Protein 8SBQ (pdb70)

Organism: Staphylococcus aureus (strain USA300) (NCBI:txid367830)

Foldseek 3Di:
DWDWDDDVFKTKTKDWAADEFEEEEFEAPQQWQPVCVVVCVVCRDYHGYIGTRQQVDDPMDGPDDDPLCVPPPPDPVRLLVSLVVVQVVLVVPDPQAGEYEYEENGLSSVVNNCVPPVRNHPYYYYHHYPQQPPPPVSVVSVVVVVVVCCVVQVVVVVVVLVVVCVVQVWDPVVSCVLPPADPDPSRRSVSSVVSVCCVPPNDVDPVPDDDDLVVCLVPLVVDEAEAEPRGPPGNVVVVVVVSCVVRVRYYDYFYDHPPRCVVPVVRRVVVVVVVPD/DWDWDDDVFKTKTKHWAADEFEEEEAEAPQQWQPVCVVVCVVCRPYHRYIGTRQQVDDPMDTPDDDPLCPLPPPDPVRLLVSLVVVQVVLVVPDPQAGEYEYEENRLSSVVSNCVPPVRNHPYYYYHHYPDQPPPPPSVVSVVVVVVVVCCVQPVVCVVVVVVVCVVQQFFVVVSCVLPPADPDPSSNSVSSVVVVCCVVPNDVPPVPDDDDLVNCQVPLVVDEAEAEPRGPPGNVVVVVVVSCVVRVRYYDYFYDHPPRCVVPVVRRVVSVVVVPD

InterPro domains:
  IPR000073 Alpha/beta hydrolase fold-1 [PF00561] (20-147)
  IPR029058 Alpha/Beta hydrolase fold [G3DSA:3.40.50.1820] (3-275)
  IPR029058 Alpha/Beta hydrolase fold [SSF53474] (2-273)
  IPR050266 AB hydrolase superfamily [PTHR43798] (11-183)

Secondary structure (DSSP, 8-state):
--EEEEETTEEEEEEEEESSSEEEEE--TT--GGGGHHHHHHHTTTSEEEEE--TTSTT-EESSPPPGGGGSTT--HHHHHHHHHHHHHHHHH-SS-EEEEEETHHHHHHHHHHHH-GGGEEEEEEES----TTSTTHHHHHHHHHHHHIIIIIIHHHHHHHHHHHHTT--HHHHHHHHPPPSSHHHHHHHHHHHHHHIIIIIHHHHTSS--HHHHHTTGGGEEEEEETT-TTSHHHHHHHHHHHHH-PPEEEESSSTTHHHHSHHHHHHHHHHHH-/--EEEEETTEEEEEEEEESSSEEEEE--TT--GGGGHHHHHHHTTT-EEEEEE-TTSTT-EESSPPPGGGGSTT--HHHHHHHHHHHHHHHHH-SS-EEEEEETHHHHHHHHHHHH-GGGEEEEEEES----TTSTTHHHHHHHHHHHHHIIIIIHHHHHHHHHHHHTT--HHHHHHHHPPPSSHHHHHHHHHHHHHHHHHTHHHHHTSS--HHHHHTTGGGEEEEEESS-TT-HHHHHHHHHHHHH-PPEEEESSSTTHHHHSHHHHHHHHHHHH-

B-factor: mean 28.55, std 9.87, range [14.99, 86.32]

Structure (mmCIF, N/CA/C/O backbone):
data_8SBQ
#
_entry.id   8SBQ
#
_cell.length_a   46.936
_cell.length_b   74.574
_cell.length_c   73.862
_cell.angle_alpha   90.00
_cell.angle_beta   91.53
_cell.angle_gamma   90.00
#
_symmetry.space_group_name_H-M   'P 1 21 1'
#
loop_
_entity.id
_entity.type
_entity.pdbx_description
1 polymer 'Fluorophosphonate-binding serine hydrolases E'
2 non-polymer 'ethyl (R)-(10-{[(but-3-yn-1-yl)carbamoyl]oxy}decyl)phosphonofluoridate'
3 non-polymer 'MAGNESIUM ION'
4 water water
#
loop_
_atom_site.group_PDB
_atom_site.id
_atom_site.type_symbol
_atom_site.label_atom_id
_atom_site.label_alt_id
_atom_site.label_comp_id
_atom_site.label_asym_id
_atom_site.label_entity_id
_atom_site.label_seq_id
_atom_site.pdbx_PDB_ins_code
_atom_site.Cartn_x
_atom_site.Cartn_y
_atom_site.Cartn_z
_atom_site.occupancy
_atom_site.B_iso_or_equiv
_atom_site.auth_seq_id
_atom_site.auth_comp_id
_atom_site.auth_asym_id
_atom_site.auth_atom_id
_atom_site.pdbx_PDB_model_num
ATOM 1 N N . GLY A 1 3 ? -7.306 11.232 7.911 1.00 57.43 0 GLY A N 1
ATOM 2 C CA . GLY A 1 3 ? -7.494 10.017 7.139 1.00 51.72 0 GLY A CA 1
ATOM 3 C C . GLY A 1 3 ? -6.486 8.927 7.452 1.00 47.54 0 GLY A C 1
ATOM 4 O O . GLY A 1 3 ? -5.521 9.118 8.187 1.00 47.88 0 GLY A O 1
ATOM 5 N N . MET A 1 4 ? -6.755 7.763 6.873 1.00 38.80 1 MET A N 1
ATOM 6 C CA . MET A 1 4 ? -5.887 6.600 6.969 1.00 37.20 1 MET A CA 1
ATOM 7 C C . MET A 1 4 ? -4.541 6.888 6.296 1.00 31.52 1 MET A C 1
ATOM 8 O O . MET A 1 4 ? -4.471 7.605 5.288 1.00 31.26 1 MET A O 1
ATOM 13 N N . GLU A 1 5 ? -3.457 6.386 6.899 1.00 26.47 2 GLU A N 1
ATOM 14 C CA . GLU A 1 5 ? -2.129 6.472 6.300 1.00 26.82 2 GLU A CA 1
ATOM 15 C C . GLU A 1 5 ? -2.008 5.470 5.157 1.00 26.38 2 GLU A C 1
ATOM 16 O O . GLU A 1 5 ? -2.720 4.467 5.111 1.00 25.35 2 GLU A O 1
ATOM 22 N N . THR A 1 6 ? -1.073 5.735 4.237 1.00 24.61 3 THR A N 1
ATOM 23 C CA . THR A 1 6 ? -0.862 4.873 3.074 1.00 22.66 3 THR A CA 1
ATOM 24 C C . THR A 1 6 ? 0.610 4.526 2.903 1.00 23.13 3 THR A C 1
ATOM 25 O O . THR A 1 6 ? 1.479 5.405 2.964 1.00 27.73 3 THR A O 1
ATOM 29 N N . LEU A 1 7 ? 0.879 3.242 2.669 1.00 22.74 4 LEU A N 1
ATOM 30 C CA . LEU A 1 7 ? 2.178 2.781 2.197 1.00 23.12 4 LEU A CA 1
ATOM 31 C C . LEU A 1 7 ? 1.955 2.087 0.862 1.00 19.35 4 LEU A C 1
ATOM 32 O O . LEU A 1 7 ? 1.226 1.087 0.793 1.00 21.54 4 LEU A O 1
ATOM 37 N N . GLU A 1 8 ? 2.585 2.611 -0.190 1.00 23.29 5 GLU A N 1
ATOM 38 C CA . GLU A 1 8 ? 2.426 2.058 -1.529 1.00 21.87 5 GLU A CA 1
ATOM 39 C C . GLU A 1 8 ? 3.411 0.903 -1.712 1.00 24.48 5 GLU A C 1
ATOM 40 O O . GLU A 1 8 ? 4.628 1.102 -1.624 1.00 27.18 5 GLU A O 1
ATOM 46 N N . LEU A 1 9 ? 2.887 -0.301 -1.928 1.00 20.49 6 LEU A N 1
ATOM 47 C CA . LEU A 1 9 ? 3.669 -1.529 -2.011 1.00 22.05 6 LEU A CA 1
ATOM 48 C C . LEU A 1 9 ? 3.434 -2.165 -3.372 1.00 24.20 6 LEU A C 1
ATOM 49 O O . LEU A 1 9 ? 2.607 -1.698 -4.154 1.00 26.45 6 LEU A O 1
ATOM 54 N N . GLN A 1 10 ? 4.169 -3.240 -3.659 1.00 26.36 7 GLN A N 1
ATOM 55 C CA . GLN A 1 10 ? 4.039 -3.858 -4.973 1.00 27.33 7 GLN A CA 1
ATOM 56 C C . GLN A 1 10 ? 2.635 -4.456 -5.085 1.00 25.71 7 GLN A C 1
ATOM 57 O O . GLN A 1 10 ? 2.259 -5.342 -4.308 1.00 21.97 7 GLN A O 1
ATOM 63 N N . GLY A 1 11 ? 1.846 -3.943 -6.025 1.00 25.98 8 GLY A N 1
ATOM 64 C CA . GLY A 1 11 ? 0.513 -4.457 -6.260 1.00 24.38 8 GLY A CA 1
ATOM 65 C C . GLY A 1 11 ? -0.575 -3.955 -5.330 1.00 23.87 8 GLY A C 1
ATOM 66 O O . GLY A 1 11 ? -1.709 -4.436 -5.425 1.00 23.99 8 GLY A O 1
ATOM 67 N N . ALA A 1 12 ? -0.279 -3.026 -4.417 1.00 24.17 9 ALA A N 1
ATOM 68 C CA . ALA A 1 12 ? -1.330 -2.563 -3.523 1.00 22.11 9 ALA A CA 1
ATOM 69 C C . ALA A 1 12 ? -0.964 -1.226 -2.897 1.00 22.35 9 ALA A C 1
ATOM 70 O O . ALA A 1 12 ? 0.210 -0.905 -2.718 1.00 26.10 9 ALA A O 1
ATOM 72 N N . LYS A 1 13 ? -1.999 -0.471 -2.524 1.00 23.54 10 LYS A N 1
ATOM 73 C CA . LYS A 1 13 ? -1.867 0.630 -1.575 1.00 21.56 10 LYS A CA 1
ATOM 74 C C . LYS A 1 13 ? -2.360 0.130 -0.221 1.00 22.00 10 LYS A C 1
ATOM 75 O O . LYS A 1 13 ? -3.547 -0.184 -0.059 1.00 22.46 10 LYS A O 1
ATOM 81 N N . LEU A 1 14 ? -1.445 0.027 0.746 1.00 22.60 11 LEU A N 1
ATOM 82 C CA . LEU A 1 14 ? -1.780 -0.499 2.064 1.00 21.32 11 LEU A CA 1
ATOM 83 C C . LEU A 1 14 ? -2.184 0.653 2.978 1.00 24.02 11 LEU A C 1
ATOM 84 O O . LEU A 1 14 ? -1.397 1.579 3.198 1.00 24.28 11 LEU A O 1
ATOM 89 N N . ARG A 1 15 ? -3.407 0.600 3.503 1.00 22.32 12 ARG A N 1
ATOM 90 C CA . ARG A 1 15 ? -3.900 1.639 4.401 1.00 21.28 12 ARG A CA 1
ATOM 91 C C . ARG A 1 15 ? -3.828 1.151 5.846 1.00 20.07 12 ARG A C 1
ATOM 92 O O . ARG A 1 15 ? -4.041 -0.035 6.128 1.00 21.50 12 ARG A O 1
ATOM 100 N N . TYR A 1 16 ? -3.510 2.065 6.761 1.00 21.20 13 TYR A N 1
ATOM 101 C CA . TYR A 1 16 ? -3.390 1.697 8.163 1.00 20.84 13 TYR A CA 1
ATOM 102 C C . TYR A 1 16 ? -3.719 2.894 9.036 1.00 23.65 13 TYR A C 1
ATOM 103 O O . TYR A 1 16 ? -3.553 4.047 8.621 1.00 23.90 13 TYR A O 1
ATOM 112 N N . HIS A 1 17 ? -4.183 2.606 10.256 1.00 21.44 14 HIS A N 1
ATOM 113 C CA . HIS A 1 17 ? -4.344 3.630 11.278 1.00 22.98 14 HIS A CA 1
ATOM 114 C C . HIS A 1 17 ? -3.047 3.749 12.069 1.00 23.89 14 HIS A C 1
ATOM 115 O O . HIS A 1 17 ? -2.345 2.758 12.304 1.00 24.40 14 HIS A O 1
ATOM 122 N N . GLN A 1 18 ? -2.732 4.973 12.487 1.00 24.34 15 GLN A N 1
ATOM 123 C CA . GLN A 1 18 ? -1.541 5.230 13.297 1.00 25.23 15 GLN A CA 1
ATOM 124 C C . GLN A 1 18 ? -1.891 6.167 14.442 1.00 28.30 15 GLN A C 1
ATOM 125 O O . GLN A 1 18 ? -2.356 7.282 14.205 1.00 27.94 15 GLN A O 1
ATOM 131 N N . VAL A 1 19 ? -1.667 5.709 15.678 1.00 28.82 16 VAL A N 1
ATOM 132 C CA . VAL A 1 19 ? -1.968 6.480 16.885 1.00 32.13 16 VAL A CA 1
ATOM 133 C C . VAL A 1 19 ? -0.818 6.330 17.869 1.00 29.89 16 VAL A C 1
ATOM 134 O O . VAL A 1 19 ? -0.383 5.209 18.154 1.00 30.98 16 VAL A O 1
ATOM 138 N N . GLY A 1 20 ? -0.361 7.447 18.428 1.00 32.89 17 GLY A N 1
ATOM 139 C CA . GLY A 1 20 ? 0.517 7.404 19.579 1.00 36.36 17 GLY A CA 1
ATOM 140 C C . GLY A 1 20 ? 1.965 7.710 19.257 1.00 35.04 17 GLY A C 1
ATOM 141 O O . GLY A 1 20 ? 2.333 8.136 18.158 1.00 37.31 17 GLY A O 1
ATOM 142 N N . GLN A 1 21 ? 2.801 7.471 20.261 1.00 35.54 18 GLN A N 1
ATOM 143 C CA . GLN A 1 21 ? 4.217 7.784 20.197 1.00 37.65 18 GLN A CA 1
ATOM 144 C C . GLN A 1 21 ? 4.989 6.689 20.915 1.00 31.60 18 GLN A C 1
ATOM 145 O O . GLN A 1 21 ? 4.481 6.068 21.851 1.00 34.28 18 GLN A O 1
ATOM 151 N N . GLY A 1 22 ? 6.218 6.451 20.466 1.00 36.70 19 GLY A N 1
ATOM 152 C CA . GLY A 1 22 ? 7.039 5.408 21.037 1.00 32.64 19 GLY A CA 1
ATOM 153 C C . GLY A 1 22 ? 7.353 4.310 20.042 1.00 34.15 19 GLY A C 1
ATOM 154 O O . GLY A 1 22 ? 7.188 4.477 18.831 1.00 32.44 19 GLY A O 1
ATOM 155 N N . PRO A 1 23 ? 7.823 3.165 20.538 1.00 29.85 20 PRO A N 1
ATOM 156 C CA . PRO A 1 23 ? 8.158 2.057 19.633 1.00 28.50 20 PRO A CA 1
ATOM 157 C C . PRO A 1 23 ? 6.924 1.588 18.884 1.00 25.64 20 PRO A C 1
ATOM 158 O O . PRO A 1 23 ? 5.805 1.641 19.394 1.00 29.08 20 PRO A O 1
ATOM 162 N N . VAL A 1 24 ? 7.152 1.108 17.662 1.00 23.17 21 VAL A N 1
ATOM 163 C CA . VAL A 1 24 ? 6.058 0.697 16.791 1.00 24.05 21 VAL A CA 1
ATOM 164 C C . VAL A 1 24 ? 5.479 -0.622 17.283 1.00 25.99 21 VAL A C 1
ATOM 165 O O . VAL A 1 24 ? 6.218 -1.563 17.599 1.00 23.41 21 VAL A O 1
ATOM 169 N N . LEU A 1 25 ? 4.145 -0.692 17.341 1.00 21.93 22 LEU A N 1
ATOM 170 C CA . LEU A 1 25 ? 3.393 -1.904 17.648 1.00 20.97 22 LEU A CA 1
ATOM 171 C C . LEU A 1 25 ? 2.361 -2.077 16.540 1.00 22.99 22 LEU A C 1
ATOM 172 O O . LEU A 1 25 ? 1.445 -1.254 16.420 1.00 23.07 22 LEU A O 1
ATOM 177 N N . ILE A 1 26 ? 2.509 -3.136 15.738 1.00 20.64 23 ILE A N 1
ATOM 178 C CA . ILE A 1 26 ? 1.627 -3.411 14.599 1.00 19.83 23 ILE A CA 1
ATOM 179 C C . ILE A 1 26 ? 0.594 -4.457 14.999 1.00 21.67 23 ILE A C 1
ATOM 180 O O . ILE A 1 26 ? 0.953 -5.550 15.464 1.00 20.21 23 ILE A O 1
ATOM 185 N N . PHE A 1 27 ? -0.685 -4.144 14.779 1.00 20.86 24 PHE A N 1
ATOM 186 C CA . PHE A 1 27 ? -1.788 -5.076 14.995 1.00 20.35 24 PHE A CA 1
ATOM 187 C C . PHE A 1 27 ? -2.270 -5.581 13.645 1.00 19.26 24 PHE A C 1
ATOM 188 O O . PHE A 1 27 ? -2.514 -4.782 12.736 1.00 20.37 24 PHE A O 1
ATOM 196 N N . ILE A 1 28 ? -2.390 -6.895 13.514 1.00 18.46 25 ILE A N 1
ATOM 197 C CA . ILE A 1 28 ? -2.784 -7.555 12.270 1.00 17.06 25 ILE A CA 1
ATOM 198 C C . ILE A 1 28 ? -4.157 -8.182 12.491 1.00 20.63 25 ILE A C 1
ATOM 199 O O . ILE A 1 28 ? -4.293 -9.098 13.321 1.00 18.48 25 ILE A O 1
ATOM 204 N N . PRO A 1 29 ? -5.185 -7.758 11.765 1.00 18.75 26 PRO A N 1
ATOM 205 C CA . PRO A 1 29 ? -6.534 -8.284 11.991 1.00 16.98 26 PRO A CA 1
ATOM 206 C C . PRO A 1 29 ? -6.724 -9.670 11.392 1.00 17.87 26 PRO A C 1
ATOM 207 O O . PRO A 1 29 ? -6.027 -10.076 10.461 1.00 18.55 26 PRO A O 1
ATOM 211 N N . GLY A 1 30 ? -7.702 -10.386 11.955 1.00 19.06 27 GLY A N 1
ATOM 212 C CA . GLY A 1 30 ? -8.141 -11.662 11.412 1.00 20.08 27 GLY A CA 1
ATOM 213 C C . GLY A 1 30 ? -9.185 -11.517 10.320 1.00 21.12 27 GLY A C 1
ATOM 214 O O . GLY A 1 30 ? -9.038 -10.667 9.444 1.00 18.59 27 GLY A O 1
ATOM 215 N N . ALA A 1 31 ? -10.260 -12.312 10.385 1.00 19.68 28 ALA A N 1
ATOM 216 C CA . ALA A 1 31 ? -11.177 -12.461 9.250 1.00 20.61 28 ALA A CA 1
ATOM 217 C C . ALA A 1 31 ? -11.880 -11.163 8.862 1.00 22.40 28 ALA A C 1
ATOM 218 O O . ALA A 1 31 ? -12.275 -11.014 7.700 1.00 23.07 28 ALA A O 1
ATOM 220 N N . ASN A 1 32 ? -12.101 -10.237 9.804 1.00 21.49 29 ASN A N 1
ATOM 221 C CA . ASN A 1 32 ? -12.709 -8.957 9.434 1.00 22.37 29 ASN A CA 1
ATOM 222 C C . ASN A 1 32 ? -11.806 -8.138 8.520 1.00 22.34 29 ASN A C 1
ATOM 223 O O . ASN A 1 32 ? -12.294 -7.244 7.818 1.00 23.82 29 ASN A O 1
ATOM 228 N N . GLY A 1 33 ? -10.500 -8.379 8.569 1.00 19.82 30 GLY A N 1
ATOM 229 C CA . GLY A 1 33 ? -9.565 -7.835 7.614 1.00 19.71 30 GLY A CA 1
ATOM 230 C C . GLY A 1 33 ? -9.106 -6.419 7.867 1.00 19.23 30 GLY A C 1
ATOM 231 O O . GLY A 1 33 ? -8.167 -5.966 7.191 1.00 19.63 30 GLY A O 1
ATOM 232 N N . THR A 1 34 ? -9.694 -5.708 8.830 1.00 20.12 31 THR A N 1
ATOM 233 C CA . THR A 1 34 ? -9.499 -4.271 8.939 1.00 19.99 31 THR A CA 1
ATOM 234 C C . THR A 1 34 ? -8.980 -3.866 10.314 1.00 24.08 31 THR A C 1
ATOM 235 O O . THR A 1 34 ? -9.280 -4.491 11.342 1.00 22.19 31 THR A O 1
ATOM 239 N N . GLY A 1 35 ? -8.227 -2.766 10.323 1.00 20.13 32 GLY A N 1
ATOM 240 C CA . GLY A 1 35 ? -7.549 -2.335 11.526 1.00 20.17 32 GLY A CA 1
ATOM 241 C C . GLY A 1 35 ? -8.414 -1.577 12.499 1.00 22.56 32 GLY A C 1
ATOM 242 O O . GLY A 1 35 ? -7.999 -1.398 13.649 1.00 23.18 32 GLY A O 1
ATOM 243 N N . ASP A 1 36 ? -9.604 -1.133 12.071 1.00 22.25 33 ASP A N 1
ATOM 244 C CA . ASP A 1 36 ? -10.470 -0.343 12.943 1.00 23.09 33 ASP A CA 1
ATOM 245 C C . ASP A 1 36 ? -10.889 -1.105 14.193 1.00 23.11 33 ASP A C 1
ATOM 246 O O . ASP A 1 36 ? -11.168 -0.479 15.223 1.00 24.53 33 ASP A O 1
ATOM 251 N N . ILE A 1 37 ? -10.887 -2.440 14.136 1.00 22.94 34 ILE A N 1
ATOM 252 C CA . ILE A 1 37 ? -11.278 -3.258 15.278 1.00 21.99 34 ILE A CA 1
ATOM 253 C C . ILE A 1 37 ? -10.321 -3.094 16.453 1.00 23.19 34 ILE A C 1
ATOM 254 O O . ILE A 1 37 ? -10.679 -3.436 17.588 1.00 23.66 34 ILE A O 1
ATOM 259 N N . PHE A 1 38 ? -9.123 -2.569 16.207 1.00 22.86 35 PHE A N 1
ATOM 260 C CA . PHE A 1 38 ? -8.114 -2.341 17.238 1.00 22.03 35 PHE A CA 1
ATOM 261 C C . PHE A 1 38 ? -8.077 -0.904 17.734 1.00 25.89 35 PHE A C 1
ATOM 262 O O . PHE A 1 38 ? -7.216 -0.572 18.553 1.00 23.04 35 PHE A O 1
ATOM 270 N N . LEU A 1 39 ? -8.963 -0.030 17.245 1.00 22.71 36 LEU A N 1
ATOM 271 C CA . LEU A 1 39 ? -8.842 1.381 17.598 1.00 24.40 36 LEU A CA 1
ATOM 272 C C . LEU A 1 39 ? -9.127 1.657 19.079 1.00 26.04 36 LEU A C 1
ATOM 273 O O . LEU A 1 39 ? -8.409 2.457 19.695 1.00 28.50 36 LEU A O 1
ATOM 278 N N . PRO A 1 40 ? -10.147 1.045 19.698 1.00 25.25 37 PRO A N 1
ATOM 279 C CA . PRO A 1 40 ? -10.302 1.240 21.149 1.00 27.42 37 PRO A CA 1
ATOM 280 C C . PRO A 1 40 ? -9.090 0.773 21.935 1.00 26.15 37 PRO A C 1
ATOM 281 O O . PRO A 1 40 ? -8.683 1.443 22.895 1.00 29.73 37 PRO A O 1
ATOM 285 N N . LEU A 1 41 ? -8.487 -0.351 21.531 1.00 26.50 38 LEU A N 1
ATOM 286 C CA . LEU A 1 41 ? -7.268 -0.823 22.184 1.00 25.23 38 LEU A CA 1
ATOM 287 C C . LEU A 1 41 ? -6.110 0.144 21.964 1.00 29.27 38 LEU A C 1
ATOM 288 O O . LEU A 1 41 ? -5.334 0.417 22.889 1.00 28.77 38 LEU A O 1
ATOM 293 N N . ALA A 1 42 ? -5.977 0.672 20.744 1.00 25.81 39 ALA A N 1
ATOM 294 C CA . ALA A 1 42 ? -4.912 1.629 20.459 1.00 27.81 39 ALA A CA 1
ATOM 295 C C . ALA A 1 42 ? -4.964 2.824 21.406 1.00 29.11 39 ALA A C 1
ATOM 296 O O . ALA A 1 42 ? -3.920 3.305 21.871 1.00 31.58 39 ALA A O 1
ATOM 298 N N . GLU A 1 43 ? -6.168 3.312 21.719 1.00 28.85 40 GLU A N 1
ATOM 299 C CA . GLU A 1 43 ? -6.287 4.460 22.618 1.00 33.25 40 GLU A CA 1
ATOM 300 C C . GLU A 1 43 ? -5.709 4.170 23.992 1.00 30.55 40 GLU A C 1
ATOM 301 O O . GLU A 1 43 ? -5.197 5.079 24.653 1.00 35.77 40 GLU A O 1
ATOM 307 N N . GLN A 1 44 ? -5.793 2.919 24.439 1.00 29.09 41 GLN A N 1
ATOM 308 C CA . GLN A 1 44 ? -5.237 2.532 25.727 1.00 32.07 41 GLN A CA 1
ATOM 309 C C . GLN A 1 44 ? -3.718 2.439 25.694 1.00 27.71 41 GLN A C 1
ATOM 310 O O . GLN A 1 44 ? -3.081 2.510 26.750 1.00 30.77 41 GLN A O 1
ATOM 316 N N . LEU A 1 45 ? -3.124 2.283 24.507 1.00 26.27 42 LEU A N 1
ATOM 317 C CA . LEU A 1 45 ? -1.700 2.017 24.381 1.00 31.26 42 LEU A CA 1
ATOM 318 C C . LEU A 1 45 ? -0.908 3.205 23.849 1.00 28.23 42 LEU A C 1
ATOM 319 O O . LEU A 1 45 ? 0.329 3.161 23.858 1.00 28.92 42 LEU A O 1
ATOM 324 N N . LYS A 1 46 ? -1.587 4.265 23.398 1.00 31.73 43 LYS A N 1
ATOM 325 C CA . LYS A 1 46 ? -0.982 5.347 22.627 1.00 30.35 43 LYS A CA 1
ATOM 326 C C . LYS A 1 46 ? 0.055 6.151 23.402 1.00 34.49 43 LYS A C 1
ATOM 327 O O . LYS A 1 46 ? 0.832 6.884 22.778 1.00 32.98 43 LYS A O 1
ATOM 333 N N . ASP A 1 47 ? 0.096 6.025 24.725 1.00 31.50 44 ASP A N 1
ATOM 334 C CA . ASP A 1 47 ? 1.106 6.702 25.521 1.00 33.71 44 ASP A CA 1
ATOM 335 C C . ASP A 1 47 ? 2.417 5.927 25.556 1.00 37.59 44 ASP A C 1
ATOM 336 O O . ASP A 1 47 ? 3.450 6.492 25.934 1.00 37.23 44 ASP A O 1
ATOM 341 N N . HIS A 1 48 ? 2.395 4.649 25.161 1.00 32.34 45 HIS A N 1
ATOM 342 C CA . HIS A 1 48 ? 3.549 3.766 25.247 1.00 32.40 45 HIS A CA 1
ATOM 343 C C . HIS A 1 48 ? 4.050 3.259 23.904 1.00 31.29 45 HIS A C 1
ATOM 344 O O . HIS A 1 48 ? 5.218 2.866 23.813 1.00 30.51 45 HIS A O 1
ATOM 351 N N . PHE A 1 49 ? 3.217 3.237 22.869 1.00 28.95 46 PHE A N 1
ATOM 352 C CA . PHE A 1 49 ? 3.635 2.713 21.577 1.00 27.34 46 PHE A CA 1
ATOM 353 C C . PHE A 1 49 ? 3.095 3.614 20.480 1.00 26.65 46 PHE A C 1
ATOM 354 O O . PHE A 1 49 ? 2.075 4.287 20.658 1.00 28.84 46 PHE A O 1
ATOM 362 N N . THR A 1 50 ? 3.795 3.624 19.343 1.00 24.84 47 THR A N 1
ATOM 363 C CA . THR A 1 50 ? 3.199 4.091 18.098 1.00 26.21 47 THR A CA 1
ATOM 364 C C . THR A 1 50 ? 2.387 2.914 17.583 1.00 24.77 47 THR A C 1
ATOM 365 O O . THR A 1 50 ? 2.946 1.948 17.060 1.00 27.20 47 THR A O 1
ATOM 369 N N . VAL A 1 51 ? 1.063 2.972 17.752 1.00 26.25 48 VAL A N 1
ATOM 370 C CA . VAL A 1 51 ? 0.192 1.853 17.399 1.00 25.28 48 VAL A CA 1
ATOM 371 C C . VAL A 1 51 ? -0.182 1.952 15.930 1.00 22.41 48 VAL A C 1
ATOM 372 O O . VAL A 1 51 ? -0.605 3.011 15.450 1.00 24.76 48 VAL A O 1
ATOM 376 N N . VAL A 1 52 ? -0.019 0.843 15.217 1.00 20.17 49 VAL A N 1
ATOM 377 C CA . VAL A 1 52 ? -0.283 0.764 13.789 1.00 20.87 49 VAL A CA 1
ATOM 378 C C . VAL A 1 52 ? -1.274 -0.377 13.574 1.00 23.52 49 VAL A C 1
ATOM 379 O O . VAL A 1 52 ? -0.965 -1.534 13.885 1.00 25.68 49 VAL A O 1
ATOM 383 N N . ALA A 1 53 ? -2.475 -0.056 13.073 1.00 21.36 50 ALA A N 1
ATOM 384 C CA . ALA A 1 53 ? -3.541 -1.042 12.873 1.00 20.23 50 ALA A CA 1
ATOM 385 C C . ALA A 1 53 ? -3.861 -1.117 11.384 1.00 19.58 50 ALA A C 1
ATOM 386 O O . ALA A 1 53 ? -4.418 -0.170 10.815 1.00 22.14 50 ALA A O 1
ATOM 388 N N A VAL A 1 54 ? -3.515 -2.233 10.753 0.33 20.49 51 VAL A N 1
ATOM 389 N N B VAL A 1 54 ? -3.539 -2.251 10.778 0.67 20.51 51 VAL A N 1
ATOM 390 C CA A VAL A 1 54 ? -3.470 -2.312 9.297 0.33 20.01 51 VAL A CA 1
ATOM 391 C CA B VAL A 1 54 ? -3.492 -2.419 9.330 0.67 20.03 51 VAL A CA 1
ATOM 392 C C A VAL A 1 54 ? -4.767 -2.898 8.757 0.33 20.67 51 VAL A C 1
ATOM 393 C C B VAL A 1 54 ? -4.830 -2.898 8.785 0.67 20.69 51 VAL A C 1
ATOM 394 O O A VAL A 1 54 ? -5.367 -3.800 9.361 0.33 20.60 51 VAL A O 1
ATOM 395 O O B VAL A 1 54 ? -5.496 -3.759 9.380 0.67 20.55 51 VAL A O 1
ATOM 402 N N . ASP A 1 55 ? -5.209 -2.369 7.619 1.00 20.51 52 ASP A N 1
ATOM 403 C CA . ASP A 1 55 ? -6.210 -3.018 6.782 1.00 19.59 52 ASP A CA 1
ATOM 404 C C . ASP A 1 55 ? -5.400 -3.895 5.831 1.00 18.19 52 ASP A C 1
ATOM 405 O O . ASP A 1 55 ? -4.645 -3.370 5.010 1.00 19.89 52 ASP A O 1
ATOM 410 N N . ARG A 1 56 ? -5.509 -5.215 5.956 1.00 18.87 53 ARG A N 1
ATOM 411 C CA . ARG A 1 56 ? -4.735 -6.061 5.058 1.00 18.69 53 ARG A CA 1
ATOM 412 C C . ARG A 1 56 ? -5.179 -5.793 3.623 1.00 18.10 53 ARG A C 1
ATOM 413 O O . ARG A 1 56 ? -6.287 -5.301 3.376 1.00 20.25 53 ARG A O 1
ATOM 421 N N . ARG A 1 57 ? -4.285 -6.083 2.671 1.00 16.78 54 ARG A N 1
ATOM 422 C CA . ARG A 1 57 ? -4.391 -5.464 1.341 1.00 17.28 54 ARG A CA 1
ATOM 423 C C . ARG A 1 57 ? -5.692 -5.798 0.614 1.00 18.05 54 ARG A C 1
ATOM 424 O O . ARG A 1 57 ? -6.122 -5.023 -0.254 1.00 19.66 54 ARG A O 1
ATOM 432 N N . ASP A 1 58 ? -6.327 -6.925 0.933 1.00 17.40 55 ASP A N 1
ATOM 433 C CA . ASP A 1 58 ? -7.574 -7.322 0.287 1.00 19.05 55 ASP A CA 1
ATOM 434 C C . ASP A 1 58 ? -8.816 -6.764 0.961 1.00 20.95 55 ASP A C 1
ATOM 435 O O . ASP A 1 58 ? -9.935 -7.098 0.545 1.00 21.23 55 ASP A O 1
ATOM 440 N N . TYR A 1 59 ? -8.658 -5.891 1.955 1.00 18.36 56 TYR A N 1
ATOM 441 C CA . TYR A 1 59 ? -9.782 -5.497 2.785 1.00 17.60 56 TYR A CA 1
ATOM 442 C C . TYR A 1 59 ? -9.802 -3.998 3.058 1.00 20.37 56 TYR A C 1
ATOM 443 O O . TYR A 1 59 ? -8.795 -3.290 2.936 1.00 20.60 56 TYR A O 1
ATOM 452 N N . GLY A 1 60 ? -10.984 -3.539 3.462 1.00 22.09 57 GLY A N 1
ATOM 453 C CA . GLY A 1 60 ? -11.134 -2.197 4.003 1.00 20.08 57 GLY A CA 1
ATOM 454 C C . GLY A 1 60 ? -10.768 -1.122 3.003 1.00 25.61 57 GLY A C 1
ATOM 455 O O . GLY A 1 60 ? -11.198 -1.143 1.842 1.00 24.90 57 GLY A O 1
ATOM 456 N N . GLU A 1 61 ? -9.960 -0.170 3.460 1.00 21.60 58 GLU A N 1
ATOM 457 C CA . GLU A 1 61 ? -9.529 0.951 2.634 1.00 23.73 58 GLU A CA 1
ATOM 458 C C . GLU A 1 61 ? -8.276 0.641 1.825 1.00 22.18 58 GLU A C 1
ATOM 459 O O . GLU A 1 61 ? -7.864 1.467 0.998 1.00 24.63 58 GLU A O 1
ATOM 465 N N . SER A 1 62 ? -7.649 -0.506 2.047 1.00 21.93 59 SER A N 1
ATOM 466 C CA . SER A 1 62 ? -6.539 -0.873 1.185 1.00 21.67 59 SER A CA 1
ATOM 467 C C . SER A 1 62 ? -7.063 -1.201 -0.212 1.00 22.74 59 SER A C 1
ATOM 468 O O . SER A 1 62 ? -8.229 -1.550 -0.396 1.00 23.56 59 SER A O 1
ATOM 471 N N . GLU A 1 63 ? -6.199 -1.057 -1.216 1.00 22.83 60 GLU A N 1
ATOM 472 C CA . GLU A 1 63 ? -6.635 -1.344 -2.582 1.00 25.55 60 GLU A CA 1
ATOM 473 C C . GLU A 1 63 ? -5.560 -2.103 -3.334 1.00 24.66 60 GLU A C 1
ATOM 474 O O . GLU A 1 63 ? -4.384 -1.730 -3.294 1.00 26.93 60 GLU A O 1
ATOM 480 N N . LEU A 1 64 ? -5.970 -3.158 -4.034 1.00 25.16 61 LEU A N 1
ATOM 481 C CA . LEU A 1 64 ? -5.065 -3.801 -4.972 1.00 21.91 61 LEU A CA 1
ATOM 482 C C . LEU A 1 64 ? -4.925 -2.924 -6.205 1.00 24.46 61 LEU A C 1
ATOM 483 O O . LEU A 1 64 ? -5.894 -2.312 -6.665 1.00 27.96 61 LEU A O 1
ATOM 488 N N . THR A 1 65 ? -3.708 -2.837 -6.722 1.00 21.92 62 THR A N 1
ATOM 489 C CA . THR A 1 65 ? -3.467 -2.107 -7.955 1.00 24.41 62 THR A CA 1
ATOM 490 C C . THR A 1 65 ? -3.379 -3.037 -9.150 1.00 27.13 62 THR A C 1
ATOM 491 O O . THR A 1 65 ? -3.213 -2.572 -10.279 1.00 29.21 62 THR A O 1
ATOM 495 N N . GLU A 1 66 ? -3.475 -4.337 -8.915 1.00 23.61 63 GLU A N 1
ATOM 496 C CA . GLU A 1 66 ? -3.647 -5.327 -9.960 1.00 28.31 63 GLU A CA 1
ATOM 497 C C . GLU A 1 66 ? -4.401 -6.524 -9.394 1.00 26.56 63 GLU A C 1
ATOM 498 O O . GLU A 1 66 ? -4.399 -6.730 -8.175 1.00 24.99 63 GLU A O 1
ATOM 504 N N . PRO A 1 67 ? -5.112 -7.284 -10.227 1.00 25.07 64 PRO A N 1
ATOM 505 C CA . PRO A 1 67 ? -5.958 -8.356 -9.680 1.00 24.11 64 PRO A CA 1
ATOM 506 C C . PRO A 1 67 ? -5.135 -9.476 -9.051 1.00 23.27 64 PRO A C 1
ATOM 507 O O . PRO A 1 67 ? -3.941 -9.639 -9.318 1.00 28.98 64 PRO A O 1
ATOM 511 N N . LEU A 1 68 ? -5.797 -10.245 -8.186 1.00 23.58 65 LEU A N 1
ATOM 512 C CA . LEU A 1 68 ? -5.154 -11.407 -7.599 1.00 26.66 65 LEU A CA 1
ATOM 513 C C . LEU A 1 68 ? -4.700 -12.350 -8.708 1.00 26.25 65 LEU A C 1
ATOM 514 O O . LEU A 1 68 ? -5.353 -12.444 -9.753 1.00 28.89 65 LEU A O 1
ATOM 519 N N . PRO A 1 69 ? -3.582 -13.048 -8.518 1.00 25.47 66 PRO A N 1
ATOM 520 C CA . PRO A 1 69 ? -3.192 -14.076 -9.487 1.00 24.61 66 PRO A CA 1
ATOM 521 C C . PRO A 1 69 ? -4.238 -15.175 -9.501 1.00 25.66 66 PRO A C 1
ATOM 522 O O . PRO A 1 69 ? -4.903 -15.446 -8.501 1.00 26.32 66 PRO A O 1
ATOM 526 N N . ASP A 1 70 ? -4.401 -15.799 -10.669 1.00 27.95 67 ASP A N 1
ATOM 527 C CA . ASP A 1 70 ? -5.427 -16.826 -10.783 1.00 29.17 67 ASP A CA 1
ATOM 528 C C . ASP A 1 70 ? -5.217 -17.939 -9.762 1.00 25.70 67 ASP A C 1
ATOM 529 O O . ASP A 1 70 ? -6.191 -18.493 -9.243 1.00 27.69 67 ASP A O 1
ATOM 534 N N . SER A 1 71 ? -3.961 -18.256 -9.443 1.00 26.60 68 SER A N 1
ATOM 535 C CA . SER A 1 71 ? -3.662 -19.376 -8.560 1.00 23.52 68 SER A CA 1
ATOM 536 C C . SER A 1 71 ? -4.071 -19.124 -7.115 1.00 21.66 68 SER A C 1
ATOM 537 O O . SER A 1 71 ? -4.062 -20.074 -6.331 1.00 22.59 68 SER A O 1
ATOM 540 N N . ALA A 1 72 ? -4.436 -17.893 -6.746 1.00 21.51 69 ALA A N 1
ATOM 541 C CA . ALA A 1 72 ? -4.842 -17.641 -5.362 1.00 19.30 69 ALA A CA 1
ATOM 542 C C . ALA A 1 72 ? -6.100 -18.412 -4.983 1.00 21.39 69 ALA A C 1
ATOM 543 O O . ALA A 1 72 ? -6.348 -18.628 -3.792 1.00 20.45 69 ALA A O 1
ATOM 545 N N . SER A 1 73 ? -6.901 -18.834 -5.968 1.00 22.11 70 SER A N 1
ATOM 546 C CA . SER A 1 73 ? -8.082 -19.641 -5.694 1.00 23.48 70 SER A CA 1
ATOM 547 C C . SER A 1 73 ? -7.731 -21.056 -5.241 1.00 23.63 70 SER A C 1
ATOM 548 O O . SER A 1 73 ? -8.580 -21.725 -4.643 1.00 26.58 70 SER A O 1
ATOM 551 N N . ASN A 1 74 ? -6.521 -21.532 -5.520 1.00 22.05 71 ASN A N 1
ATOM 552 C CA . ASN A 1 74 ? -6.139 -22.877 -5.103 1.00 25.44 71 ASN A CA 1
ATOM 553 C C . ASN A 1 74 ? -6.147 -22.971 -3.581 1.00 24.30 71 ASN A C 1
ATOM 554 O O . ASN A 1 74 ? -5.591 -22.092 -2.906 1.00 20.58 71 ASN A O 1
ATOM 559 N N . PRO A 1 75 ? -6.746 -24.009 -2.999 1.00 22.74 72 PRO A N 1
ATOM 560 C CA . PRO A 1 75 ? -6.795 -24.079 -1.527 1.00 22.19 72 PRO A CA 1
ATOM 561 C C . PRO A 1 75 ? -5.437 -24.238 -0.865 1.00 23.76 72 PRO A C 1
ATOM 562 O O . PRO A 1 75 ? -5.329 -23.962 0.345 1.00 22.43 72 PRO A O 1
ATOM 566 N N . ASP A 1 76 ? -4.405 -24.669 -1.599 1.00 22.86 73 ASP A N 1
ATOM 567 C CA . ASP A 1 76 ? -3.053 -24.756 -1.050 1.00 20.62 73 ASP A CA 1
ATOM 568 C C . ASP A 1 76 ? -2.138 -23.614 -1.497 1.00 23.12 73 ASP A C 1
ATOM 569 O O . ASP A 1 76 ? -0.919 -23.687 -1.282 1.00 25.37 73 ASP A O 1
ATOM 574 N N . SER A 1 77 ? -2.697 -22.550 -2.069 1.00 18.78 74 SER A N 1
ATOM 575 C CA . SER A 1 77 ? -1.888 -21.408 -2.484 1.00 19.96 74 SER A CA 1
ATOM 576 C C . SER A 1 77 ? -1.278 -20.714 -1.269 1.00 18.63 74 SER A C 1
ATOM 577 O O . SER A 1 77 ? -1.940 -20.502 -0.251 1.00 20.85 74 SER A O 1
ATOM 580 N N . ASP A 1 78 ? -0.009 -20.330 -1.400 1.00 18.97 75 ASP A N 1
ATOM 581 C CA . ASP A 1 78 ? 0.640 -19.528 -0.378 1.00 18.04 75 ASP A CA 1
ATOM 582 C C . ASP A 1 78 ? 0.775 -18.070 -0.773 1.00 19.51 75 ASP A C 1
ATOM 583 O O . ASP A 1 78 ? 1.413 -17.307 -0.049 1.00 21.18 75 ASP A O 1
ATOM 588 N N . TYR A 1 79 ? 0.180 -17.666 -1.904 1.00 19.73 76 TYR A N 1
ATOM 589 C CA . TYR A 1 79 ? 0.405 -16.312 -2.403 1.00 18.65 76 TYR A CA 1
ATOM 590 C C . TYR A 1 79 ? -0.044 -15.263 -1.388 1.00 18.68 76 TYR A C 1
ATOM 591 O O . TYR A 1 79 ? 0.728 -14.364 -1.018 1.00 18.81 76 TYR A O 1
ATOM 600 N N . ARG A 1 80 ? -1.301 -15.340 -0.945 1.00 17.47 77 ARG A N 1
ATOM 601 C CA . ARG A 1 80 ? -1.847 -14.266 -0.112 1.00 15.42 77 ARG A CA 1
ATOM 602 C C . ARG A 1 80 ? -1.171 -14.188 1.259 1.00 15.49 77 ARG A C 1
ATOM 603 O O . ARG A 1 80 ? -0.863 -13.086 1.730 1.00 18.44 77 ARG A O 1
ATOM 611 N N . VAL A 1 81 ? -0.943 -15.329 1.922 1.00 15.82 78 VAL A N 1
ATOM 612 C CA . VAL A 1 81 ? -0.396 -15.271 3.280 1.00 15.90 78 VAL A CA 1
ATOM 613 C C . VAL A 1 81 ? 1.034 -14.728 3.263 1.00 17.67 78 VAL A C 1
ATOM 614 O O . VAL A 1 81 ? 1.417 -13.922 4.129 1.00 17.25 78 VAL A O 1
ATOM 618 N N . LYS A 1 82 ? 1.830 -15.116 2.263 1.00 16.89 79 LYS A N 1
ATOM 619 C CA . LYS A 1 82 ? 3.194 -14.604 2.159 1.00 17.02 79 LYS A CA 1
ATOM 620 C C . LYS A 1 82 ? 3.194 -13.125 1.783 1.00 18.98 79 LYS A C 1
ATOM 621 O O . LYS A 1 82 ? 4.035 -12.355 2.267 1.00 19.19 79 LYS A O 1
ATOM 627 N N . ARG A 1 83 ? 2.273 -12.711 0.899 1.00 17.53 80 ARG A N 1
ATOM 628 C CA . ARG A 1 83 ? 2.188 -11.304 0.518 1.00 17.83 80 ARG A CA 1
ATOM 629 C C . ARG A 1 83 ? 1.736 -10.434 1.686 1.00 18.65 80 ARG A C 1
ATOM 630 O O . ARG A 1 83 ? 2.240 -9.319 1.862 1.00 17.49 80 ARG A O 1
ATOM 638 N N . ASP A 1 84 ? 0.792 -10.925 2.496 1.00 15.78 81 ASP A N 1
ATOM 639 C CA . ASP A 1 84 ? 0.403 -10.206 3.706 1.00 15.24 81 ASP A CA 1
ATOM 640 C C . ASP A 1 84 ? 1.595 -10.069 4.647 1.00 17.84 81 ASP A C 1
ATOM 641 O O . ASP A 1 84 ? 1.811 -9.005 5.244 1.00 18.22 81 ASP A O 1
ATOM 646 N N . ALA A 1 85 ? 2.363 -11.150 4.822 1.00 17.17 82 ALA A N 1
ATOM 647 C CA . ALA A 1 85 ? 3.518 -11.079 5.721 1.00 17.29 82 ALA A CA 1
ATOM 648 C C . ALA A 1 85 ? 4.555 -10.094 5.214 1.00 17.68 82 ALA A C 1
ATOM 649 O O . ALA A 1 85 ? 5.104 -9.309 6.001 1.00 16.83 82 ALA A O 1
ATOM 651 N N . GLN A 1 86 ? 4.828 -10.103 3.900 1.00 16.40 83 GLN A N 1
ATOM 652 C CA . GLN A 1 86 ? 5.767 -9.131 3.338 1.00 15.18 83 GLN A CA 1
ATOM 653 C C . GLN A 1 86 ? 5.254 -7.701 3.515 1.00 18.50 83 GLN A C 1
ATOM 654 O O . GLN A 1 86 ? 6.042 -6.785 3.786 1.00 20.55 83 GLN A O 1
ATOM 660 N N . ASP A 1 87 ? 3.935 -7.494 3.378 1.00 18.21 84 ASP A N 1
ATOM 661 C CA . ASP A 1 87 ? 3.355 -6.175 3.642 1.00 20.07 84 ASP A CA 1
ATOM 662 C C . ASP A 1 87 ? 3.709 -5.696 5.050 1.00 18.61 84 ASP A C 1
ATOM 663 O O . ASP A 1 87 ? 4.116 -4.544 5.234 1.00 20.30 84 ASP A O 1
ATOM 668 N N . ILE A 1 88 ? 3.554 -6.569 6.058 1.00 17.15 85 ILE A N 1
ATOM 669 C CA . ILE A 1 88 ? 3.870 -6.182 7.437 1.00 18.31 85 ILE A CA 1
ATOM 670 C C . ILE A 1 88 ? 5.348 -5.849 7.578 1.00 18.75 85 ILE A C 1
ATOM 671 O O . ILE A 1 88 ? 5.715 -4.872 8.247 1.00 18.94 85 ILE A O 1
ATOM 676 N N . ALA A 1 89 ? 6.222 -6.654 6.960 1.00 17.93 86 ALA A N 1
ATOM 677 C CA . ALA A 1 89 ? 7.653 -6.384 7.060 1.00 19.36 86 ALA A CA 1
ATOM 678 C C . ALA A 1 89 ? 8.011 -5.051 6.412 1.00 21.55 86 ALA A C 1
ATOM 679 O O . ALA A 1 89 ? 8.818 -4.283 6.954 1.00 21.30 86 ALA A O 1
ATOM 681 N N . GLU A 1 90 ? 7.428 -4.754 5.247 1.00 19.56 87 GLU A N 1
ATOM 682 C CA . GLU A 1 90 ? 7.703 -3.480 4.593 1.00 20.69 87 GLU A CA 1
ATOM 683 C C . GLU A 1 90 ? 7.149 -2.316 5.407 1.00 20.69 87 GLU A C 1
ATOM 684 O O . GLU A 1 90 ? 7.760 -1.241 5.458 1.00 24.41 87 GLU A O 1
ATOM 690 N N . LEU A 1 91 ? 6.001 -2.516 6.044 1.00 20.73 88 LEU A N 1
ATOM 691 C CA . LEU A 1 91 ? 5.440 -1.490 6.910 1.00 20.60 88 LEU A CA 1
ATOM 692 C C . LEU A 1 91 ? 6.355 -1.229 8.103 1.00 23.11 88 LEU A C 1
ATOM 693 O O . LEU A 1 91 ? 6.656 -0.075 8.428 1.00 22.57 88 LEU A O 1
ATOM 698 N N . ALA A 1 92 ? 6.823 -2.297 8.760 1.00 21.75 89 ALA A N 1
ATOM 699 C CA . ALA A 1 92 ? 7.768 -2.136 9.861 1.00 22.05 89 ALA A CA 1
ATOM 700 C C . ALA A 1 92 ? 8.996 -1.349 9.421 1.00 24.36 89 ALA A C 1
ATOM 701 O O . ALA A 1 92 ? 9.424 -0.405 10.100 1.00 23.15 89 ALA A O 1
ATOM 703 N N . LYS A 1 93 ? 9.570 -1.712 8.274 1.00 22.81 90 LYS A N 1
ATOM 704 C CA . LYS A 1 93 ? 10.781 -1.043 7.811 1.00 21.22 90 LYS A CA 1
ATOM 705 C C . LYS A 1 93 ? 10.525 0.422 7.465 1.00 25.78 90 LYS A C 1
ATOM 706 O O . LYS A 1 93 ? 11.409 1.265 7.659 1.00 27.47 90 LYS A O 1
ATOM 712 N N . SER A 1 94 ? 9.322 0.750 6.984 1.00 23.59 91 SER A N 1
ATOM 713 C CA . SER A 1 94 ? 9.032 2.128 6.607 1.00 24.80 91 SER A CA 1
ATOM 714 C C . SER A 1 94 ? 8.849 3.031 7.819 1.00 27.61 91 SER A C 1
ATOM 715 O O . SER A 1 94 ? 9.017 4.247 7.696 1.00 29.10 91 SER A O 1
ATOM 718 N N . LEU A 1 95 ? 8.493 2.466 8.977 1.00 24.49 92 LEU A N 1
ATOM 719 C CA . LEU A 1 95 ? 8.161 3.245 10.161 1.00 28.37 92 LEU A CA 1
ATOM 720 C C . LEU A 1 95 ? 9.244 3.216 11.224 1.00 30.91 92 LEU A C 1
ATOM 721 O O . LEU A 1 95 ? 9.218 4.052 12.131 1.00 31.88 92 LEU A O 1
ATOM 726 N N . SER A 1 96 ? 10.201 2.298 11.135 1.00 27.15 93 SER A N 1
ATOM 727 C CA . SER A 1 96 ? 11.098 2.071 12.255 1.00 25.31 93 SER A CA 1
ATOM 728 C C . SER A 1 96 ? 12.438 1.555 11.768 1.00 27.13 93 SER A C 1
ATOM 729 O O . SER A 1 96 ? 12.505 0.668 10.910 1.00 28.99 93 SER A O 1
ATOM 732 N N A ASP A 1 97 ? 13.503 2.119 12.332 0.53 30.84 94 ASP A N 1
ATOM 733 N N B ASP A 1 97 ? 13.507 2.111 12.337 0.47 30.86 94 ASP A N 1
ATOM 734 C CA A ASP A 1 97 ? 14.844 1.607 12.111 0.53 34.49 94 ASP A CA 1
ATOM 735 C CA B ASP A 1 97 ? 14.853 1.599 12.128 0.47 34.50 94 ASP A CA 1
ATOM 736 C C A ASP A 1 97 ? 15.123 0.369 12.950 0.53 35.56 94 ASP A C 1
ATOM 737 C C B ASP A 1 97 ? 15.176 0.417 13.032 0.47 35.56 94 ASP A C 1
ATOM 738 O O A ASP A 1 97 ? 16.032 -0.400 12.618 0.53 40.15 94 ASP A O 1
ATOM 739 O O B ASP A 1 97 ? 16.194 -0.250 12.814 0.47 40.23 94 ASP A O 1
ATOM 748 N N . GLU A 1 98 ? 14.345 0.151 14.034 1.00 30.87 95 GLU A N 1
ATOM 749 C CA . GLU A 1 98 ? 14.510 -0.940 14.971 1.00 32.18 95 GLU A CA 1
ATOM 750 C C . GLU A 1 98 ? 13.476 -2.026 14.699 1.00 27.41 95 GLU A C 1
ATOM 751 O O . GLU A 1 98 ? 12.415 -1.750 14.125 1.00 27.80 95 GLU A O 1
ATOM 757 N N . PRO A 1 99 ? 13.757 -3.276 15.067 1.00 27.32 96 PRO A N 1
ATOM 758 C CA . PRO A 1 99 ? 12.695 -4.290 15.049 1.00 26.17 96 PRO A CA 1
ATOM 759 C C . PRO A 1 99 ? 11.530 -3.828 15.910 1.00 24.25 96 PRO A C 1
ATOM 760 O O . PRO A 1 99 ? 11.706 -3.100 16.897 1.00 25.58 96 PRO A O 1
ATOM 764 N N . VAL A 1 100 ? 10.332 -4.279 15.541 1.00 21.64 97 VAL A N 1
ATOM 765 C CA . VAL A 1 100 ? 9.085 -3.743 16.069 1.00 20.91 97 VAL A CA 1
ATOM 766 C C . VAL A 1 100 ? 8.322 -4.816 16.857 1.00 22.04 97 VAL A C 1
ATOM 767 O O . VAL A 1 100 ? 8.635 -6.006 16.812 1.00 22.47 97 VAL A O 1
ATOM 771 N N . TYR A 1 101 ? 7.299 -4.366 17.583 1.00 19.06 98 TYR A N 1
ATOM 772 C CA . TYR A 1 101 ? 6.368 -5.256 18.264 1.00 20.04 98 TYR A CA 1
ATOM 773 C C . TYR A 1 101 ? 5.199 -5.573 17.337 1.00 22.00 98 TYR A C 1
ATOM 774 O O . TYR A 1 101 ? 4.685 -4.686 16.655 1.00 21.28 98 TYR A O 1
ATOM 783 N N . ILE A 1 102 ? 4.760 -6.832 17.335 1.00 20.41 99 ILE A N 1
ATOM 784 C CA . ILE A 1 102 ? 3.698 -7.275 16.429 1.00 20.54 99 ILE A CA 1
ATOM 785 C C . ILE A 1 102 ? 2.736 -8.178 17.188 1.00 20.52 99 ILE A C 1
ATOM 786 O O . ILE A 1 102 ? 3.166 -9.102 17.885 1.00 20.09 99 ILE A O 1
ATOM 791 N N . LEU A 1 103 ? 1.434 -7.935 17.033 1.00 20.11 100 LEU A N 1
ATOM 792 C CA . LEU A 1 103 ? 0.410 -8.836 17.550 1.00 19.71 100 LEU A CA 1
ATOM 793 C C . LEU A 1 103 ? -0.580 -9.099 16.432 1.00 22.22 100 LEU A C 1
ATOM 794 O O . LEU A 1 103 ? -1.093 -8.156 15.818 1.00 20.06 100 LEU A O 1
ATOM 799 N N . GLY A 1 104 ? -0.867 -10.372 16.194 1.00 20.20 101 GLY A N 1
ATOM 800 C CA . GLY A 1 104 ? -1.922 -10.761 15.281 1.00 18.79 101 GLY A CA 1
ATOM 801 C C . GLY A 1 104 ? -2.934 -11.627 16.004 1.00 19.05 101 GLY A C 1
ATOM 802 O O . GLY A 1 104 ? -2.592 -12.345 16.948 1.00 20.02 101 GLY A O 1
ATOM 803 N N . SER A 1 105 ? -4.197 -11.548 15.570 1.00 18.32 102 SER A N 1
ATOM 804 C CA . SER A 1 105 ? -5.250 -12.390 16.135 1.00 18.30 102 SER A CA 1
ATOM 805 C C . SER A 1 105 ? -5.921 -13.200 15.031 1.00 17.67 102 SER A C 1
ATOM 806 O O . SER A 1 105 ? -6.111 -12.701 13.916 1.00 19.91 102 SER A O 1
ATOM 809 N N . SER A 1 106 ? -6.261 -14.452 15.343 1.00 17.82 103 SER A N 1
ATOM 810 C CA . SER A 1 106 ? -7.008 -15.316 14.408 1.00 19.48 103 SER A CA 1
ATOM 811 C C . SER A 1 106 ? -6.182 -15.486 13.132 1.00 18.14 103 SER A C 1
ATOM 812 O O . SER A 1 106 ? -4.978 -15.779 13.218 1.00 18.38 103 SER A O 1
ATOM 815 N N A SER A 1 107 ? -6.751 -15.326 11.935 0.59 19.92 104 SER A N 1
ATOM 816 N N B SER A 1 107 ? -6.768 -15.308 11.943 0.41 19.89 104 SER A N 1
ATOM 817 C CA A SER A 1 107 ? -5.902 -15.463 10.756 0.59 16.87 104 SER A CA 1
ATOM 818 C CA B SER A 1 107 ? -5.997 -15.380 10.708 0.41 16.95 104 SER A CA 1
ATOM 819 C C A SER A 1 107 ? -4.797 -14.411 10.715 0.59 15.45 104 SER A C 1
ATOM 820 C C B SER A 1 107 ? -4.825 -14.406 10.713 0.41 15.51 104 SER A C 1
ATOM 821 O O A SER A 1 107 ? -3.796 -14.617 10.024 0.59 16.75 104 SER A O 1
ATOM 822 O O B SER A 1 107 ? -3.808 -14.657 10.058 0.41 16.68 104 SER A O 1
ATOM 827 N N . GLY A 1 108 ? -4.949 -13.297 11.450 1.00 15.64 105 GLY A N 1
ATOM 828 C CA . GLY A 1 108 ? -3.866 -12.329 11.542 1.00 17.79 105 GLY A CA 1
ATOM 829 C C . GLY A 1 108 ? -2.676 -12.852 12.321 1.00 18.32 105 GLY A C 1
ATOM 830 O O . GLY A 1 108 ? -1.536 -12.447 12.065 1.00 18.69 105 GLY A O 1
ATOM 831 N N A SER A 1 109 ? -2.914 -13.759 13.272 0.70 17.42 106 SER A N 1
ATOM 832 N N B SER A 1 109 ? -2.920 -13.751 13.276 0.30 17.39 106 SER A N 1
ATOM 833 C CA A SER A 1 109 ? -1.797 -14.413 13.951 0.70 17.20 106 SER A CA 1
ATOM 834 C CA B SER A 1 109 ? -1.819 -14.426 13.952 0.30 17.21 106 SER A CA 1
ATOM 835 C C A SER A 1 109 ? -1.040 -15.362 13.026 0.70 16.77 106 SER A C 1
ATOM 836 C C B SER A 1 109 ? -1.035 -15.319 12.998 0.30 16.83 106 SER A C 1
ATOM 837 O O A SER A 1 109 ? 0.158 -15.600 13.226 0.70 18.31 106 SER A O 1
ATOM 838 O O B SER A 1 109 ? 0.184 -15.467 13.147 0.30 18.31 106 SER A O 1
ATOM 843 N N . ILE A 1 110 ? -1.711 -15.919 12.016 1.00 17.09 107 ILE A N 1
ATOM 844 C CA . ILE A 1 110 ? -1.011 -16.723 11.024 1.00 17.49 107 ILE A CA 1
ATOM 845 C C . ILE A 1 110 ? -0.127 -15.842 10.148 1.00 17.47 107 ILE A C 1
ATOM 846 O O . ILE A 1 110 ? 1.022 -16.190 9.857 1.00 16.78 107 ILE A O 1
ATOM 851 N N . VAL A 1 111 ? -0.645 -14.686 9.706 1.00 16.90 108 VAL A N 1
ATOM 852 C CA . VAL A 1 111 ? 0.216 -13.719 9.025 1.00 18.64 108 VAL A CA 1
ATOM 853 C C . VAL A 1 111 ? 1.436 -13.406 9.891 1.00 16.85 108 VAL A C 1
ATOM 854 O O . VAL A 1 111 ? 2.579 -13.426 9.418 1.00 17.71 108 VAL A O 1
ATOM 858 N N . ALA A 1 112 ? 1.211 -13.173 11.193 1.00 17.00 109 ALA A N 1
ATOM 859 C CA . ALA A 1 112 ? 2.321 -12.873 12.099 1.00 18.50 109 ALA A CA 1
ATOM 860 C C . ALA A 1 112 ? 3.343 -14.005 12.130 1.00 17.82 109 ALA A C 1
ATOM 861 O O . ALA A 1 112 ? 4.558 -13.754 12.138 1.00 18.39 109 ALA A O 1
ATOM 863 N N . MET A 1 113 ? 2.877 -15.270 12.132 1.00 16.91 110 MET A N 1
ATOM 864 C CA . MET A 1 113 ? 3.815 -16.386 12.061 1.00 17.33 110 MET A CA 1
ATOM 865 C C . MET A 1 113 ? 4.696 -16.318 10.831 1.00 18.02 110 MET A C 1
ATOM 866 O O . MET A 1 113 ? 5.892 -16.601 10.917 1.00 17.73 110 MET A O 1
ATOM 871 N N . HIS A 1 114 ? 4.124 -15.967 9.671 1.00 16.72 111 HIS A N 1
ATOM 872 C CA . HIS A 1 114 ? 4.942 -15.908 8.463 1.00 18.20 111 HIS A CA 1
ATOM 873 C C . HIS A 1 114 ? 5.878 -14.703 8.460 1.00 17.27 111 HIS A C 1
ATOM 874 O O . HIS A 1 114 ? 6.929 -14.743 7.810 1.00 19.40 111 HIS A O 1
ATOM 881 N N . VAL A 1 115 ? 5.503 -13.624 9.152 1.00 18.14 112 VAL A N 1
ATOM 882 C CA . VAL A 1 115 ? 6.414 -12.495 9.311 1.00 18.33 112 VAL A CA 1
ATOM 883 C C . VAL A 1 115 ? 7.654 -12.937 10.075 1.00 17.37 112 VAL A C 1
ATOM 884 O O . VAL A 1 115 ? 8.787 -12.635 9.691 1.00 19.87 112 VAL A O 1
ATOM 888 N N . LEU A 1 116 ? 7.445 -13.658 11.178 1.00 19.33 113 LEU A N 1
ATOM 889 C CA . LEU A 1 116 ? 8.580 -14.153 11.949 1.00 21.21 113 LEU A CA 1
ATOM 890 C C . LEU A 1 116 ? 9.420 -15.142 11.145 1.00 21.71 113 LEU A C 1
ATOM 891 O O . LEU A 1 116 ? 10.657 -15.114 11.205 1.00 21.69 113 LEU A O 1
ATOM 896 N N . LYS A 1 117 ? 8.769 -16.011 10.361 1.00 19.63 114 LYS A N 1
ATOM 897 C CA . LYS A 1 117 ? 9.516 -17.030 9.629 1.00 21.73 114 LYS A CA 1
ATOM 898 C C . LYS A 1 117 ? 10.400 -16.415 8.555 1.00 23.21 114 LYS A C 1
ATOM 899 O O . LYS A 1 117 ? 11.564 -16.805 8.404 1.00 24.28 114 LYS A O 1
ATOM 905 N N . ASP A 1 118 ? 9.870 -15.444 7.811 1.00 21.33 115 ASP A N 1
ATOM 906 C CA . ASP A 1 118 ? 10.532 -14.955 6.605 1.00 25.14 115 ASP A CA 1
ATOM 907 C C . ASP A 1 118 ? 11.209 -13.606 6.783 1.00 23.91 115 ASP A C 1
ATOM 908 O O . ASP A 1 118 ? 12.090 -13.266 5.984 1.00 23.16 115 ASP A O 1
ATOM 913 N N . TYR A 1 119 ? 10.829 -12.842 7.808 1.00 23.30 116 TYR A N 1
ATOM 914 C CA . TYR A 1 119 ? 11.436 -11.543 8.088 1.00 24.27 116 TYR A CA 1
ATOM 915 C C . TYR A 1 119 ? 11.713 -11.425 9.578 1.00 22.88 116 TYR A C 1
ATOM 916 O O . TYR A 1 119 ? 11.254 -10.462 10.209 1.00 24.13 116 TYR A O 1
ATOM 925 N N . PRO A 1 120 ? 12.440 -12.378 10.179 1.00 24.47 117 PRO A N 1
ATOM 926 C CA . PRO A 1 120 ? 12.676 -12.298 11.633 1.00 26.23 117 PRO A CA 1
ATOM 927 C C . PRO A 1 120 ? 13.383 -11.024 12.041 1.00 27.52 117 PRO A C 1
ATOM 928 O O . PRO A 1 120 ? 13.200 -10.562 13.176 1.00 25.53 117 PRO A O 1
ATOM 932 N N . GLU A 1 121 ? 14.184 -10.448 11.139 1.00 25.29 118 GLU A N 1
ATOM 933 C CA . GLU A 1 121 ? 14.939 -9.233 11.420 1.00 25.41 118 GLU A CA 1
ATOM 934 C C . GLU A 1 121 ? 14.053 -8.044 11.759 1.00 25.61 118 GLU A C 1
ATOM 935 O O . GLU A 1 121 ? 14.544 -7.081 12.358 1.00 27.45 118 GLU A O 1
ATOM 941 N N . VAL A 1 122 ? 12.767 -8.069 11.390 1.00 23.08 119 VAL A N 1
ATOM 942 C CA . VAL A 1 122 ? 11.873 -6.955 11.710 1.00 23.21 119 VAL A CA 1
ATOM 943 C C . VAL A 1 122 ? 11.144 -7.134 13.034 1.00 21.53 119 VAL A C 1
ATOM 944 O O . VAL A 1 122 ? 10.435 -6.214 13.465 1.00 23.67 119 VAL A O 1
ATOM 948 N N . VAL A 1 123 ? 11.301 -8.277 13.694 1.00 23.14 120 VAL A N 1
ATOM 949 C CA . VAL A 1 123 ? 10.509 -8.637 14.867 1.00 21.45 120 VAL A CA 1
ATOM 950 C C . VAL A 1 123 ? 11.347 -8.451 16.125 1.00 23.27 120 VAL A C 1
ATOM 951 O O . VAL A 1 123 ? 12.365 -9.130 16.308 1.00 26.30 120 VAL A O 1
ATOM 955 N N . LYS A 1 124 ? 10.895 -7.559 17.014 1.00 21.71 121 LYS A N 1
ATOM 956 C CA . LYS A 1 124 ? 11.468 -7.470 18.353 1.00 25.34 121 LYS A CA 1
ATOM 957 C C . LYS A 1 124 ? 10.772 -8.445 19.297 1.00 23.75 121 LYS A C 1
ATOM 958 O O . LYS A 1 124 ? 11.424 -9.280 19.941 1.00 24.05 121 LYS A O 1
ATOM 964 N N . LYS A 1 125 ? 9.444 -8.379 19.340 1.00 21.68 122 LYS A N 1
ATOM 965 C CA . LYS A 1 125 ? 8.601 -9.277 20.112 1.00 22.85 122 LYS A CA 1
ATOM 966 C C . LYS A 1 125 ? 7.322 -9.478 19.317 1.00 22.21 122 LYS A C 1
ATOM 967 O O . LYS A 1 125 ? 6.883 -8.581 18.596 1.00 21.74 122 LYS A O 1
ATOM 973 N N . ILE A 1 126 ? 6.726 -10.657 19.454 1.00 21.24 123 ILE A N 1
ATOM 974 C CA . ILE A 1 126 ? 5.532 -10.990 18.691 1.00 19.26 123 ILE A CA 1
ATOM 975 C C . ILE A 1 126 ? 4.580 -11.791 19.571 1.00 19.57 123 ILE A C 1
ATOM 976 O O . ILE A 1 126 ? 5.006 -12.559 20.440 1.00 22.48 123 ILE A O 1
ATOM 981 N N . ALA A 1 127 ? 3.269 -11.615 19.335 1.00 18.19 124 ALA A N 1
ATOM 982 C CA . ALA A 1 127 ? 2.234 -12.320 20.084 1.00 18.31 124 ALA A CA 1
ATOM 983 C C . ALA A 1 127 ? 1.241 -12.929 19.103 1.00 18.57 124 ALA A C 1
ATOM 984 O O . ALA A 1 127 ? 0.824 -12.273 18.144 1.00 20.86 124 ALA A O 1
ATOM 986 N N . PHE A 1 128 ? 0.871 -14.187 19.353 1.00 18.93 125 PHE A N 1
ATOM 987 C CA . PHE A 1 128 ? -0.104 -14.935 18.559 1.00 17.21 125 PHE A CA 1
ATOM 988 C C . PHE A 1 128 ? -1.361 -15.088 19.410 1.00 16.62 125 PHE A C 1
ATOM 989 O O . PHE A 1 128 ? -1.403 -15.916 20.330 1.00 19.67 125 PHE A O 1
ATOM 997 N N . HIS A 1 129 ? -2.389 -14.283 19.115 1.00 17.89 126 HIS A N 1
ATOM 998 C CA . HIS A 1 129 ? -3.648 -14.329 19.856 1.00 19.40 126 HIS A CA 1
ATOM 999 C C . HIS A 1 129 ? -4.586 -15.299 19.146 1.00 19.45 126 HIS A C 1
ATOM 1000 O O . HIS A 1 129 ? -4.969 -15.068 17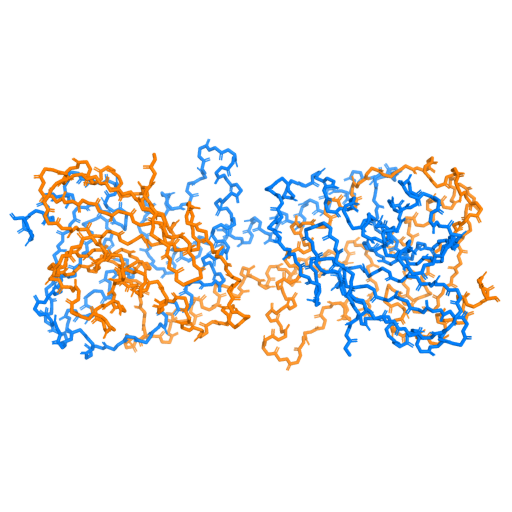.990 1.00 20.57 126 HIS A O 1
ATOM 1007 N N . GLU A 1 130 ? -4.929 -16.393 19.825 1.00 19.91 127 GLU A N 1
ATOM 1008 C CA . GLU A 1 130 ? -5.917 -17.358 19.344 1.00 18.61 127 GLU A CA 1
ATOM 1009 C C . GLU A 1 130 ? -5.779 -17.765 17.872 1.00 20.68 127 GLU A C 1
ATOM 1010 O O . GLU A 1 130 ? -6.667 -17.500 17.054 1.00 19.62 127 GLU A O 1
ATOM 1016 N N . PRO A 1 131 ? -4.681 -18.415 17.517 1.00 18.69 128 PRO A N 1
ATOM 1017 C CA . PRO A 1 131 ? -4.445 -18.808 16.128 1.00 20.19 128 PRO A CA 1
ATOM 1018 C C . PRO A 1 131 ? -5.273 -20.025 15.762 1.00 20.59 128 PRO A C 1
ATOM 1019 O O . PRO A 1 131 ? -5.439 -20.945 16.581 1.00 20.51 128 PRO A O 1
ATOM 1023 N N . PRO A 1 132 ? -5.814 -20.064 14.525 1.00 17.89 129 PRO A N 1
ATOM 1024 C CA . PRO A 1 132 ? -6.574 -21.242 14.082 1.00 19.53 129 PRO A CA 1
ATOM 1025 C C . PRO A 1 132 ? -5.814 -22.116 13.085 1.00 18.83 129 PRO A C 1
ATOM 1026 O O . PRO A 1 132 ? -6.419 -22.958 12.408 1.00 19.49 129 PRO A O 1
ATOM 1030 N N . ILE A 1 133 ? -4.494 -21.950 13.009 1.00 17.83 130 ILE A N 1
ATOM 1031 C CA . ILE A 1 133 ? -3.682 -22.780 12.121 1.00 17.55 130 ILE A CA 1
ATOM 1032 C C . ILE A 1 133 ? -3.689 -24.220 12.621 1.00 18.27 130 ILE A C 1
ATOM 1033 O O . ILE A 1 133 ? -3.636 -24.479 13.831 1.00 19.20 130 ILE A O 1
ATOM 1038 N N . ASN A 1 134 ? -3.744 -25.175 11.693 1.00 16.59 131 ASN A N 1
ATOM 1039 C CA . ASN A 1 134 ? -3.816 -26.582 12.063 1.00 17.39 131 ASN A CA 1
ATOM 1040 C C . ASN A 1 134 ? -2.655 -27.436 11.565 1.00 16.57 131 ASN A C 1
ATOM 1041 O O . ASN A 1 134 ? -2.578 -28.609 11.936 1.00 18.39 131 ASN A O 1
ATOM 1046 N N . THR A 1 135 ? -1.742 -26.879 10.761 1.00 16.76 132 THR A N 1
ATOM 1047 C CA . THR A 1 135 ? -0.845 -27.714 9.957 1.00 18.09 132 THR A CA 1
ATOM 1048 C C . THR A 1 135 ? 0.021 -28.627 10.818 1.00 18.44 132 THR A C 1
ATOM 1049 O O . THR A 1 135 ? 0.283 -29.776 10.445 1.00 19.68 132 THR A O 1
ATOM 1053 N N . PHE A 1 136 ? 0.481 -28.135 11.971 1.00 19.09 133 PHE A N 1
ATOM 1054 C CA . PHE A 1 136 ? 1.406 -28.897 12.800 1.00 21.78 133 PHE A CA 1
ATOM 1055 C C . PHE A 1 136 ? 0.724 -29.714 13.898 1.00 20.10 133 PHE A C 1
ATOM 1056 O O . PHE A 1 136 ? 1.421 -30.393 14.659 1.00 23.24 133 PHE A O 1
ATOM 1064 N N . LEU A 1 137 ? -0.603 -29.685 13.988 1.00 19.74 134 LEU A N 1
ATOM 1065 C CA . LEU A 1 137 ? -1.313 -30.399 15.046 1.00 18.51 134 LEU A CA 1
ATOM 1066 C C . LEU A 1 137 ? -1.337 -31.902 14.773 1.00 20.93 134 LEU A C 1
ATOM 1067 O O . LEU A 1 137 ? -1.327 -32.333 13.621 1.00 23.05 134 LEU A O 1
ATOM 1072 N N A PRO A 1 138 ? -1.375 -32.722 15.821 0.54 22.74 135 PRO A N 1
ATOM 1073 N N B PRO A 1 138 ? -1.414 -32.722 15.825 0.46 22.72 135 PRO A N 1
ATOM 1074 C CA A PRO A 1 138 ? -1.502 -34.170 15.605 0.54 24.01 135 PRO A CA 1
ATOM 1075 C CA B PRO A 1 138 ? -1.508 -34.173 15.608 0.46 24.01 135 PRO A CA 1
ATOM 1076 C C A PRO A 1 138 ? -2.764 -34.543 14.849 0.54 24.45 135 PRO A C 1
ATOM 1077 C C B PRO A 1 138 ? -2.783 -34.578 14.894 0.46 24.47 135 PRO A C 1
ATOM 1078 O O A PRO A 1 138 ? -2.749 -35.500 14.061 0.54 29.34 135 PRO A O 1
ATOM 1079 O O B PRO A 1 138 ? -2.802 -35.602 14.197 0.46 29.29 135 PRO A O 1
ATOM 1086 N N . ASP A 1 139 ? -3.851 -33.797 15.055 1.00 20.51 136 ASP A N 1
ATOM 1087 C CA . ASP A 1 139 ? -5.122 -34.000 14.367 1.00 22.00 136 ASP A CA 1
ATOM 1088 C C . ASP A 1 139 ? -5.333 -32.963 13.263 1.00 21.67 136 ASP A C 1
ATOM 1089 O O . ASP A 1 139 ? -6.461 -32.529 13.000 1.00 19.92 136 ASP A O 1
ATOM 1094 N N . SER A 1 140 ? -4.247 -32.556 12.603 1.00 19.47 137 SER A N 1
ATOM 1095 C CA . SER A 1 140 ? -4.362 -31.572 11.536 1.00 16.81 137 SER A CA 1
ATOM 1096 C C . SER A 1 140 ? -5.414 -31.971 10.507 1.00 18.43 137 SER A C 1
ATOM 1097 O O . SER A 1 140 ? -6.223 -31.132 10.082 1.00 20.01 137 SER A O 1
ATOM 1100 N N . THR A 1 141 ? -5.439 -33.254 10.122 1.00 20.06 138 THR A N 1
ATOM 1101 C CA . THR A 1 141 ? -6.348 -33.715 9.066 1.00 19.98 138 THR A CA 1
ATOM 1102 C C . THR A 1 141 ? -7.808 -33.483 9.432 1.00 20.58 138 THR A C 1
ATOM 1103 O O . THR A 1 141 ? -8.610 -33.056 8.588 1.00 19.74 138 THR A O 1
ATOM 1107 N N . TYR A 1 142 ? -8.177 -33.744 10.689 1.00 19.91 139 TYR A N 1
ATOM 1108 C CA . TYR A 1 142 ? -9.562 -33.540 11.094 1.00 18.48 139 TYR A CA 1
ATOM 1109 C C . TYR A 1 142 ? -9.978 -32.091 10.869 1.00 19.91 139 TYR A C 1
ATOM 1110 O O . TYR A 1 142 ? -11.050 -31.819 10.313 1.00 18.51 139 TYR A O 1
ATOM 1119 N N . TRP A 1 143 ? -9.134 -31.144 11.296 1.00 18.40 140 TRP A N 1
ATOM 1120 C CA . TRP A 1 143 ? -9.479 -29.728 11.202 1.00 17.59 140 TRP A CA 1
ATOM 1121 C C . TRP A 1 143 ? -9.393 -29.229 9.770 1.00 19.01 140 TRP A C 1
ATOM 1122 O O . TRP A 1 143 ? -10.219 -28.416 9.345 1.00 18.69 140 TRP A O 1
ATOM 1133 N N . LYS A 1 144 ? -8.401 -29.701 9.015 1.00 17.43 141 LYS A N 1
ATOM 1134 C CA . LYS A 1 144 ? -8.302 -29.303 7.611 1.00 16.07 141 LYS A CA 1
ATOM 1135 C C . LYS A 1 144 ? -9.521 -29.780 6.834 1.00 18.43 141 LYS A C 1
ATOM 1136 O O . LYS A 1 144 ? -10.084 -29.027 6.022 1.00 19.24 141 LYS A O 1
ATOM 1142 N N . ASP A 1 145 ? -9.960 -31.014 7.089 1.00 18.30 142 ASP A N 1
ATOM 1143 C CA . ASP A 1 145 ? -11.131 -31.550 6.399 1.00 17.86 142 ASP A CA 1
ATOM 1144 C C . ASP A 1 145 ? -12.394 -30.769 6.757 1.00 19.96 142 ASP A C 1
ATOM 1145 O O . ASP A 1 145 ? -13.240 -30.527 5.891 1.00 20.34 142 ASP A O 1
ATOM 1150 N N . LYS A 1 146 ? -12.548 -30.358 8.019 1.00 18.86 143 LYS A N 1
ATOM 1151 C CA . LYS A 1 146 ? -13.716 -29.549 8.369 1.00 19.00 143 LYS A CA 1
ATOM 1152 C C . LYS A 1 146 ? -13.711 -28.227 7.614 1.00 20.27 143 LYS A C 1
ATOM 1153 O O . LYS A 1 146 ? -14.758 -27.771 7.134 1.00 20.68 143 LYS A O 1
ATOM 1159 N N . ASN A 1 147 ? -12.545 -27.596 7.504 1.00 18.26 144 ASN A N 1
ATOM 1160 C CA . ASN A 1 147 ? -12.435 -26.351 6.742 1.00 17.72 144 ASN A CA 1
ATOM 1161 C C . ASN A 1 147 ? -12.764 -26.578 5.271 1.00 18.86 144 ASN A C 1
ATOM 1162 O O . ASN A 1 147 ? -13.516 -25.800 4.662 1.00 20.12 144 ASN A O 1
ATOM 1167 N N . ASP A 1 148 ? -12.166 -27.606 4.667 1.00 17.24 145 ASP A N 1
ATOM 1168 C CA . ASP A 1 148 ? -12.438 -27.871 3.253 1.00 16.93 145 ASP A CA 1
ATOM 1169 C C . ASP A 1 148 ? -13.915 -28.152 3.041 1.00 19.95 145 ASP A C 1
ATOM 1170 O O . ASP A 1 148 ? -14.510 -27.691 2.057 1.00 20.85 145 ASP A O 1
ATOM 1175 N N . ASP A 1 149 ? -14.537 -28.882 3.977 1.00 20.02 146 ASP A N 1
ATOM 1176 C CA . ASP A 1 149 ? -15.932 -29.275 3.814 1.00 17.84 146 ASP A CA 1
ATOM 1177 C C . ASP A 1 149 ? -16.855 -28.067 3.898 1.00 22.75 146 ASP A C 1
ATOM 1178 O O . ASP A 1 149 ? -17.810 -27.953 3.113 1.00 21.45 146 ASP A O 1
ATOM 1183 N N . ILE A 1 150 ? -16.593 -27.152 4.835 1.00 21.42 147 ILE A N 1
ATOM 1184 C CA . ILE A 1 150 ? -17.498 -26.021 5.000 1.00 19.88 147 ILE A CA 1
ATOM 1185 C C . ILE A 1 150 ? -17.400 -25.082 3.811 1.00 20.63 147 ILE A C 1
ATOM 1186 O O . ILE A 1 150 ? -18.405 -24.490 3.407 1.00 19.29 147 ILE A O 1
ATOM 1191 N N . VAL A 1 151 ? -16.194 -24.914 3.252 1.00 19.18 148 VAL A N 1
ATOM 1192 C CA . VAL A 1 151 ? -16.041 -24.079 2.062 1.00 17.47 148 VAL A CA 1
ATOM 1193 C C . VAL A 1 151 ? -16.770 -24.710 0.898 1.00 18.94 148 VAL A C 1
ATOM 1194 O O . VAL A 1 151 ? -17.479 -24.030 0.138 1.00 20.16 148 VAL A O 1
ATOM 1198 N N . HIS A 1 152 ? -16.621 -26.023 0.741 1.00 19.36 149 HIS A N 1
ATOM 1199 C CA . HIS A 1 152 ? -17.295 -26.687 -0.365 1.00 19.55 149 HIS A CA 1
ATOM 1200 C C . HIS A 1 152 ? -18.808 -26.571 -0.221 1.00 21.13 149 HIS A C 1
ATOM 1201 O O . HIS A 1 152 ? -19.517 -26.326 -1.209 1.00 21.30 149 HIS A O 1
ATOM 1208 N N . GLN A 1 153 ? -19.319 -26.676 1.009 1.00 20.16 150 GLN A N 1
ATOM 1209 C CA . GLN A 1 153 ? -20.760 -26.595 1.244 1.00 22.36 150 GLN A CA 1
ATOM 1210 C C . GLN A 1 153 ? -21.296 -25.205 0.910 1.00 21.40 150 GLN A C 1
ATOM 1211 O O . GLN A 1 153 ? -22.312 -25.066 0.214 1.00 21.91 150 GLN A O 1
ATOM 1217 N N . ILE A 1 154 ? -20.624 -24.165 1.399 1.00 20.89 151 ILE A N 1
ATOM 1218 C CA . ILE A 1 154 ? -21.116 -22.804 1.216 1.00 23.65 151 ILE A CA 1
ATOM 1219 C C . ILE A 1 154 ? -20.951 -22.359 -0.229 1.00 20.22 151 ILE A C 1
ATOM 1220 O O . ILE A 1 154 ? -21.878 -21.805 -0.833 1.00 24.08 151 ILE A O 1
ATOM 1225 N N . LEU A 1 155 ? -19.766 -22.572 -0.802 1.00 22.23 152 LEU A N 1
ATOM 1226 C CA . LEU A 1 155 ? -19.487 -22.006 -2.121 1.00 22.74 152 LEU A CA 1
ATOM 1227 C C . LEU A 1 155 ? -19.953 -22.908 -3.262 1.00 25.10 152 LEU A C 1
ATOM 1228 O O . LEU A 1 155 ? -20.672 -22.456 -4.157 1.00 29.38 152 LEU A O 1
ATOM 1233 N N . THR A 1 156 ? -19.551 -24.178 -3.259 1.00 22.80 153 THR A N 1
ATOM 1234 C CA . THR A 1 156 ? -19.844 -25.063 -4.383 1.00 21.55 153 THR A CA 1
ATOM 1235 C C . THR A 1 156 ? -21.268 -25.604 -4.333 1.00 23.26 153 THR A C 1
ATOM 1236 O O . THR A 1 156 ? -2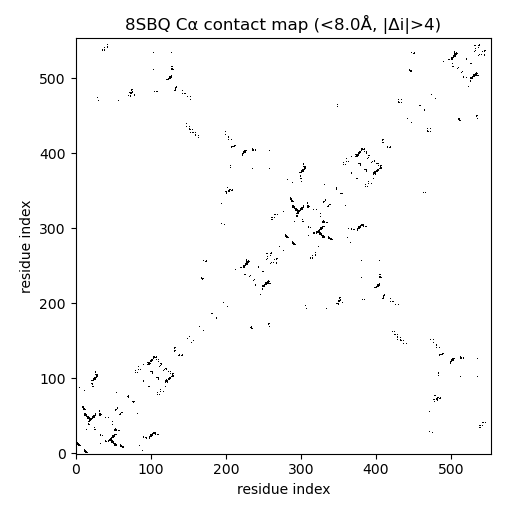2.032 -25.458 -5.298 1.00 24.82 153 THR A O 1
ATOM 1240 N N . GLU A 1 157 ? -21.642 -26.249 -3.225 1.00 23.84 154 GLU A N 1
ATOM 1241 C CA . GLU A 1 157 ? -22.995 -26.786 -3.112 1.00 23.62 154 GLU A CA 1
ATOM 1242 C C . GLU A 1 157 ? -24.039 -25.680 -3.117 1.00 24.45 154 GLU A C 1
ATOM 1243 O O . GLU A 1 157 ? -25.097 -25.826 -3.738 1.00 26.69 154 GLU A O 1
ATOM 1249 N N . GLY A 1 158 ? -23.754 -24.560 -2.451 1.00 23.26 155 GLY A N 1
ATOM 1250 C CA . GLY A 1 158 ? -24.717 -23.470 -2.425 1.00 24.20 155 GLY A CA 1
ATOM 1251 C C . GLY A 1 158 ? -25.015 -22.931 -3.810 1.00 22.53 155 GLY A C 1
ATOM 1252 O O . GLY A 1 158 ? -26.173 -22.691 -4.160 1.00 23.63 155 GLY A O 1
ATOM 1253 N N . LEU A 1 159 ? -23.977 -22.772 -4.631 1.00 24.94 156 LEU A N 1
ATOM 1254 C CA . LEU A 1 159 ? -24.183 -22.317 -6.003 1.00 22.39 156 LEU A CA 1
ATOM 1255 C C . LEU A 1 159 ? -24.914 -23.361 -6.836 1.00 24.24 156 LEU A C 1
ATOM 1256 O O . LEU A 1 159 ? -25.850 -23.032 -7.575 1.00 24.98 156 LEU A O 1
ATOM 1261 N N A GLU A 1 160 ? -24.495 -24.626 -6.733 0.56 25.68 157 GLU A N 1
ATOM 1262 N N B GLU A 1 160 ? -24.501 -24.628 -6.736 0.44 25.68 157 GLU A N 1
ATOM 1263 C CA A GLU A 1 160 ? -25.115 -25.693 -7.516 0.56 26.10 157 GLU A CA 1
ATOM 1264 C CA B GLU A 1 160 ? -25.133 -25.670 -7.542 0.44 26.14 157 GLU A CA 1
ATOM 1265 C C A GLU A 1 160 ? -26.607 -25.812 -7.222 0.56 27.22 157 GLU A C 1
ATOM 1266 C C B GLU A 1 160 ? -26.619 -25.794 -7.228 0.44 27.24 157 GLU A C 1
ATOM 1267 O O A GLU A 1 160 ? -27.430 -25.939 -8.141 0.56 27.59 157 GLU A O 1
ATOM 1268 O O B GLU A 1 160 ? -27.449 -25.911 -8.141 0.44 27.59 157 GLU A O 1
ATOM 1279 N N . LYS A 1 161 ? -26.974 -25.774 -5.942 1.00 27.91 158 LYS A N 1
ATOM 1280 C CA . LYS A 1 161 ? -28.376 -25.902 -5.567 1.00 27.30 158 LYS A CA 1
ATOM 1281 C C . LYS A 1 161 ? -29.174 -24.674 -5.989 1.00 30.90 158 LYS A C 1
ATOM 1282 O O . LYS A 1 161 ? -30.309 -24.797 -6.468 1.00 29.10 158 LYS A O 1
ATOM 1288 N N . GLY A 1 162 ? -28.588 -23.485 -5.842 1.00 26.51 159 GLY A N 1
ATOM 1289 C CA . GLY A 1 162 ? -29.278 -22.283 -6.273 1.00 25.42 159 GLY A CA 1
ATOM 1290 C C . GLY A 1 162 ? -29.499 -22.240 -7.773 1.00 27.86 159 GLY A C 1
ATOM 1291 O O . GLY A 1 162 ? -30.560 -21.822 -8.244 1.00 28.75 159 GLY A O 1
ATOM 1292 N N . MET A 1 163 ? -28.515 -22.687 -8.549 1.00 28.18 160 MET A N 1
ATOM 1293 C CA . MET A 1 163 ? -28.703 -22.616 -9.993 1.00 27.53 160 MET A CA 1
ATOM 1294 C C . MET A 1 163 ? -29.717 -23.632 -10.486 1.00 29.92 1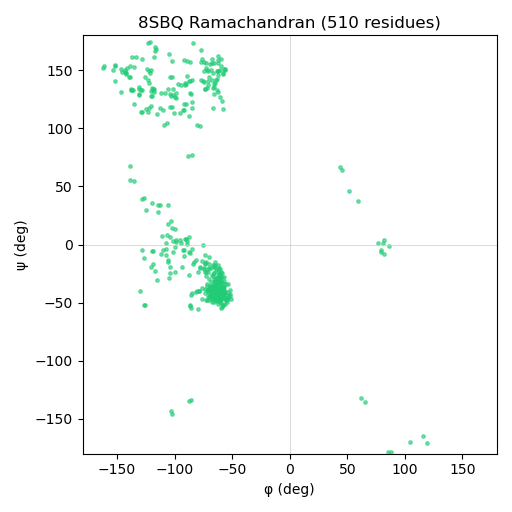60 MET A C 1
ATOM 1295 O O . MET A 1 163 ? -30.457 -23.353 -11.434 1.00 29.26 160 MET A O 1
ATOM 1300 N N . LYS A 1 164 ? -29.777 -24.804 -9.853 1.00 29.99 161 LYS A N 1
ATOM 1301 C CA . LYS A 1 164 ? -30.836 -25.751 -10.178 1.00 29.47 161 LYS A CA 1
ATOM 1302 C C . LYS A 1 164 ? -32.210 -25.159 -9.876 1.00 30.82 161 LYS A C 1
ATOM 1303 O O . LYS A 1 164 ? -33.140 -25.290 -10.676 1.00 31.74 161 LYS A O 1
ATOM 1309 N N . THR A 1 165 ? -32.351 -24.481 -8.732 1.00 30.54 162 THR A N 1
ATOM 1310 C CA . THR A 1 165 ? -33.620 -23.826 -8.419 1.00 30.87 162 THR A CA 1
ATOM 1311 C C . THR A 1 165 ? -33.942 -22.743 -9.441 1.00 27.48 162 THR A C 1
ATOM 1312 O O . THR A 1 165 ? -35.103 -22.560 -9.828 1.00 28.92 162 THR A O 1
ATOM 1316 N N . PHE A 1 166 ? -32.922 -22.001 -9.874 1.00 28.53 163 PHE A N 1
ATOM 1317 C CA . PHE A 1 166 ? -33.138 -20.949 -10.857 1.00 32.59 163 PHE A CA 1
ATOM 1318 C C . PHE A 1 166 ? -33.702 -21.542 -12.140 1.00 30.85 163 PHE A C 1
ATOM 1319 O O . PHE A 1 166 ? -34.711 -21.068 -12.676 1.00 33.79 163 PHE A O 1
ATOM 1327 N N . GLY A 1 167 ? -33.083 -22.624 -12.617 1.00 32.28 164 GLY A N 1
ATOM 1328 C CA . GLY A 1 167 ? -33.589 -23.300 -13.800 1.00 30.62 164 GLY A CA 1
ATOM 1329 C C . GLY A 1 167 ? -35.017 -23.791 -13.640 1.00 30.05 164 GLY A C 1
ATOM 1330 O O . GLY A 1 167 ? -35.820 -23.709 -14.573 1.00 33.45 164 GLY A O 1
ATOM 1331 N N . GLU A 1 168 ? -35.355 -24.325 -12.463 1.00 31.08 165 GLU A N 1
ATOM 1332 C CA . GLU A 1 168 ? -36.728 -24.776 -12.248 1.00 34.08 165 GLU A CA 1
ATOM 1333 C C . GLU A 1 168 ? -37.704 -23.606 -12.200 1.00 30.81 165 GLU A C 1
ATOM 1334 O O . GLU A 1 168 ? -38.816 -23.694 -12.734 1.00 32.60 165 GLU A O 1
ATOM 1340 N N . THR A 1 169 ? -37.299 -22.497 -11.569 1.00 31.14 166 THR A N 1
ATOM 1341 C CA . THR A 1 169 ? -38.205 -21.363 -11.425 1.00 30.60 166 THR A CA 1
ATOM 1342 C C . THR A 1 169 ? -38.593 -20.802 -12.785 1.00 31.61 166 THR A C 1
ATOM 1343 O O . THR A 1 169 ? -39.745 -20.410 -12.998 1.00 33.17 166 THR A O 1
ATOM 1347 N N . LEU A 1 170 ? -37.648 -20.775 -13.722 1.00 27.79 167 LEU A N 1
ATOM 1348 C CA . LEU A 1 170 ? -37.897 -20.259 -15.061 1.00 25.80 167 LEU A CA 1
ATOM 1349 C C . LEU A 1 170 ? -38.351 -21.327 -16.045 1.00 25.65 167 LEU A C 1
ATOM 1350 O O . LEU A 1 170 ? -38.507 -21.011 -17.231 1.00 23.80 167 LEU A O 1
ATOM 1355 N N . ASN A 1 171 ? -38.570 -22.561 -15.582 1.00 25.33 168 ASN A N 1
ATOM 1356 C CA . ASN A 1 171 ? -38.996 -23.686 -16.429 1.00 25.34 168 ASN A CA 1
ATOM 1357 C C . ASN A 1 171 ? -38.096 -23.854 -17.651 1.00 27.73 168 ASN A C 1
ATOM 1358 O O . ASN A 1 171 ? -38.563 -24.014 -18.780 1.00 29.43 168 ASN A O 1
ATOM 1363 N N . ILE A 1 172 ? -36.786 -23.792 -17.410 1.0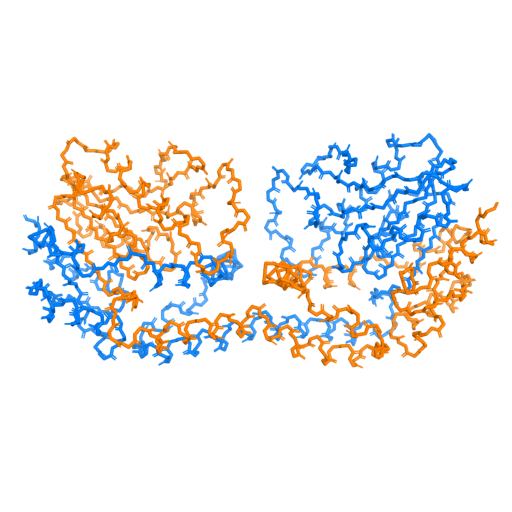0 27.87 169 ILE A N 1
ATOM 1364 C CA . ILE A 1 172 ? -35.801 -24.003 -18.461 1.00 28.13 169 ILE A CA 1
ATOM 1365 C C . ILE A 1 172 ? -35.863 -25.450 -18.930 1.00 25.48 169 ILE A C 1
ATOM 1366 O O . ILE A 1 172 ? -35.946 -26.386 -18.121 1.00 29.56 169 ILE A O 1
ATOM 1371 N N . ALA A 1 173 ? -35.845 -25.641 -20.248 1.00 28.87 170 ALA A N 1
ATOM 1372 C CA . ALA A 1 173 ? -35.898 -26.977 -20.815 1.00 26.33 170 ALA A CA 1
ATOM 1373 C C . ALA A 1 173 ? -34.666 -27.779 -20.388 1.00 31.60 170 ALA A C 1
ATOM 1374 O O . ALA A 1 173 ? -33.576 -27.217 -20.229 1.00 29.95 170 ALA A O 1
ATOM 1376 N N . PRO A 1 174 ? -34.820 -29.095 -20.186 1.00 35.10 171 PRO A N 1
ATOM 1377 C CA . PRO A 1 174 ? -33.697 -29.914 -19.686 1.00 37.03 171 PRO A CA 1
ATOM 1378 C C . PRO A 1 174 ? -32.417 -29.792 -20.499 1.00 32.98 171 PRO A C 1
ATOM 1379 O O . PRO A 1 174 ? -31.326 -29.704 -19.920 1.00 41.91 171 PRO A O 1
ATOM 1383 N N . ILE A 1 175 ? -32.526 -29.799 -21.831 1.00 35.86 172 ILE A N 1
ATOM 1384 C CA . ILE A 1 175 ? -31.353 -29.661 -22.694 1.00 35.51 172 ILE A CA 1
ATOM 1385 C C . ILE A 1 175 ? -30.616 -28.359 -22.404 1.00 33.36 172 ILE A C 1
ATOM 1386 O O . ILE A 1 175 ? -29.382 -28.330 -22.320 1.00 33.82 172 ILE A O 1
ATOM 1391 N N . ASP A 1 176 ? -31.359 -27.264 -22.244 1.00 27.56 173 ASP A N 1
ATOM 1392 C CA . ASP A 1 176 ? -30.728 -25.969 -22.022 1.00 27.71 173 ASP A CA 1
ATOM 1393 C C . ASP A 1 176 ? -30.074 -25.902 -20.650 1.00 31.35 173 ASP A C 1
ATOM 1394 O O . ASP A 1 176 ? -28.975 -25.353 -20.505 1.00 30.79 173 ASP A O 1
ATOM 1399 N N . ALA A 1 177 ? -30.742 -26.442 -19.627 1.00 29.97 174 ALA A N 1
ATOM 1400 C CA . ALA A 1 177 ? -30.179 -26.404 -18.281 1.00 34.91 174 ALA A CA 1
ATOM 1401 C C . ALA A 1 177 ? -28.906 -27.232 -18.204 1.00 37.34 174 ALA A C 1
ATOM 1402 O O . ALA A 1 177 ? -27.932 -26.834 -17.552 1.00 38.08 174 ALA A O 1
ATOM 1404 N N . LYS A 1 178 ? -28.901 -28.390 -18.865 1.00 33.48 175 LYS A N 1
ATOM 1405 C CA . LYS A 1 178 ? -27.697 -29.207 -18.950 1.00 39.21 175 LYS A CA 1
ATOM 1406 C C . LYS A 1 178 ? -26.542 -28.413 -19.545 1.00 40.72 175 LYS A C 1
ATOM 1407 O O . LYS A 1 178 ? -25.447 -28.360 -18.975 1.00 41.37 175 LYS A O 1
ATOM 1413 N N . MET A 1 179 ? -26.778 -27.772 -20.690 1.00 36.46 176 MET A N 1
ATOM 1414 C CA . MET A 1 179 ? -25.692 -27.101 -21.394 1.00 39.31 176 MET A CA 1
ATOM 1415 C C . MET A 1 179 ? -25.131 -25.940 -20.580 1.00 41.04 176 MET A C 1
ATOM 1416 O O . MET A 1 179 ? -23.912 -25.733 -20.543 1.00 35.38 176 MET A O 1
ATOM 1421 N N . MET A 1 180 ? -26.005 -25.182 -19.910 1.00 35.86 177 MET A N 1
ATOM 1422 C CA . MET A 1 180 ? -25.567 -24.051 -19.097 1.00 40.24 177 MET A CA 1
ATOM 1423 C C . MET A 1 180 ? -24.846 -24.479 -17.827 1.00 41.23 177 MET A C 1
ATOM 1424 O O . MET A 1 180 ? -24.091 -23.682 -17.264 1.00 49.49 177 MET A O 1
ATOM 1429 N N . SER A 1 181 ? -25.053 -25.711 -17.366 1.00 37.10 178 SER A N 1
ATOM 1430 C CA . SER A 1 181 ? -24.439 -26.182 -16.131 1.00 43.36 178 SER A CA 1
ATOM 1431 C C . SER A 1 181 ? -23.218 -27.065 -16.360 1.00 45.13 178 SER A C 1
ATOM 1432 O O . SER A 1 181 ? -22.532 -27.408 -15.390 1.00 42.82 178 SER A O 1
ATOM 1435 N N . GLN A 1 182 ? -22.930 -27.420 -17.606 1.00 45.61 179 GLN A N 1
ATOM 1436 C CA . GLN A 1 182 ? -21.836 -28.330 -17.913 1.00 45.61 179 GLN A CA 1
ATOM 1437 C C . GLN A 1 182 ? -20.507 -27.747 -17.435 1.00 46.40 179 GLN A C 1
ATOM 1438 O O . GLN A 1 182 ? -20.176 -26.603 -17.779 1.00 42.62 179 GLN A O 1
ATOM 1444 N N . PRO A 1 183 ? -19.729 -28.483 -16.643 1.00 46.64 180 PRO A N 1
ATOM 1445 C CA . PRO A 1 183 ? -18.401 -27.992 -16.256 1.00 50.07 180 PRO A CA 1
ATOM 1446 C C . PRO A 1 183 ? -17.505 -27.829 -17.476 1.00 57.82 180 PRO A C 1
ATOM 1447 O O . PRO A 1 183 ? -17.624 -28.556 -18.465 1.00 53.06 180 PRO A O 1
ATOM 1451 N N . ALA A 1 184 ? -16.596 -26.860 -17.394 1.00 58.03 181 ALA A N 1
ATOM 1452 C CA . ALA A 1 184 ? -15.721 -26.555 -18.518 1.00 62.58 181 ALA A CA 1
ATOM 1453 C C . ALA A 1 184 ? -14.726 -27.685 -18.769 1.00 64.07 181 ALA A C 1
ATOM 1454 O O . ALA A 1 184 ? -14.319 -28.405 -17.852 1.00 63.77 181 ALA A O 1
ATOM 1456 N N . ASP A 1 185 ? -14.331 -27.825 -20.039 1.00 67.41 182 ASP A N 1
ATOM 1457 C CA . ASP A 1 185 ? -13.416 -28.884 -20.457 1.00 69.65 182 ASP A CA 1
ATOM 1458 C C . ASP A 1 185 ? -12.016 -28.715 -19.885 1.00 68.49 182 ASP A C 1
ATOM 1459 O O . ASP A 1 185 ? -11.241 -29.679 -19.875 1.00 68.83 182 ASP A O 1
ATOM 1464 N N . THR A 1 186 ? -11.675 -27.520 -19.415 1.00 71.09 183 THR A N 1
ATOM 1465 C CA . THR A 1 186 ? -10.329 -27.186 -18.981 1.00 69.42 183 THR A CA 1
ATOM 1466 C C . THR A 1 186 ? -10.394 -26.721 -17.533 1.00 62.90 183 THR A C 1
ATOM 1467 O O . THR A 1 186 ? -11.325 -26.008 -17.147 1.00 62.60 183 THR A O 1
ATOM 1471 N N . GLU A 1 187 ? -9.420 -27.147 -16.721 1.00 58.27 184 GLU A N 1
ATOM 1472 C CA . GLU A 1 187 ? -9.398 -26.713 -15.326 1.00 61.44 184 GLU A CA 1
ATOM 1473 C C . GLU A 1 187 ? -9.276 -25.198 -15.213 1.00 66.66 184 GLU A C 1
ATOM 1474 O O . GLU A 1 187 ? -9.925 -24.577 -14.361 1.00 63.63 184 GLU A O 1
ATOM 1480 N N . GLU A 1 188 ? -8.441 -24.588 -16.059 1.00 63.49 185 GLU A N 1
ATOM 1481 C CA . GLU A 1 188 ? -8.399 -23.133 -16.157 1.00 66.06 185 GLU A CA 1
ATOM 1482 C C . GLU A 1 188 ? -9.796 -22.569 -16.378 1.00 65.43 185 GLU A C 1
ATOM 1483 O O . GLU A 1 188 ? -10.190 -21.584 -15.741 1.00 64.31 185 GLU A O 1
ATOM 1489 N N . GLY A 1 189 ? -10.565 -23.192 -17.273 1.00 58.99 186 GLY A N 1
ATOM 1490 C CA . GLY A 1 189 ? -11.909 -22.726 -17.559 1.00 59.09 186 GLY A CA 1
ATOM 1491 C C . GLY A 1 189 ? -12.915 -23.018 -16.467 1.00 58.55 186 GLY A C 1
ATOM 1492 O O . GLY A 1 189 ? -13.996 -22.422 -16.468 1.00 52.81 186 GLY A O 1
ATOM 1493 N N . ARG A 1 190 ? -12.585 -23.917 -15.534 1.00 57.67 187 ARG A N 1
ATOM 1494 C CA . ARG A 1 190 ? -13.529 -24.284 -14.482 1.00 54.99 187 ARG A CA 1
ATOM 1495 C C . ARG A 1 190 ? -13.537 -23.272 -13.342 1.00 56.84 187 ARG A C 1
ATOM 1496 O O . ARG A 1 190 ? -14.603 -22.945 -12.807 1.00 48.61 187 ARG A O 1
ATOM 1504 N N . ILE A 1 191 ? -12.362 -22.779 -12.946 1.00 54.84 188 ILE A N 1
ATOM 1505 C CA . ILE A 1 191 ? -12.315 -21.730 -11.934 1.00 53.63 188 ILE A CA 1
ATOM 1506 C C . ILE A 1 191 ? -12.805 -20.410 -12.515 1.00 49.55 188 ILE A C 1
ATOM 1507 O O . ILE A 1 191 ? -13.466 -19.621 -11.829 1.00 49.38 188 ILE A O 1
ATOM 1512 N N . GLU A 1 192 ? -12.497 -20.152 -13.789 1.00 52.26 189 GLU A N 1
ATOM 1513 C CA . GLU A 1 192 ? -13.057 -18.986 -14.463 1.00 52.03 189 GLU A CA 1
ATOM 1514 C C . GLU A 1 192 ? -14.577 -19.054 -14.512 1.00 44.75 189 GLU A C 1
ATOM 1515 O O . GLU A 1 192 ? -15.250 -18.021 -14.418 1.00 40.28 189 GLU A O 1
ATOM 1521 N N . GLN A 1 193 ? -15.130 -20.260 -14.647 1.00 42.50 190 GLN A N 1
ATOM 1522 C CA . GLN A 1 193 ? -16.573 -20.415 -14.762 1.00 35.07 190 GLN A CA 1
ATOM 1523 C C . GLN A 1 193 ? -17.265 -20.137 -13.429 1.00 32.63 190 GLN A C 1
ATOM 1524 O O . GLN A 1 193 ? -18.324 -19.499 -13.400 1.00 29.43 190 GLN A O 1
ATOM 1530 N N . TYR A 1 194 ? -16.668 -20.580 -12.315 1.00 33.04 191 TYR A N 1
ATOM 1531 C CA . TYR A 1 194 ? -17.193 -20.220 -10.998 1.00 33.74 191 TYR A CA 1
ATOM 1532 C C . TYR A 1 194 ? -17.194 -18.708 -10.807 1.00 33.80 191 TYR A C 1
ATOM 1533 O O . TYR A 1 194 ? -18.205 -18.122 -10.403 1.00 28.05 191 TYR A O 1
ATOM 1542 N N . LYS A 1 195 ? -16.057 -18.060 -11.087 1.00 34.55 192 LYS A N 1
ATOM 1543 C CA . LYS A 1 195 ? -15.964 -16.612 -10.922 1.00 31.56 192 LYS A CA 1
ATOM 1544 C C . LYS A 1 195 ? -16.990 -15.895 -11.787 1.00 30.04 192 LYS A C 1
ATOM 1545 O O . LYS A 1 195 ? -17.644 -14.945 -11.337 1.00 30.65 192 LYS A O 1
ATOM 1551 N N . ARG A 1 196 ? -17.140 -16.336 -13.039 1.00 29.22 193 ARG A N 1
ATOM 1552 C CA . ARG A 1 196 ? -18.073 -15.688 -13.951 1.00 26.74 193 ARG A CA 1
ATOM 1553 C C . ARG A 1 196 ? -19.508 -15.860 -13.481 1.00 24.09 193 ARG A C 1
ATOM 1554 O O . ARG A 1 196 ? -20.311 -14.924 -13.561 1.00 24.98 193 ARG A O 1
ATOM 1562 N N . THR A 1 197 ? -19.853 -17.060 -13.013 1.00 24.51 194 THR A N 1
ATOM 1563 C CA . THR A 1 197 ? -21.210 -17.305 -12.556 1.00 24.02 194 THR A CA 1
ATOM 1564 C C . THR A 1 197 ? -21.516 -16.477 -11.321 1.00 21.79 194 THR A C 1
ATOM 1565 O O . THR A 1 197 ? -22.594 -15.885 -11.220 1.00 21.73 194 THR A O 1
ATOM 1569 N N . MET A 1 198 ? -20.571 -16.407 -10.376 1.00 24.57 195 MET A N 1
ATOM 1570 C CA . MET A 1 198 ? -20.836 -15.617 -9.183 1.00 23.82 195 MET A CA 1
ATOM 1571 C C . MET A 1 198 ? -20.899 -14.133 -9.518 1.00 24.83 195 MET A C 1
ATOM 1572 O O . MET A 1 198 ? -21.657 -13.389 -8.882 1.00 23.52 195 MET A O 1
ATOM 1577 N N . PHE A 1 199 ? -20.125 -13.686 -10.515 1.00 21.25 196 PHE A N 1
ATOM 1578 C CA . PHE A 1 199 ? -20.220 -12.289 -10.941 1.00 22.04 196 PHE A CA 1
ATOM 1579 C C . PHE A 1 199 ? -21.585 -11.997 -11.547 1.00 20.53 196 PHE A C 1
ATOM 1580 O O . PHE A 1 199 ? -22.223 -10.988 -11.222 1.00 19.97 196 PHE A O 1
ATOM 1588 N N . TRP A 1 200 ? -22.029 -12.845 -12.475 1.00 20.81 197 TRP A N 1
ATOM 1589 C CA . TRP A 1 200 ? -23.361 -12.685 -13.036 1.00 19.70 197 TRP A CA 1
ATOM 1590 C C . TRP A 1 200 ? -24.417 -12.683 -11.939 1.00 20.77 197 TRP A C 1
ATOM 1591 O O . TRP A 1 200 ? -25.332 -11.854 -11.952 1.00 18.50 197 TRP A O 1
ATOM 1602 N N . LEU A 1 201 ? -24.276 -13.573 -10.956 1.00 20.17 198 LEU A N 1
ATOM 1603 C CA . LEU A 1 201 ? -25.260 -13.661 -9.883 1.00 22.27 198 LEU A CA 1
ATOM 1604 C C . LEU A 1 201 ? -25.356 -12.354 -9.103 1.00 21.47 198 LEU A C 1
ATOM 1605 O O . LEU A 1 201 ? -26.458 -11.864 -8.831 1.00 23.08 198 LEU A O 1
ATOM 1610 N N A GLU A 1 202 ? -24.216 -11.777 -8.717 0.47 20.64 199 GLU A N 1
ATOM 1611 N N B GLU A 1 202 ? -24.203 -11.781 -8.736 0.53 20.63 199 GLU A N 1
ATOM 1612 C CA A GLU A 1 202 ? -24.256 -10.603 -7.849 0.47 22.08 199 GLU A CA 1
ATOM 1613 C CA B GLU A 1 202 ? -24.177 -10.610 -7.866 0.53 22.02 199 GLU A CA 1
ATOM 1614 C C A GLU A 1 202 ? -24.376 -9.286 -8.612 0.47 21.88 199 GLU A C 1
ATOM 1615 C C B GLU A 1 202 ? -24.433 -9.325 -8.645 0.53 21.86 199 GLU A C 1
ATOM 1616 O O A GLU A 1 202 ? -24.995 -8.339 -8.101 0.47 21.45 199 GLU A O 1
ATOM 1617 O O B GLU A 1 202 ? -25.186 -8.454 -8.184 0.53 21.19 199 GLU A O 1
ATOM 1628 N N . PHE A 1 203 ? -23.836 -9.204 -9.833 1.00 19.92 200 PHE A N 1
ATOM 1629 C CA . PHE A 1 203 ? -23.767 -7.937 -10.545 1.00 17.76 200 PHE A CA 1
ATOM 1630 C C . PHE A 1 203 ? -24.663 -7.837 -11.770 1.00 16.33 200 PHE A C 1
ATOM 1631 O O . PHE A 1 203 ? -24.755 -6.740 -12.338 1.00 18.39 200 PHE A O 1
ATOM 1639 N N . GLU A 1 204 ? -25.327 -8.924 -12.181 1.00 16.70 201 GLU A N 1
ATOM 1640 C CA . GLU A 1 204 ? -26.079 -8.868 -13.437 1.00 18.29 201 GLU A CA 1
ATOM 1641 C C . GLU A 1 204 ? -27.542 -9.286 -13.352 1.00 15.83 201 GLU A C 1
ATOM 1642 O O . GLU A 1 204 ? -28.417 -8.529 -13.784 1.00 18.02 201 GLU A O 1
ATOM 1648 N N . ILE A 1 205 ? -27.845 -10.463 -12.789 1.00 17.52 202 ILE A N 1
ATOM 1649 C CA . ILE A 1 205 ? -29.194 -11.021 -12.944 1.00 17.88 202 ILE A CA 1
ATOM 1650 C C . ILE A 1 205 ? -30.280 -10.079 -12.400 1.00 22.06 202 ILE A C 1
ATOM 1651 O O . ILE A 1 205 ? -31.230 -9.734 -13.119 1.00 19.80 202 ILE A O 1
ATOM 1656 N N . ARG A 1 206 ? -30.163 -9.640 -11.138 1.00 18.94 203 ARG A N 1
ATOM 1657 C CA . ARG A 1 206 ? -31.198 -8.766 -10.572 1.00 18.51 203 ARG A CA 1
ATOM 1658 C C . ARG A 1 206 ? -31.225 -7.411 -11.278 1.00 17.49 203 ARG A C 1
ATOM 1659 O O . ARG A 1 206 ? -32.303 -6.900 -11.626 1.00 20.25 203 ARG A O 1
ATOM 1667 N N . GLN A 1 207 ? -30.049 -6.816 -11.488 1.00 17.19 204 GLN A N 1
ATOM 1668 C CA . GLN A 1 207 ? -29.961 -5.476 -12.064 1.00 16.44 204 GLN A CA 1
ATOM 1669 C C . GLN A 1 207 ? -30.552 -5.438 -13.463 1.00 18.87 204 GLN A C 1
ATOM 1670 O O . GLN A 1 207 ? -31.231 -4.472 -13.831 1.00 20.63 204 GLN A O 1
ATOM 1676 N N . TYR A 1 208 ? -30.299 -6.473 -14.264 1.00 17.21 205 TYR A N 1
ATOM 1677 C CA . TYR A 1 208 ? -30.719 -6.422 -15.661 1.00 15.55 205 TYR A CA 1
ATOM 1678 C C . TYR A 1 208 ? -32.166 -6.865 -15.821 1.00 17.60 205 TYR A C 1
ATOM 1679 O O . TYR A 1 208 ? -32.916 -6.251 -16.593 1.00 19.08 205 TYR A O 1
ATOM 1688 N N . THR A 1 209 ? -32.580 -7.927 -15.122 1.00 16.79 206 THR A N 1
ATOM 1689 C CA . THR A 1 209 ? -33.957 -8.412 -15.258 1.00 18.55 206 THR A CA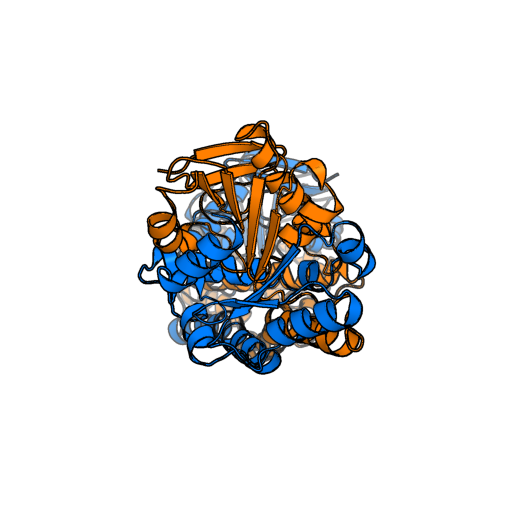 1
ATOM 1690 C C . THR A 1 209 ? -34.995 -7.458 -14.677 1.00 18.87 206 THR A C 1
ATOM 1691 O O . THR A 1 209 ? -36.179 -7.577 -15.002 1.00 17.74 206 THR A O 1
ATOM 1695 N N . HIS A 1 210 ? -34.609 -6.554 -13.786 1.00 18.09 207 HIS A N 1
ATOM 1696 C CA . HIS A 1 210 ? -35.518 -5.532 -13.294 1.00 17.39 207 HIS A CA 1
ATOM 1697 C C . HIS A 1 210 ? -35.076 -4.140 -13.726 1.00 18.75 207 HIS A C 1
ATOM 1698 O O . HIS A 1 210 ? -35.278 -3.160 -13.006 1.00 19.28 207 HIS A O 1
ATOM 1705 N N . SER A 1 211 ? -34.495 -4.037 -14.920 1.00 18.56 208 SER A N 1
ATOM 1706 C CA . SER A 1 211 ? -34.005 -2.759 -15.402 1.00 18.11 208 SER A CA 1
ATOM 1707 C C . SER A 1 211 ? -35.141 -1.961 -16.052 1.00 18.95 208 SER A C 1
ATOM 1708 O O . SER A 1 211 ? -36.269 -2.440 -16.206 1.00 20.60 208 SER A O 1
ATOM 1711 N N . ASN A 1 212 ? -34.826 -0.712 -16.414 1.00 17.41 209 ASN A N 1
ATOM 1712 C CA . ASN A 1 212 ? -35.839 0.292 -16.750 1.00 17.11 209 ASN A CA 1
ATOM 1713 C C . ASN A 1 212 ? -36.184 0.234 -18.232 1.00 21.25 209 ASN A C 1
ATOM 1714 O O . ASN A 1 212 ? -35.779 1.083 -19.026 1.00 23.38 209 ASN A O 1
ATOM 1719 N N . ILE A 1 213 ? -36.963 -0.785 -18.594 1.00 20.32 210 ILE A N 1
ATOM 1720 C CA . ILE A 1 213 ? -37.593 -0.883 -19.911 1.00 20.29 210 ILE A CA 1
ATOM 1721 C C . ILE A 1 213 ? -39.096 -0.909 -19.708 1.00 21.45 210 ILE A C 1
ATOM 1722 O O . ILE A 1 213 ? -39.594 -1.654 -18.857 1.00 21.74 210 ILE A O 1
ATOM 1727 N N . THR A 1 214 ? -39.816 -0.108 -20.499 1.00 21.81 211 THR A N 1
ATOM 1728 C CA . THR A 1 214 ? -41.271 -0.072 -20.486 1.00 22.11 211 THR A CA 1
ATOM 1729 C C . THR A 1 214 ? -41.783 -0.502 -21.852 1.00 23.81 211 THR A C 1
ATOM 1730 O O . THR A 1 214 ? -41.045 -0.493 -22.838 1.00 26.86 211 THR A O 1
ATOM 1734 N N . LEU A 1 215 ? -43.062 -0.888 -21.894 1.00 23.23 212 LEU A N 1
ATOM 1735 C CA . LEU A 1 215 ? -43.670 -1.294 -23.162 1.00 25.36 212 LEU A CA 1
ATOM 1736 C C . LEU A 1 215 ? -43.593 -0.174 -24.195 1.00 26.93 212 LEU A C 1
ATOM 1737 O O . LEU A 1 215 ? -43.390 -0.434 -25.391 1.00 26.24 212 LEU A O 1
ATOM 1742 N N . ASP A 1 216 ? -43.742 1.078 -23.753 1.00 30.68 213 ASP A N 1
ATOM 1743 C CA . ASP A 1 216 ? -43.648 2.216 -24.663 1.00 31.79 213 ASP A CA 1
ATOM 1744 C C . ASP A 1 216 ? -42.281 2.304 -25.324 1.00 33.08 213 ASP A C 1
ATOM 1745 O O . ASP A 1 216 ? -42.164 2.863 -26.419 1.00 31.74 213 ASP A O 1
ATOM 1750 N N . ASP A 1 217 ? -41.231 1.791 -24.676 1.00 29.22 214 ASP A N 1
ATOM 1751 C CA . ASP A 1 217 ? -39.927 1.796 -25.331 1.00 30.27 214 ASP A CA 1
ATOM 1752 C C . ASP A 1 217 ? -39.932 0.929 -26.584 1.00 33.51 214 ASP A C 1
ATOM 1753 O O . ASP A 1 217 ? -39.201 1.216 -27.538 1.00 38.09 214 ASP A O 1
ATOM 1758 N N . PHE A 1 218 ? -40.749 -0.127 -26.607 1.00 28.14 215 PHE A N 1
ATOM 1759 C CA . PHE A 1 218 ? -40.813 -0.996 -27.783 1.00 27.82 215 PHE A CA 1
ATOM 1760 C C . PHE A 1 218 ? -41.694 -0.400 -28.868 1.00 35.52 215 PHE A C 1
ATOM 1761 O O . PHE A 1 218 ? -41.387 -0.522 -30.061 1.00 29.86 215 PHE A O 1
ATOM 1769 N N . THR A 1 219 ? -42.813 0.211 -28.480 1.00 32.70 216 THR A N 1
ATOM 1770 C CA . THR A 1 219 ? -43.747 0.701 -29.488 1.00 32.74 216 THR A CA 1
ATOM 1771 C C . THR A 1 219 ? -43.133 1.845 -30.286 1.00 36.17 216 THR A C 1
ATOM 1772 O O . THR A 1 219 ? -43.450 2.023 -31.465 1.00 32.40 216 THR A O 1
ATOM 1776 N N . LYS A 1 220 ? -42.201 2.579 -29.676 1.00 38.39 217 LYS A N 1
ATOM 1777 C CA . LYS A 1 220 ? -41.644 3.767 -30.314 1.00 35.87 217 LYS A CA 1
ATOM 1778 C C . LYS A 1 220 ? -40.900 3.423 -31.602 1.00 39.91 217 LYS A C 1
ATOM 1779 O O . LYS A 1 220 ? -40.938 4.188 -32.570 1.00 40.16 217 LYS A O 1
ATOM 1785 N N . TYR A 1 221 ? -40.208 2.287 -31.631 1.00 36.97 218 TYR A N 1
ATOM 1786 C CA . TYR A 1 221 ? -39.442 1.848 -32.796 1.00 38.36 218 TYR A CA 1
ATOM 1787 C C . TYR A 1 221 ? -39.849 0.437 -33.182 1.00 29.34 218 TYR A C 1
ATOM 1788 O O . TYR A 1 221 ? -39.012 -0.399 -33.547 1.00 27.73 218 TYR A O 1
ATOM 1797 N N . SER A 1 222 ? -41.151 0.153 -33.101 1.00 30.51 219 SER A N 1
ATOM 1798 C CA . SER A 1 222 ? -41.626 -1.220 -33.230 1.00 29.43 219 SER A CA 1
ATOM 1799 C C . SER A 1 222 ? -41.244 -1.845 -34.564 1.00 25.06 219 SER A C 1
ATOM 1800 O O . SER A 1 222 ? -41.006 -3.058 -34.627 1.00 28.55 219 SER A O 1
ATOM 1803 N N A ASP A 1 223 ? -41.158 -1.042 -35.630 0.26 27.45 220 ASP A N 1
ATOM 1804 N N B ASP A 1 223 ? -41.177 -1.043 -35.632 0.74 27.31 220 ASP A N 1
ATOM 1805 C CA A ASP A 1 223 ? -40.843 -1.588 -36.946 0.26 26.82 220 ASP A CA 1
ATOM 1806 C CA B ASP A 1 223 ? -40.851 -1.581 -36.950 0.74 26.67 220 ASP A CA 1
ATOM 1807 C C A ASP A 1 223 ? -39.464 -2.230 -37.005 0.26 28.20 220 ASP A C 1
ATOM 1808 C C B ASP A 1 223 ? -39.464 -2.209 -37.016 0.74 28.15 220 ASP A C 1
ATOM 1809 O O A ASP A 1 223 ? -39.214 -3.048 -37.896 0.26 31.05 220 ASP A O 1
ATOM 1810 O O B ASP A 1 223 ? -39.208 -3.003 -37.927 0.74 31.11 220 ASP A O 1
ATOM 1819 N N . LYS A 1 224 ? -38.567 -1.881 -36.085 1.00 26.78 221 LYS A N 1
ATOM 1820 C CA . LYS A 1 224 ? -37.216 -2.432 -36.100 1.00 23.22 221 LYS A CA 1
ATOM 1821 C C . LYS A 1 224 ? -37.101 -3.777 -35.409 1.00 22.25 221 LYS A C 1
ATOM 1822 O O . LYS A 1 224 ? -36.069 -4.436 -35.569 1.00 22.42 221 LYS A O 1
ATOM 1828 N N . ILE A 1 225 ? -38.101 -4.187 -34.625 1.00 21.50 222 ILE A N 1
ATOM 1829 C CA . ILE A 1 225 ? -37.932 -5.246 -33.625 1.00 22.36 222 ILE A CA 1
ATOM 1830 C C . ILE A 1 225 ? -38.496 -6.566 -34.129 1.00 20.61 222 ILE A C 1
ATOM 1831 O O . ILE A 1 225 ? -39.620 -6.617 -34.647 1.00 23.95 222 ILE A O 1
ATOM 1836 N N . THR A 1 226 ? -37.726 -7.639 -33.956 1.00 19.25 223 THR A N 1
ATOM 1837 C CA . THR A 1 226 ? -38.233 -9.002 -34.039 1.00 18.90 223 THR A CA 1
ATOM 1838 C C . THR A 1 226 ? -38.042 -9.679 -32.688 1.00 17.84 223 THR A C 1
ATOM 1839 O O . THR A 1 226 ? -36.964 -9.581 -32.088 1.00 19.85 223 THR A O 1
ATOM 1843 N N . LEU A 1 227 ? -39.078 -10.360 -32.202 1.00 19.95 224 LEU A N 1
ATOM 1844 C CA . LEU A 1 227 ? -38.939 -11.198 -31.015 1.00 19.30 224 LEU A CA 1
ATOM 1845 C C . LEU A 1 227 ? -38.663 -12.626 -31.459 1.00 21.05 224 LEU A C 1
ATOM 1846 O O . LEU A 1 227 ? -39.288 -13.114 -32.399 1.00 21.41 224 LEU A O 1
ATOM 1851 N N . LEU A 1 228 ? -37.722 -13.303 -30.798 1.00 19.18 225 LEU A N 1
ATOM 1852 C CA . LEU A 1 228 ? -37.362 -14.664 -31.182 1.00 19.25 225 LEU A CA 1
ATOM 1853 C C . LEU A 1 228 ? -37.611 -15.637 -30.040 1.00 21.03 225 LEU A C 1
ATOM 1854 O O . LEU A 1 228 ? -37.126 -15.429 -28.918 1.00 20.45 225 LEU A O 1
ATOM 1859 N N . ASN A 1 229 ? -38.351 -16.705 -30.337 1.00 18.01 226 ASN A N 1
ATOM 1860 C CA . ASN A 1 229 ? -38.579 -17.826 -29.431 1.00 20.21 226 ASN A CA 1
ATOM 1861 C C . ASN A 1 229 ? -38.018 -19.091 -30.062 1.00 20.98 226 ASN A C 1
ATOM 1862 O O . ASN A 1 229 ? -38.283 -19.373 -31.238 1.00 21.76 226 ASN A O 1
ATOM 1867 N N . GLY A 1 230 ? -37.263 -19.870 -29.289 1.00 21.55 227 GLY A N 1
ATOM 1868 C CA . GLY A 1 230 ? -36.766 -21.136 -29.798 1.00 22.55 227 GLY A CA 1
ATOM 1869 C C . GLY A 1 230 ? -37.864 -22.177 -29.939 1.00 23.18 227 GLY A C 1
ATOM 1870 O O . GLY A 1 230 ? -38.842 -22.199 -29.194 1.00 26.60 227 GLY A O 1
ATOM 1871 N N . THR A 1 231 ?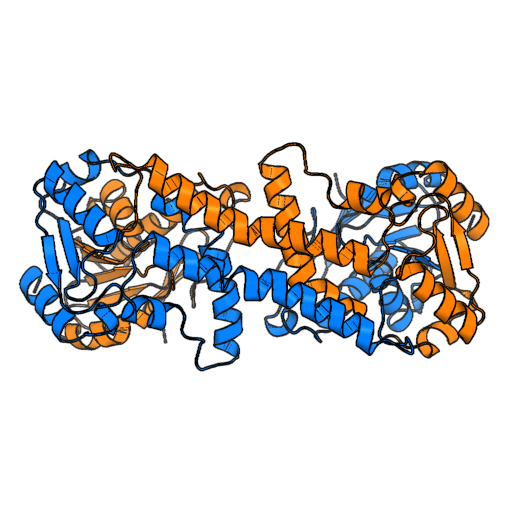 -37.686 -23.069 -30.911 1.00 22.87 228 THR A N 1
ATOM 1872 C CA . THR A 1 231 ? -38.626 -24.175 -31.070 1.00 28.22 228 THR A CA 1
ATOM 1873 C C . THR A 1 231 ? -38.466 -25.259 -30.008 1.00 28.23 228 THR A C 1
ATOM 1874 O O . THR A 1 231 ? -39.403 -26.035 -29.794 1.00 30.57 228 THR A O 1
ATOM 1878 N N . ASP A 1 232 ? -37.316 -25.332 -29.335 1.00 29.75 229 ASP A N 1
ATOM 1879 C CA . ASP A 1 232 ? -37.043 -26.404 -28.382 1.00 29.31 229 ASP A CA 1
ATOM 1880 C C . ASP A 1 232 ? -37.101 -25.946 -26.927 1.00 29.84 229 ASP A C 1
ATOM 1881 O O . ASP A 1 232 ? -36.739 -26.719 -26.029 1.00 30.95 229 ASP A O 1
ATOM 1886 N N . SER A 1 233 ? -37.543 -24.718 -26.665 1.00 25.35 230 SER A N 1
ATOM 1887 C CA . SER A 1 233 ? -37.580 -24.170 -25.313 1.00 26.02 230 SER A CA 1
ATOM 1888 C C . SER A 1 233 ? -38.977 -23.682 -24.950 1.00 25.01 230 SER A C 1
ATOM 1889 O O . SER A 1 233 ? -39.130 -22.737 -24.176 1.00 26.67 230 SER A O 1
ATOM 1892 N N . ARG A 1 234 ? -40.006 -24.308 -25.516 1.00 23.54 231 ARG A N 1
ATOM 1893 C CA . ARG A 1 234 ? -41.371 -23.887 -25.246 1.00 25.11 231 ARG A CA 1
ATOM 1894 C C . ARG A 1 234 ? -41.756 -24.151 -23.794 1.00 27.92 231 ARG A C 1
ATOM 1895 O O . ARG A 1 234 ? -41.303 -25.115 -23.170 1.00 29.73 231 ARG A O 1
ATOM 1903 N N . GLY A 1 235 ? -42.610 -23.278 -23.261 1.00 27.43 232 GLY A N 1
ATOM 1904 C CA . GLY A 1 235 ? -43.046 -23.352 -21.881 1.00 29.17 232 GLY A CA 1
ATOM 1905 C C . GLY A 1 235 ? -42.143 -22.661 -20.885 1.00 26.31 232 GLY A C 1
ATOM 1906 O O . GLY A 1 235 ? -42.455 -22.663 -19.686 1.00 30.29 232 GLY A O 1
ATOM 1907 N N . SER A 1 236 ? -41.036 -22.084 -21.333 1.00 23.35 233 SER A N 1
ATOM 1908 C CA . SER A 1 236 ? -40.080 -21.458 -20.433 1.00 23.87 233 SER A CA 1
ATOM 1909 C C . SER A 1 236 ? -40.445 -19.992 -20.226 1.00 24.11 233 SER A C 1
ATOM 1910 O O . SER A 1 236 ? -41.157 -19.383 -21.030 1.00 23.96 233 SER A O 1
ATOM 1913 N N . PHE A 1 237 ? -39.961 -19.434 -19.117 1.00 21.09 234 PHE A N 1
ATOM 1914 C CA . PHE A 1 237 ? -40.295 -18.052 -18.778 1.00 20.54 234 PHE A CA 1
ATOM 1915 C C . PHE A 1 237 ? -39.898 -17.056 -19.861 1.00 21.21 234 PHE A C 1
ATOM 1916 O O . PHE A 1 237 ? -40.720 -16.177 -20.185 1.00 20.10 234 PHE A O 1
ATOM 1924 N N . PRO A 1 238 ? -38.692 -17.110 -20.444 1.00 20.74 235 PRO A N 1
ATOM 1925 C CA . PRO A 1 238 ? -38.342 -16.104 -21.464 1.00 21.06 235 PRO A CA 1
ATOM 1926 C C . PRO A 1 238 ? -39.314 -16.072 -22.629 1.00 21.60 235 PRO A C 1
ATOM 1927 O O . PRO A 1 238 ? -39.558 -14.997 -23.189 1.00 22.21 235 PRO A O 1
ATOM 1931 N N . GLN A 1 239 ? -39.916 -17.207 -22.989 1.00 22.21 236 GLN A N 1
ATOM 1932 C CA . GLN A 1 239 ? -40.911 -17.173 -24.056 1.00 20.50 236 GLN A CA 1
ATOM 1933 C C . GLN A 1 239 ? -42.163 -16.435 -23.620 1.00 23.22 236 GLN A C 1
ATOM 1934 O O . GLN A 1 239 ? -42.782 -15.728 -24.426 1.00 22.50 236 GLN A O 1
ATOM 1940 N N . ASP A 1 240 ? -42.557 -16.589 -22.350 1.00 22.17 237 ASP A N 1
ATOM 1941 C CA . ASP A 1 240 ? -43.700 -15.846 -21.828 1.00 21.03 237 ASP A CA 1
ATOM 1942 C C . ASP A 1 240 ? -43.461 -14.340 -21.863 1.00 22.30 237 ASP A C 1
ATOM 1943 O O . ASP A 1 240 ? -44.408 -13.569 -22.062 1.00 23.88 237 ASP A O 1
ATOM 1948 N N . VAL A 1 241 ? -42.216 -13.898 -21.653 1.00 21.81 238 VAL A N 1
ATOM 1949 C CA . VAL A 1 241 ? -41.906 -12.474 -21.782 1.00 20.38 238 VAL A CA 1
ATOM 1950 C C . VAL A 1 241 ? -42.201 -12.003 -23.203 1.00 19.28 238 VAL A C 1
ATOM 1951 O O . VAL A 1 241 ? -42.894 -10.995 -23.419 1.00 22.13 238 VAL A O 1
ATOM 1955 N N . ASN A 1 242 ? -41.720 -12.761 -24.190 1.00 20.31 239 ASN A N 1
ATOM 1956 C CA . ASN A 1 242 ? -41.992 -12.420 -25.582 1.00 22.63 239 ASN A CA 1
ATOM 1957 C C . ASN A 1 242 ? -43.487 -12.455 -25.896 1.00 22.78 239 ASN A C 1
ATOM 1958 O O . ASN A 1 242 ? -43.992 -11.580 -26.608 1.00 23.23 239 ASN A O 1
ATOM 1963 N N . PHE A 1 243 ? -44.222 -13.443 -25.366 1.00 20.43 240 PHE A N 1
ATOM 1964 C CA . PHE A 1 243 ? -45.664 -13.477 -25.605 1.00 23.91 240 PHE A CA 1
ATOM 1965 C C . PHE A 1 243 ? -46.330 -12.222 -25.066 1.00 24.82 240 PHE A C 1
ATOM 1966 O O . PHE A 1 243 ? -47.255 -11.684 -25.686 1.00 27.55 240 PHE A O 1
ATOM 1974 N N . TYR A 1 244 ? -45.863 -11.723 -23.916 1.00 22.06 241 TYR A N 1
ATOM 1975 C CA . TYR A 1 244 ? -46.479 -10.528 -23.349 1.00 23.15 241 TYR A CA 1
ATOM 1976 C C . TYR A 1 244 ? -46.138 -9.288 -24.169 1.00 23.47 241 TYR A C 1
ATOM 1977 O O . TYR A 1 244 ? -47.014 -8.452 -24.427 1.00 25.31 241 TYR A O 1
ATOM 1986 N N . ILE A 1 245 ? -44.872 -9.137 -24.568 1.00 22.08 242 ILE A N 1
ATOM 1987 C CA . ILE A 1 245 ? -44.520 -8.024 -25.450 1.00 22.57 242 ILE A CA 1
ATOM 1988 C C . ILE A 1 245 ? -45.401 -8.048 -26.690 1.00 23.53 242 ILE A C 1
ATOM 1989 O O . ILE A 1 245 ? -45.959 -7.026 -27.100 1.00 23.33 242 ILE A O 1
ATOM 1994 N N . ASN A 1 246 ? -45.558 -9.230 -27.287 1.00 22.68 243 ASN A N 1
ATOM 1995 C CA . ASN A 1 246 ? -46.349 -9.326 -28.512 1.00 24.43 243 ASN A CA 1
ATOM 1996 C C . ASN A 1 246 ? -47.816 -8.980 -28.262 1.00 26.47 243 ASN A C 1
ATOM 1997 O O . ASN A 1 246 ? -48.441 -8.276 -29.068 1.00 27.49 243 ASN A O 1
ATOM 2002 N N . LYS A 1 247 ? -48.383 -9.466 -27.149 1.00 25.66 244 LYS A N 1
ATOM 2003 C CA . LYS A 1 247 ? -49.781 -9.185 -26.829 1.00 28.71 244 LYS A CA 1
ATOM 2004 C C . LYS A 1 247 ? -50.037 -7.688 -26.721 1.00 29.64 244 LYS A C 1
ATOM 2005 O O . LYS A 1 247 ? -51.076 -7.194 -27.180 1.00 30.99 244 LYS A O 1
ATOM 2011 N N . GLU A 1 248 ? -49.088 -6.948 -26.145 1.00 26.39 245 GLU A N 1
ATOM 2012 C CA . GLU A 1 248 ? -49.290 -5.543 -25.813 1.00 26.21 245 GLU A CA 1
ATOM 2013 C C . GLU A 1 248 ? -48.818 -4.587 -26.896 1.00 33.83 245 GLU A C 1
ATOM 2014 O O . GLU A 1 248 ? -49.244 -3.424 -26.897 1.00 39.13 245 GLU A O 1
ATOM 2020 N N . THR A 1 249 ? -47.951 -5.035 -27.807 1.00 28.68 246 THR A N 1
ATOM 2021 C CA . THR A 1 249 ? -47.376 -4.162 -28.817 1.00 29.65 246 THR A CA 1
ATOM 2022 C C . THR A 1 249 ? -47.676 -4.581 -30.243 1.00 30.79 246 THR A C 1
ATOM 2023 O O . THR A 1 249 ? -47.544 -3.748 -31.147 1.00 33.19 246 THR A O 1
ATOM 2027 N N . GLY A 1 250 ? -48.055 -5.836 -30.476 1.00 27.77 247 GLY A N 1
ATOM 2028 C CA . GLY A 1 250 ? -48.202 -6.330 -31.827 1.00 30.00 247 GLY A CA 1
ATOM 2029 C C . GLY A 1 250 ? -46.905 -6.658 -32.526 1.00 25.08 247 GLY A C 1
ATOM 2030 O O . GLY A 1 250 ? -46.938 -7.070 -33.693 1.00 29.91 247 GLY A O 1
ATOM 2031 N N . ILE A 1 251 ? -45.767 -6.496 -31.855 1.00 24.53 248 ILE A N 1
ATOM 2032 C CA . ILE A 1 251 ? -44.477 -6.827 -32.469 1.00 25.65 248 ILE A CA 1
ATOM 2033 C C . ILE A 1 251 ? -44.422 -8.330 -32.712 1.00 26.95 248 ILE A C 1
ATOM 2034 O O . ILE A 1 251 ? -44.697 -9.118 -31.786 1.00 26.33 248 ILE A O 1
ATOM 2039 N N . PRO A 1 252 ? -44.078 -8.784 -33.910 1.00 30.93 249 PRO A N 1
ATOM 2040 C CA . PRO A 1 252 ? -44.214 -10.213 -34.216 1.00 28.28 249 PRO A CA 1
ATOM 2041 C C . PRO A 1 252 ? -43.169 -11.070 -33.522 1.00 23.89 249 PRO A C 1
ATOM 2042 O O . PRO A 1 252 ? -42.046 -10.639 -33.234 1.00 25.15 249 PRO A O 1
ATOM 2046 N N . ILE A 1 253 ? -43.557 -12.316 -33.264 1.00 22.61 250 ILE A N 1
ATOM 2047 C CA . ILE A 1 253 ? -42.647 -13.348 -32.787 1.00 23.09 250 ILE A CA 1
ATOM 2048 C C . ILE A 1 253 ? -42.281 -14.239 -33.960 1.00 22.12 250 ILE A C 1
ATOM 2049 O O . ILE A 1 253 ? -43.164 -14.718 -34.691 1.00 24.84 250 ILE A O 1
ATOM 2054 N N . VAL A 1 254 ? -40.985 -14.445 -34.155 1.00 19.68 251 VAL A N 1
ATOM 2055 C CA . VAL A 1 254 ? -40.478 -15.400 -35.134 1.00 21.55 251 VAL A CA 1
ATOM 2056 C C . VAL A 1 254 ? -39.899 -16.584 -34.370 1.00 22.44 251 VAL A C 1
ATOM 2057 O O . VAL A 1 254 ? -39.136 -16.401 -33.410 1.00 20.92 251 VAL A O 1
ATOM 2061 N N . ASP A 1 255 ? -40.289 -17.791 -34.761 1.00 22.87 252 ASP A N 1
ATOM 2062 C CA . ASP A 1 255 ? -39.777 -19.008 -34.151 1.00 23.49 252 ASP A CA 1
ATOM 2063 C C . ASP A 1 255 ? -38.490 -19.434 -34.848 1.00 24.47 252 ASP A C 1
ATOM 2064 O O . ASP A 1 255 ? -38.362 -19.323 -36.072 1.00 26.14 252 ASP A O 1
ATOM 2069 N N . ILE A 1 256 ? -37.527 -19.909 -34.064 1.00 23.02 253 ILE A N 1
ATOM 2070 C CA . ILE A 1 256 ? -36.179 -20.150 -34.579 1.00 21.91 253 ILE A CA 1
ATOM 2071 C C . ILE A 1 256 ? -35.674 -21.456 -33.973 1.00 23.83 253 ILE A C 1
ATOM 2072 O O . ILE A 1 256 ? -36.013 -21.762 -32.823 1.00 24.43 253 ILE A O 1
ATOM 2077 N N . PRO A 1 257 ? -34.906 -22.267 -34.709 1.00 24.12 254 PRO A N 1
ATOM 2078 C CA . PRO A 1 257 ? -34.484 -23.575 -34.178 1.00 25.57 254 PRO A CA 1
ATOM 2079 C C . PRO A 1 257 ? -33.671 -23.483 -32.891 1.00 27.09 254 PRO A C 1
ATOM 2080 O O . PRO A 1 257 ? -33.083 -22.452 -32.552 1.00 27.44 254 PRO A O 1
ATOM 2084 N N . GLY A 1 258 ? -33.646 -24.599 -32.165 1.00 26.24 255 GLY A N 1
ATOM 2085 C CA . GLY A 1 258 ? -32.897 -24.675 -30.926 1.00 27.24 255 GLY A CA 1
ATOM 2086 C C . GLY A 1 258 ? -33.701 -24.223 -29.726 1.00 27.42 255 GLY A C 1
ATOM 2087 O O . GLY A 1 258 ? -34.877 -23.854 -29.809 1.00 25.49 255 GLY A O 1
ATOM 2088 N N . GLY A 1 259 ? -33.046 -24.252 -28.574 1.00 23.78 256 GLY A N 1
ATOM 2089 C CA . GLY A 1 259 ? -33.655 -23.825 -27.328 1.00 23.79 256 GLY A CA 1
ATOM 2090 C C . GLY A 1 259 ? -33.181 -22.456 -26.889 1.00 23.31 256 GLY A C 1
ATOM 2091 O O . GLY A 1 259 ? -32.974 -21.549 -27.705 1.00 22.44 256 GLY A O 1
ATOM 2092 N N . HIS A 1 260 ? -33.027 -22.293 -25.574 1.00 24.41 257 HIS A N 1
ATOM 2093 C CA . HIS A 1 260 ? -32.495 -21.039 -25.051 1.00 24.07 257 HIS A CA 1
ATOM 2094 C C . HIS A 1 260 ? -31.123 -20.720 -25.637 1.00 20.31 257 HIS A C 1
ATOM 2095 O O . HIS A 1 260 ? -30.737 -19.545 -25.708 1.00 21.13 257 HIS A O 1
ATOM 2102 N N . LEU A 1 261 ? -30.363 -21.746 -26.023 1.00 22.24 258 LEU A N 1
ATOM 2103 C CA . LEU A 1 261 ? -29.020 -21.587 -26.571 1.00 21.57 258 LEU A CA 1
ATOM 2104 C C . LEU A 1 261 ? -28.988 -21.989 -28.043 1.00 23.27 258 LEU A C 1
ATOM 2105 O O . LEU A 1 261 ? -27.995 -22.514 -28.542 1.00 23.59 258 LEU A O 1
ATOM 2110 N N . GLY A 1 262 ? -30.090 -21.726 -28.748 1.00 23.68 259 GLY A N 1
ATOM 2111 C CA . GLY A 1 262 ? -30.258 -22.273 -30.089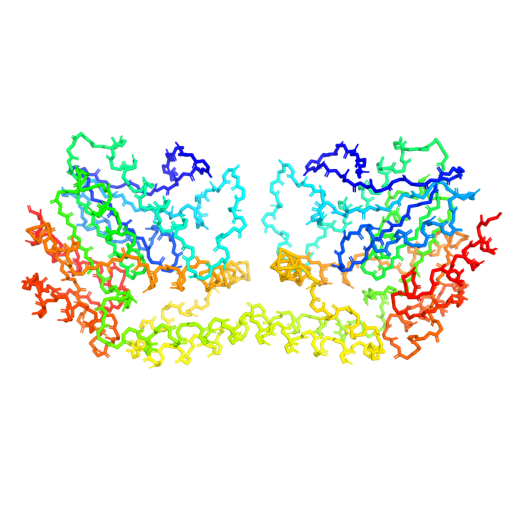 1.00 22.99 259 GLY A CA 1
ATOM 2112 C C . GLY A 1 262 ? -29.197 -21.835 -31.082 1.00 24.27 259 GLY A C 1
ATOM 2113 O O . GLY A 1 262 ? -28.921 -22.550 -32.055 1.00 24.45 259 GLY A O 1
ATOM 2114 N N . TYR A 1 263 ? -28.619 -20.641 -30.882 1.00 21.02 260 TYR A N 1
ATOM 2115 C CA . TYR A 1 263 ? -27.575 -20.148 -31.776 1.00 23.69 260 TYR A CA 1
ATOM 2116 C C . TYR A 1 263 ? -26.347 -21.056 -31.805 1.00 25.36 260 TYR A C 1
ATOM 2117 O O . TYR A 1 263 ? -25.613 -21.054 -32.793 1.00 23.96 260 TYR A O 1
ATOM 2126 N N . ILE A 1 264 ? -26.089 -21.809 -30.733 1.00 26.77 261 ILE A N 1
ATOM 2127 C CA . ILE A 1 264 ? -24.993 -22.774 -30.713 1.00 27.39 261 ILE A CA 1
ATOM 2128 C C . ILE A 1 264 ? -25.513 -24.206 -30.847 1.00 24.83 261 ILE A C 1
ATOM 2129 O O . ILE A 1 264 ? -24.819 -25.083 -31.369 1.00 29.51 261 ILE A O 1
ATOM 2134 N N . GLN A 1 265 ? -26.746 -24.454 -30.386 1.00 25.28 262 GLN A N 1
ATOM 2135 C CA . GLN A 1 265 ? -27.305 -25.802 -30.507 1.00 26.05 262 GLN A CA 1
ATOM 2136 C C . GLN A 1 265 ? -27.650 -26.160 -31.952 1.00 24.61 262 GLN A C 1
ATOM 2137 O O . GLN A 1 265 ? -27.452 -27.306 -32.370 1.00 28.65 262 GLN A O 1
ATOM 2143 N N . LYS A 1 266 ? -28.190 -25.210 -32.719 1.00 23.89 263 LYS A N 1
ATOM 2144 C CA . LYS A 1 266 ? -28.569 -25.446 -34.119 1.00 26.83 263 LYS A CA 1
ATOM 2145 C C . LYS A 1 266 ? -28.124 -24.274 -34.991 1.00 22.60 263 LYS A C 1
ATOM 2146 O O . LYS A 1 266 ? -28.953 -23.506 -35.495 1.00 24.29 263 LYS A O 1
ATOM 2152 N N A PRO A 1 267 ? -26.812 -24.109 -35.192 0.70 25.99 264 PRO A N 1
ATOM 2153 N N B PRO A 1 267 ? -26.812 -24.099 -35.182 0.30 25.97 264 PRO A N 1
ATOM 2154 C CA A PRO A 1 267 ? -26.340 -22.889 -35.874 0.70 25.58 264 PRO A CA 1
ATOM 2155 C CA B PRO A 1 267 ? -26.346 -22.880 -35.870 0.30 25.61 264 PRO A CA 1
ATOM 2156 C C A PRO A 1 267 ? -26.843 -22.763 -37.302 0.70 26.27 264 PRO A C 1
ATOM 2157 C C B PRO A 1 267 ? -26.824 -22.760 -37.308 0.30 26.26 264 PRO A C 1
ATOM 2158 O O A PRO A 1 267 ? -27.180 -21.654 -37.734 0.70 27.06 264 PRO A O 1
ATOM 2159 O O B PRO A 1 267 ? -27.120 -21.647 -37.759 0.30 27.08 264 PRO A O 1
ATOM 2166 N N . GLU A 1 268 ? -26.919 -23.871 -38.039 1.00 29.36 265 GLU A N 1
ATOM 2167 C CA . GLU A 1 268 ? -27.375 -23.803 -39.426 1.00 27.67 265 GLU A CA 1
ATOM 2168 C C . GLU A 1 268 ? -28.839 -23.377 -39.505 1.00 28.01 265 GLU A C 1
ATOM 2169 O O . GLU A 1 268 ? -29.186 -22.452 -40.248 1.00 27.91 265 GLU A O 1
ATOM 2175 N N . GLY A 1 269 ? -29.707 -24.015 -38.718 1.00 26.36 266 GLY A N 1
ATOM 2176 C CA . GLY A 1 269 ? -31.113 -23.647 -38.735 1.00 26.78 266 GLY A CA 1
ATOM 2177 C C . GLY A 1 269 ? -31.372 -22.258 -38.179 1.00 26.92 266 GLY A C 1
ATOM 2178 O O . GLY A 1 269 ? -32.244 -21.534 -38.672 1.00 26.24 266 GLY A O 1
ATOM 2179 N N . PHE A 1 270 ? -30.632 -21.874 -37.135 1.00 24.60 267 PHE A N 1
ATOM 2180 C CA . PHE A 1 270 ? -30.739 -20.523 -36.591 1.00 24.52 267 PHE A CA 1
ATOM 2181 C C . PHE A 1 270 ? -30.340 -19.490 -37.642 1.00 21.23 267 PHE A C 1
ATOM 2182 O O . PHE A 1 270 ? -31.034 -18.477 -37.829 1.00 21.52 267 PHE A O 1
ATOM 2190 N N . ALA A 1 271 ? -29.229 -19.741 -38.344 1.00 23.77 268 ALA A N 1
ATOM 2191 C CA . ALA A 1 271 ? -28.765 -18.831 -39.393 1.00 21.59 268 ALA A CA 1
ATOM 2192 C C . ALA A 1 271 ? -29.787 -18.702 -40.510 1.00 24.04 268 ALA A C 1
ATOM 2193 O O . ALA A 1 271 ? -30.000 -17.602 -41.035 1.00 25.38 268 ALA A O 1
ATOM 2195 N N . ASP A 1 272 ? -30.420 -19.814 -40.896 1.00 26.17 269 ASP A N 1
ATOM 2196 C CA . ASP A 1 272 ? -31.351 -19.772 -42.023 1.00 23.47 269 ASP A CA 1
ATOM 2197 C C . ASP A 1 272 ? -32.518 -18.831 -41.727 1.00 24.04 269 ASP A C 1
ATOM 2198 O O . ASP A 1 272 ? -32.999 -18.120 -42.618 1.00 26.84 269 ASP A O 1
ATOM 2203 N N . VAL A 1 273 ? -32.998 -18.826 -40.480 1.00 22.82 270 VAL A N 1
ATOM 2204 C CA . VAL A 1 273 ? -34.055 -17.898 -40.088 1.00 22.93 270 VAL A CA 1
ATOM 2205 C C . VAL A 1 273 ? -33.544 -16.461 -40.107 1.00 23.34 270 VAL A C 1
ATOM 2206 O O . VAL A 1 273 ? -34.220 -15.552 -40.602 1.00 24.14 270 VAL A O 1
ATOM 2210 N N . LEU A 1 274 ? -32.361 -16.218 -39.530 1.00 22.39 271 LEU A N 1
ATOM 2211 C CA . LEU A 1 274 ? -31.822 -14.861 -39.539 1.00 22.51 271 LEU A CA 1
ATOM 2212 C C . LEU A 1 274 ? -31.681 -14.349 -40.965 1.00 24.21 271 LEU A C 1
ATOM 2213 O O . LEU A 1 274 ? -31.924 -13.165 -41.237 1.00 23.44 271 LEU A O 1
ATOM 2218 N N . LEU A 1 275 ? -31.294 -15.233 -41.888 1.00 22.61 272 LEU A N 1
ATOM 2219 C CA . LEU A 1 275 ? -31.170 -14.847 -43.290 1.00 22.52 272 LEU A CA 1
ATOM 2220 C C . LEU A 1 275 ? -32.543 -14.554 -43.887 1.00 25.90 272 LEU A C 1
ATOM 2221 O O . LEU A 1 275 ? -32.702 -13.575 -44.624 1.00 26.51 272 LEU A O 1
ATOM 2226 N N . ASN A 1 276 ? -33.562 -15.352 -43.540 1.00 25.00 273 ASN A N 1
ATOM 2227 C CA . ASN A 1 276 ? -34.925 -15.023 -43.969 1.00 28.58 273 ASN A CA 1
ATOM 2228 C C . ASN A 1 276 ? -35.351 -13.649 -43.460 1.00 25.05 273 ASN A C 1
ATOM 2229 O O . ASN A 1 276 ? -36.024 -12.891 -44.175 1.00 28.64 273 ASN A O 1
ATOM 2234 N N . MET A 1 277 ? -34.928 -13.289 -42.247 1.00 22.67 274 MET A N 1
ATOM 2235 C CA . MET A 1 277 ? -35.373 -12.040 -41.652 1.00 23.55 274 MET A CA 1
ATOM 2236 C C . MET A 1 277 ? -34.648 -10.855 -42.277 1.00 25.67 274 MET A C 1
ATOM 2237 O O . MET A 1 277 ? -35.273 -9.846 -42.636 1.00 25.93 274 MET A O 1
ATOM 2242 N N . TRP A 1 278 ? -33.317 -10.959 -42.397 1.00 22.83 275 TRP A N 1
ATOM 2243 C CA . TRP A 1 278 ? -32.452 -9.814 -42.642 1.00 21.74 275 TRP A CA 1
ATOM 2244 C C . TRP A 1 278 ? -31.494 -9.957 -43.811 1.00 25.53 275 TRP A C 1
ATOM 2245 O O . TRP A 1 278 ? -30.796 -8.987 -44.130 1.00 28.09 275 TRP A O 1
ATOM 2256 N N . GLY A 1 279 ? -31.428 -11.112 -44.454 1.00 25.32 276 GLY A N 1
ATOM 2257 C CA . GLY A 1 279 ? -30.513 -11.276 -45.562 1.00 27.32 276 GLY A CA 1
ATOM 2258 C C . GLY A 1 279 ? -31.114 -10.858 -46.892 1.00 31.09 276 GLY A C 1
ATOM 2259 O O . GLY A 1 279 ? -30.444 -10.892 -47.919 1.00 37.50 276 GLY A O 1
ATOM 2261 N N . GLY B 1 3 ? -7.498 -14.916 -32.262 1.00 62.16 0 GLY B N 1
ATOM 2262 C CA . GLY B 1 3 ? -7.172 -13.508 -32.127 1.00 57.80 0 GLY B CA 1
ATOM 2263 C C . GLY B 1 3 ? -8.383 -12.602 -32.230 1.00 55.38 0 GLY B C 1
ATOM 2264 O O . GLY B 1 3 ? -9.090 -12.615 -33.239 1.00 55.83 0 GLY B O 1
ATOM 2265 N N . MET B 1 4 ? -8.631 -11.809 -31.195 1.00 43.06 1 MET B N 1
ATOM 2266 C CA . MET B 1 4 ? -9.788 -10.927 -31.170 1.00 34.76 1 MET B CA 1
ATOM 2267 C C . MET B 1 4 ? -9.390 -9.476 -31.417 1.00 34.22 1 MET B C 1
ATOM 2268 O O . MET B 1 4 ? -8.220 -9.095 -31.328 1.00 39.33 1 MET B O 1
ATOM 2273 N N . GLU B 1 5 ? -10.397 -8.672 -31.740 1.00 28.93 2 GLU B N 1
ATOM 2274 C CA . GLU B 1 5 ? -10.245 -7.245 -31.982 1.00 31.38 2 GLU B CA 1
ATOM 2275 C C . GLU B 1 5 ? -10.481 -6.466 -30.693 1.00 27.84 2 GLU B C 1
ATOM 2276 O O . GLU B 1 5 ? -11.093 -6.965 -29.750 1.00 27.89 2 GLU B O 1
ATOM 2282 N N . THR B 1 6 ? -9.968 -5.234 -30.651 1.00 30.88 3 THR B N 1
ATOM 2283 C CA . THR B 1 6 ? -10.086 -4.389 -29.465 1.00 31.51 3 THR B CA 1
ATOM 2284 C C . THR B 1 6 ? -10.627 -3.018 -29.839 1.00 27.87 3 THR B C 1
ATOM 2285 O O . THR B 1 6 ? -10.153 -2.397 -30.800 1.00 30.42 3 THR B O 1
ATOM 2289 N N . LEU B 1 7 ? -11.610 -2.549 -29.070 1.00 28.38 4 LEU B N 1
ATOM 2290 C CA . LEU B 1 7 ? -12.054 -1.161 -29.099 1.00 26.13 4 LEU B CA 1
ATOM 2291 C C . LEU B 1 7 ? -11.906 -0.597 -27.694 1.00 27.67 4 LEU B C 1
ATOM 2292 O O . LEU B 1 7 ? -12.540 -1.090 -26.755 1.00 27.40 4 LEU B O 1
ATOM 2297 N N . GLU B 1 8 ? -11.064 0.420 -27.543 1.00 32.41 5 GLU B N 1
ATOM 2298 C CA . GLU B 1 8 ? -10.838 1.010 -26.229 1.00 32.54 5 GLU B CA 1
ATOM 2299 C C . GLU B 1 8 ? -11.917 2.052 -25.949 1.00 33.55 5 GLU B C 1
ATOM 2300 O O . GLU B 1 8 ? -12.102 2.992 -26.730 1.00 36.70 5 GLU B O 1
ATOM 2306 N N . LEU B 1 9 ? -12.645 1.869 -24.852 1.00 28.96 6 LEU B N 1
ATOM 2307 C CA . LEU B 1 9 ? -13.726 2.758 -24.453 1.00 29.33 6 LEU B CA 1
ATOM 2308 C C . LEU B 1 9 ? -13.450 3.278 -23.050 1.00 31.17 6 LEU B C 1
ATOM 2309 O O . LEU B 1 9 ? -12.498 2.856 -22.393 1.00 31.89 6 LEU B O 1
ATOM 2314 N N . GLN B 1 10 ? -14.284 4.213 -22.592 1.00 29.40 7 GLN B N 1
ATOM 2315 C CA . GLN B 1 10 ? -14.155 4.708 -21.223 1.00 30.16 7 GLN B CA 1
ATOM 2316 C C . GLN B 1 10 ? -14.287 3.571 -20.223 1.00 28.30 7 GLN B C 1
ATOM 2317 O O . GLN B 1 10 ? -15.327 2.914 -20.153 1.00 27.63 7 GLN B O 1
ATOM 2323 N N . GLY B 1 11 ? -13.211 3.323 -19.476 1.00 27.99 8 GLY B N 1
ATOM 2324 C CA . GLY B 1 11 ? -13.239 2.324 -18.434 1.00 27.35 8 GLY B CA 1
ATOM 2325 C C . GLY B 1 11 ? -13.056 0.881 -18.858 1.00 27.71 8 GLY B C 1
ATOM 2326 O O . GLY B 1 11 ? -13.092 0.003 -17.986 1.00 25.11 8 GLY B O 1
ATOM 2327 N N . ALA B 1 12 ? -12.851 0.585 -20.147 1.00 26.96 9 ALA B N 1
ATOM 2328 C CA . ALA B 1 12 ? -12.630 -0.809 -20.516 1.00 25.55 9 ALA B CA 1
ATOM 2329 C C . ALA B 1 12 ? -11.991 -0.914 -21.893 1.00 28.70 9 ALA B C 1
ATOM 2330 O O . ALA B 1 12 ? -12.176 -0.044 -22.748 1.00 28.21 9 ALA B O 1
ATOM 2332 N N . LYS B 1 13 ? -11.241 -2.000 -22.092 1.00 25.09 10 LYS B N 1
ATOM 2333 C CA . LYS B 1 13 ? -10.890 -2.477 -23.429 1.00 25.80 10 LYS B CA 1
ATOM 2334 C C . LYS B 1 13 ? -11.899 -3.551 -23.820 1.00 24.00 10 LYS B C 1
ATOM 2335 O O . LYS B 1 13 ? -11.965 -4.612 -23.194 1.00 25.95 10 LYS B O 1
ATOM 2341 N N . LEU B 1 14 ? -12.726 -3.256 -24.821 1.00 23.27 11 LEU B N 1
ATOM 2342 C CA . LEU B 1 14 ? -13.765 -4.174 -25.270 1.00 23.20 11 LEU B CA 1
ATOM 2343 C C . LEU B 1 14 ? -13.202 -5.074 -26.365 1.00 24.04 11 LEU B C 1
ATOM 2344 O O . LEU B 1 14 ? -12.744 -4.581 -27.402 1.00 25.73 11 LEU B O 1
ATOM 2349 N N . ARG B 1 15 ? -13.236 -6.385 -26.138 1.00 23.75 12 ARG B N 1
ATOM 2350 C CA . ARG B 1 15 ? -12.718 -7.355 -27.096 1.00 26.29 12 ARG B CA 1
ATOM 2351 C C . ARG B 1 15 ? -13.884 -8.026 -27.817 1.00 21.94 12 ARG B C 1
ATOM 2352 O O . ARG B 1 15 ? -14.954 -8.236 -27.235 1.00 21.98 12 ARG B O 1
ATOM 2360 N N . TYR B 1 16 ? -13.690 -8.331 -29.107 1.00 22.41 13 TYR B N 1
ATOM 2361 C CA . TYR B 1 16 ? -14.756 -8.923 -29.909 1.00 23.56 13 TYR B CA 1
ATOM 2362 C C . TYR B 1 16 ? -14.166 -9.748 -31.047 1.00 26.25 13 TYR B C 1
ATOM 2363 O O . TYR B 1 16 ? -13.069 -9.470 -31.535 1.00 26.32 13 TYR B O 1
ATOM 2372 N N . HIS B 1 17 ? -14.906 -10.780 -31.444 1.00 22.47 14 HIS B N 1
ATOM 2373 C CA . HIS B 1 17 ? -14.606 -11.539 -32.651 1.00 23.86 14 HIS B CA 1
ATOM 2374 C C . HIS B 1 17 ? -15.238 -10.829 -33.839 1.00 23.49 14 HIS B C 1
ATOM 2375 O O . HIS B 1 17 ? -16.353 -10.305 -33.742 1.00 24.58 14 HIS B O 1
ATOM 2382 N N . GLN B 1 18 ? -14.528 -10.812 -34.967 1.00 25.23 15 GLN B N 1
ATOM 2383 C CA . GLN B 1 18 ? -15.066 -10.249 -36.204 1.00 25.59 15 GLN B CA 1
ATOM 2384 C C . GLN B 1 18 ? -14.804 -11.238 -37.326 1.00 27.74 15 GLN B C 1
ATOM 2385 O O . GLN B 1 18 ? -13.645 -11.549 -37.623 1.00 30.29 15 GLN B O 1
ATOM 2391 N N A VAL B 1 19 ? -15.876 -11.749 -37.938 0.66 26.01 16 VAL B N 1
ATOM 2392 N N B VAL B 1 19 ? -15.869 -11.756 -37.922 0.34 26.06 16 VAL B N 1
ATOM 2393 C CA A VAL B 1 19 ? -15.763 -12.738 -39.009 0.66 28.38 16 VAL B CA 1
ATOM 2394 C CA B VAL B 1 19 ? -15.751 -12.692 -39.029 0.34 28.37 16 VAL B CA 1
ATOM 2395 C C A VAL B 1 19 ? -16.744 -12.370 -40.118 0.66 23.56 16 VAL B C 1
ATOM 2396 C C B VAL B 1 19 ? -16.724 -12.281 -40.127 0.34 23.65 16 VAL B C 1
ATOM 2397 O O A VAL B 1 19 ? -17.918 -12.101 -39.844 0.66 26.63 16 VAL B O 1
ATOM 2398 O O B VAL B 1 19 ? -17.844 -11.835 -39.850 0.34 27.25 16 VAL B O 1
ATOM 2405 N N . GLY B 1 20 ? -16.284 -12.398 -41.372 1.00 29.86 17 GLY B N 1
ATOM 2406 C CA . GLY B 1 20 ? -17.184 -12.244 -42.498 1.00 28.91 17 GLY B CA 1
ATOM 2407 C C . GLY B 1 20 ? -17.083 -10.913 -43.217 1.00 31.87 17 GLY B C 1
ATOM 2408 O O . GLY B 1 20 ? -16.186 -10.096 -42.995 1.00 30.85 17 GLY B O 1
ATOM 2409 N N . GLN B 1 21 ? -18.025 -10.734 -44.146 1.00 27.10 18 GLN B N 1
ATOM 2410 C CA . GLN B 1 21 ? -18.095 -9.565 -45.011 1.00 27.34 18 GLN B CA 1
ATOM 2411 C C . GLN B 1 21 ? -19.559 -9.220 -45.209 1.00 28.38 18 GLN B C 1
ATOM 2412 O O . GLN B 1 21 ? -20.423 -10.101 -45.211 1.00 31.52 18 GLN B O 1
ATOM 2418 N N . GLY B 1 22 ? -19.836 -7.930 -45.380 1.00 29.04 19 GLY B N 1
ATOM 2419 C CA . GLY B 1 22 ? -21.199 -7.467 -45.506 1.00 25.10 19 GLY B CA 1
ATOM 2420 C C . GLY B 1 22 ? -21.581 -6.485 -44.417 1.00 27.93 19 GLY B C 1
ATOM 2421 O O . GLY B 1 22 ? -20.739 -6.006 -43.647 1.00 30.04 19 GLY B O 1
ATOM 2422 N N . PRO B 1 23 ? -22.874 -6.158 -44.351 1.00 27.78 20 PRO B N 1
ATOM 2423 C CA . PRO B 1 23 ? -23.369 -5.275 -43.290 1.00 27.14 20 PRO B CA 1
ATOM 2424 C C . PRO B 1 23 ? -23.032 -5.832 -41.914 1.00 23.55 20 PRO B C 1
ATOM 2425 O O . PRO B 1 23 ? -22.958 -7.048 -41.714 1.00 24.32 20 PRO B O 1
ATOM 2429 N N . VAL B 1 24 ? -22.849 -4.923 -40.953 1.00 22.78 21 VAL B N 1
ATOM 2430 C CA . VAL B 1 24 ? -22.461 -5.333 -39.604 1.00 22.24 21 VAL B CA 1
ATOM 2431 C C . VAL B 1 24 ? -23.642 -5.968 -38.879 1.00 21.96 21 VAL B C 1
ATOM 2432 O O . VAL B 1 24 ? -24.761 -5.433 -38.890 1.00 24.75 21 VAL B O 1
ATOM 2436 N N . LEU B 1 25 ? -23.390 -7.110 -38.232 1.00 20.78 22 LEU B N 1
ATOM 2437 C CA . LEU B 1 25 ? -24.366 -7.781 -37.379 1.00 21.77 22 LEU B CA 1
ATOM 2438 C C . LEU B 1 25 ? -23.674 -8.058 -36.047 1.00 21.42 22 LEU B C 1
ATOM 2439 O O . LEU B 1 25 ? -22.726 -8.854 -35.993 1.00 21.46 22 LEU B O 1
ATOM 2444 N N . ILE B 1 26 ? -24.144 -7.406 -34.976 1.00 19.64 23 ILE B N 1
ATOM 2445 C CA . ILE B 1 26 ? -23.556 -7.548 -33.640 1.00 18.43 23 ILE B CA 1
ATOM 2446 C C . ILE B 1 26 ? -24.364 -8.538 -32.811 1.00 18.66 23 ILE B C 1
ATOM 2447 O O . ILE B 1 26 ? -25.581 -8.374 -32.641 1.00 20.70 23 ILE B O 1
ATOM 2452 N N . PHE B 1 27 ? -23.683 -9.550 -32.267 1.00 18.17 24 PHE B N 1
ATOM 2453 C CA . PHE B 1 27 ? -24.290 -10.507 -31.342 1.00 18.05 24 PHE B CA 1
ATOM 2454 C C . PHE B 1 27 ? -23.869 -10.178 -29.913 1.00 18.19 24 PHE B C 1
ATOM 2455 O O . PHE B 1 27 ? -22.673 -10.069 -29.625 1.00 18.83 24 PHE B O 1
ATOM 2463 N N . ILE B 1 28 ? -24.850 -10.049 -29.030 1.00 16.81 25 ILE B N 1
ATOM 2464 C CA . ILE B 1 28 ? -24.629 -9.691 -27.625 1.00 14.99 25 ILE B CA 1
ATOM 2465 C C . ILE B 1 28 ? -24.932 -10.918 -26.767 1.00 15.93 25 ILE B C 1
ATOM 2466 O O . ILE B 1 28 ? -26.089 -11.363 -26.723 1.00 17.82 25 ILE B O 1
ATOM 2471 N N . PRO B 1 29 ? -23.954 -11.481 -26.059 1.00 17.91 26 PRO B N 1
ATOM 2472 C CA . PRO B 1 29 ? -24.196 -12.707 -25.288 1.00 18.28 26 PRO B CA 1
ATOM 2473 C C . PRO B 1 29 ? -24.957 -12.453 -23.993 1.00 19.27 26 PRO B C 1
ATOM 2474 O O . PRO B 1 29 ? -24.967 -11.352 -23.439 1.00 18.35 26 PRO B O 1
ATOM 2478 N N . GLY B 1 30 ? -25.565 -13.526 -23.497 1.00 19.12 27 GLY B N 1
ATOM 2479 C CA . GLY B 1 30 ? -26.200 -13.510 -22.189 1.00 19.17 27 GLY B CA 1
ATOM 2480 C C . GLY B 1 30 ? -25.247 -13.846 -21.057 1.00 19.94 27 GLY B C 1
ATOM 2481 O O . GLY B 1 30 ? -24.116 -13.364 -21.016 1.00 19.73 27 GLY B O 1
ATOM 2482 N N . ALA B 1 31 ? -25.694 -14.707 -20.140 1.00 20.36 28 ALA B N 1
ATOM 2483 C CA . ALA B 1 31 ? -25.004 -14.895 -18.858 1.00 20.74 28 ALA B CA 1
ATOM 2484 C C . ALA B 1 31 ? -23.567 -15.396 -18.999 1.00 21.89 28 ALA B C 1
ATOM 2485 O O . ALA B 1 31 ? -22.736 -15.139 -18.108 1.00 24.16 28 ALA B O 1
ATOM 2487 N N . ASN B 1 32 ? -23.251 -16.145 -20.060 1.00 22.79 29 ASN B N 1
ATOM 2488 C CA . ASN B 1 32 ? -21.875 -16.580 -20.272 1.00 23.77 29 ASN B CA 1
ATOM 2489 C C . ASN B 1 32 ? -20.946 -15.408 -20.566 1.00 22.05 29 ASN B C 1
ATOM 2490 O O . ASN B 1 32 ? -19.731 -15.530 -20.364 1.00 21.66 29 ASN B O 1
ATOM 2495 N N . GLY B 1 33 ? -21.485 -14.300 -21.089 1.00 21.67 30 GLY B N 1
ATOM 2496 C CA . GLY B 1 33 ? -20.767 -13.046 -21.229 1.00 19.77 30 GLY B CA 1
ATOM 2497 C C . GLY B 1 33 ? -19.823 -12.936 -22.406 1.00 19.75 30 GLY B C 1
ATOM 2498 O O . GLY B 1 33 ? -19.301 -11.844 -22.648 1.00 22.87 30 GLY B O 1
ATOM 2499 N N . THR B 1 34 ? -19.601 -14.004 -23.165 1.00 19.63 31 THR B N 1
ATOM 2500 C CA . THR B 1 34 ? -18.540 -14.020 -24.166 1.00 22.40 31 THR B CA 1
ATOM 2501 C C . THR B 1 34 ? -19.072 -14.293 -25.573 1.00 24.78 31 THR B C 1
ATOM 2502 O O . THR B 1 34 ? -20.051 -15.023 -25.769 1.00 23.59 31 THR B O 1
ATOM 2506 N N . GLY B 1 35 ? -18.406 -13.700 -26.559 1.00 20.40 32 GLY B N 1
ATOM 2507 C CA . GLY B 1 35 ? -18.871 -13.838 -27.926 1.00 21.06 32 GLY B CA 1
ATOM 2508 C C . GLY B 1 35 ? -18.570 -15.171 -28.576 1.00 22.05 32 GLY B C 1
ATOM 2509 O O . GLY B 1 35 ? -19.143 -15.468 -29.633 1.00 23.67 32 GLY B O 1
ATOM 2510 N N . ASP B 1 36 ? -17.688 -15.989 -27.990 1.00 24.68 33 ASP B N 1
ATOM 2511 C CA . ASP B 1 36 ? -17.319 -17.246 -28.638 1.00 24.55 33 ASP B CA 1
ATOM 2512 C C . ASP B 1 36 ? -18.503 -18.187 -28.820 1.00 23.69 33 ASP B C 1
ATOM 2513 O O . ASP B 1 36 ? -18.470 -19.035 -29.716 1.00 24.84 33 ASP B O 1
ATOM 2518 N N . ILE B 1 37 ? -19.542 -18.056 -27.997 1.00 23.42 34 ILE B N 1
ATOM 2519 C CA . ILE B 1 37 ? -20.734 -18.884 -28.110 1.00 22.04 34 ILE B CA 1
ATOM 2520 C C . ILE B 1 37 ? -21.441 -18.670 -29.442 1.00 24.97 34 ILE B C 1
ATOM 2521 O O . ILE B 1 37 ? -22.244 -19.512 -29.859 1.00 25.39 34 ILE B O 1
ATOM 2526 N N . PHE B 1 38 ? -21.135 -17.575 -30.140 1.00 21.79 35 PHE B N 1
ATOM 2527 C CA . PHE B 1 38 ? -21.738 -17.280 -31.436 1.00 22.13 35 PHE B CA 1
ATOM 2528 C C . PHE B 1 38 ? -20.863 -17.666 -32.620 1.00 25.31 35 PHE B C 1
ATOM 2529 O O . PHE B 1 38 ? -21.252 -17.403 -33.757 1.00 24.84 35 PHE B O 1
ATOM 2537 N N . LEU B 1 39 ? -19.706 -18.285 -32.399 1.00 22.44 36 LEU B N 1
ATOM 2538 C CA . LEU B 1 39 ? -18.764 -18.499 -33.502 1.00 23.51 36 LEU B CA 1
ATOM 2539 C C . LEU B 1 39 ? -19.283 -19.521 -34.516 1.00 25.43 36 LEU B C 1
ATOM 2540 O O . LEU B 1 39 ? -19.188 -19.273 -35.728 1.00 25.56 36 LEU B O 1
ATOM 2545 N N . PRO B 1 40 ? -19.843 -20.663 -34.097 1.00 27.57 37 PRO B N 1
ATOM 2546 C CA . PRO B 1 40 ? -20.452 -21.555 -35.103 1.00 27.53 37 PRO B CA 1
ATOM 2547 C C . PRO B 1 40 ? -21.545 -20.885 -35.913 1.00 25.23 37 PRO B C 1
ATOM 2548 O O . PRO B 1 40 ? -21.649 -21.133 -37.127 1.00 27.71 37 PRO B O 1
ATOM 2552 N N . LEU B 1 41 ? -22.360 -20.039 -35.276 1.00 24.45 38 LEU B N 1
ATOM 2553 C CA . LEU B 1 41 ? -23.372 -19.294 -36.019 1.00 24.12 38 LEU B CA 1
ATOM 2554 C C . LEU B 1 41 ? -22.723 -18.305 -36.977 1.00 24.70 38 LEU B C 1
ATOM 2555 O O . LEU B 1 41 ? -23.167 -18.157 -38.124 1.00 22.59 38 LEU B O 1
ATOM 2560 N N . ALA B 1 42 ? -21.667 -17.623 -36.527 1.00 23.86 39 ALA B N 1
ATOM 2561 C CA . ALA B 1 42 ? -20.955 -16.681 -37.383 1.00 27.00 39 ALA B CA 1
ATOM 2562 C C . ALA B 1 42 ? -20.442 -17.358 -38.649 1.00 27.20 39 ALA B C 1
ATOM 2563 O O . ALA B 1 42 ? -20.458 -16.763 -39.732 1.00 26.42 39 ALA B O 1
ATOM 2565 N N . GLU B 1 43 ? -20.001 -18.614 -38.533 1.00 23.49 40 GLU B N 1
ATOM 2566 C CA . GLU B 1 43 ? -19.473 -19.347 -39.678 1.00 28.06 40 GLU B CA 1
ATOM 2567 C C . GLU B 1 43 ? -20.558 -19.549 -40.733 1.00 25.48 40 GLU B C 1
ATOM 2568 O O . GLU B 1 43 ? -20.275 -19.549 -41.942 1.00 32.87 40 GLU B O 1
ATOM 2574 N N . GLN B 1 44 ? -21.809 -19.676 -40.291 1.00 28.28 41 GLN B N 1
ATOM 2575 C CA . GLN B 1 44 ? -22.955 -19.853 -41.173 1.00 28.64 41 GLN B CA 1
ATOM 2576 C C . GLN B 1 44 ? -23.385 -18.544 -41.826 1.00 29.58 41 GLN B C 1
ATOM 2577 O O . GLN B 1 44 ? -24.076 -18.576 -42.851 1.00 31.65 41 GLN B O 1
ATOM 2583 N N . LEU B 1 45 ? -22.989 -17.400 -41.266 1.00 28.07 42 LEU B N 1
ATOM 2584 C CA . LEU B 1 45 ? -23.450 -16.101 -41.738 1.00 23.57 42 LEU B CA 1
ATOM 2585 C C . LEU B 1 45 ? -22.374 -15.275 -42.439 1.00 29.30 42 LEU B C 1
ATOM 2586 O O . LEU B 1 45 ? -22.688 -14.197 -42.961 1.00 26.36 42 LEU B O 1
ATOM 2591 N N . LYS B 1 46 ? -21.122 -15.747 -42.481 1.00 29.32 43 LYS B N 1
ATOM 2592 C CA . LYS B 1 46 ? -19.990 -14.895 -42.838 1.00 31.32 43 LYS B CA 1
ATOM 2593 C C . LYS B 1 46 ? -19.965 -14.487 -44.306 1.00 27.93 43 LYS B C 1
ATOM 2594 O O . LYS B 1 46 ? -19.222 -13.565 -44.659 1.00 30.60 43 LYS B O 1
ATOM 2600 N N . ASP B 1 47 ? -20.701 -15.166 -45.185 1.00 29.76 44 ASP B N 1
ATOM 2601 C CA . ASP B 1 47 ? -20.782 -14.659 -46.551 1.00 30.31 44 ASP B CA 1
ATOM 2602 C C . ASP B 1 47 ? -21.866 -13.606 -46.722 1.00 29.46 44 ASP B C 1
ATOM 2603 O O . ASP B 1 47 ? -21.955 -13.001 -47.797 1.00 31.67 44 ASP B O 1
ATOM 2608 N N . HIS B 1 48 ? -22.649 -13.339 -45.673 1.00 29.04 45 HIS B N 1
ATOM 2609 C CA . HIS B 1 48 ? -23.745 -12.380 -45.729 1.00 27.88 45 HIS B CA 1
ATOM 2610 C C . HIS B 1 48 ? -23.552 -11.175 -44.828 1.00 26.23 45 HIS B C 1
ATOM 2611 O O . HIS B 1 48 ? -24.024 -10.085 -45.166 1.00 28.22 45 HIS B O 1
ATOM 2618 N N . PHE B 1 49 ? -22.866 -11.333 -43.702 1.00 25.01 46 PHE B N 1
ATOM 2619 C CA . PHE B 1 49 ? -22.706 -10.242 -42.755 1.00 24.22 46 PHE B CA 1
ATOM 2620 C C . PHE B 1 49 ? -21.259 -10.183 -42.297 1.00 24.46 46 PHE B C 1
ATOM 2621 O O . PHE B 1 49 ? -20.560 -11.197 -42.263 1.00 26.47 46 PHE B O 1
ATOM 2629 N N . THR B 1 50 ? -20.822 -8.985 -41.917 1.00 25.47 47 THR B N 1
ATOM 2630 C CA . THR B 1 50 ? -19.666 -8.847 -41.033 1.00 21.74 47 THR B CA 1
ATOM 2631 C C . THR B 1 50 ? -20.174 -9.147 -39.627 1.00 22.63 47 THR B C 1
ATOM 2632 O O . THR B 1 50 ? -20.851 -8.320 -39.011 1.00 23.59 47 THR B O 1
ATOM 2636 N N . VAL B 1 51 ? -19.902 -10.353 -39.135 1.00 24.93 48 VAL B N 1
ATOM 2637 C CA . VAL B 1 51 ? -20.414 -10.785 -37.839 1.00 23.01 48 VAL B CA 1
ATOM 2638 C C . VAL B 1 51 ? -19.471 -10.310 -36.744 1.00 22.71 48 VAL B C 1
ATOM 2639 O O . VAL B 1 51 ? -18.260 -10.557 -36.807 1.00 23.92 48 VAL B O 1
ATOM 2643 N N . VAL B 1 52 ? -20.029 -9.658 -35.726 1.00 23.51 49 VAL B N 1
ATOM 2644 C CA . VAL B 1 52 ? -19.267 -9.103 -34.614 1.00 21.80 49 VAL B CA 1
ATOM 2645 C C . VAL B 1 52 ? -19.834 -9.720 -33.343 1.00 22.08 49 VAL B C 1
ATOM 2646 O O . VAL B 1 52 ? -21.002 -9.500 -33.019 1.00 22.00 49 VAL B O 1
ATOM 2650 N N . ALA B 1 53 ? -19.038 -10.535 -32.655 1.00 20.86 50 ALA B N 1
ATOM 2651 C CA . ALA B 1 53 ? -19.483 -11.249 -31.458 1.00 20.35 50 ALA B CA 1
ATOM 2652 C C . ALA B 1 53 ? -18.689 -10.740 -30.259 1.00 19.19 50 ALA B C 1
ATOM 2653 O O . ALA B 1 53 ? -17.485 -11.001 -30.150 1.00 22.66 50 ALA B O 1
ATOM 2655 N N . VAL B 1 54 ? -19.381 -10.055 -29.340 1.00 19.13 51 VAL B N 1
ATOM 2656 C CA . VAL B 1 54 ? -18.755 -9.262 -28.275 1.00 20.96 51 VAL B CA 1
ATOM 2657 C C . VAL B 1 54 ? -18.522 -10.076 -27.007 1.00 20.18 51 VAL B C 1
ATOM 2658 O O . VAL B 1 54 ? -19.397 -10.815 -26.555 1.00 21.11 51 VAL B O 1
ATOM 2662 N N . ASP B 1 55 ? -17.348 -9.897 -26.391 1.00 19.93 52 ASP B N 1
ATOM 2663 C CA . ASP B 1 55 ? -17.175 -10.222 -24.969 1.00 18.49 52 ASP B CA 1
ATOM 2664 C C . ASP B 1 55 ? -17.584 -8.971 -24.203 1.00 19.61 52 ASP B C 1
ATOM 2665 O O . ASP B 1 55 ? -16.889 -7.954 -24.267 1.00 21.52 52 ASP B O 1
ATOM 2670 N N . ARG B 1 56 ? -18.708 -9.021 -23.491 1.00 18.55 53 ARG B N 1
ATOM 2671 C CA . ARG B 1 56 ? -19.107 -7.829 -22.751 1.00 19.23 53 ARG B CA 1
ATOM 2672 C C . ARG B 1 56 ? -18.010 -7.467 -21.752 1.00 20.07 53 ARG B C 1
ATOM 2673 O O . ARG B 1 56 ? -17.211 -8.318 -21.348 1.00 21.39 53 ARG B O 1
ATOM 2681 N N . ARG B 1 57 ? -17.924 -6.173 -21.402 1.00 18.80 54 ARG B N 1
ATOM 2682 C CA . ARG B 1 57 ? -16.695 -5.621 -20.815 1.00 19.90 54 ARG B CA 1
ATOM 2683 C C . ARG B 1 57 ? -16.253 -6.300 -19.521 1.00 20.79 54 ARG B C 1
ATOM 2684 O O . ARG B 1 57 ? -15.058 -6.282 -19.209 1.00 22.26 54 ARG B O 1
ATOM 2692 N N . ASP B 1 58 ? -17.164 -6.925 -18.784 1.00 19.44 55 ASP B N 1
ATOM 2693 C CA . ASP B 1 58 ? -16.802 -7.579 -17.533 1.00 21.40 55 ASP B CA 1
ATOM 2694 C C . ASP B 1 58 ? -16.401 -9.042 -17.722 1.00 24.16 55 ASP B C 1
ATOM 2695 O O . ASP B 1 58 ? -16.125 -9.728 -16.736 1.00 24.11 55 ASP B O 1
ATOM 2700 N N . TYR B 1 59 ? -16.327 -9.533 -18.961 1.00 20.56 56 TYR B N 1
ATOM 2701 C CA . TYR B 1 59 ? -16.152 -10.956 -19.199 1.00 20.50 56 TYR B CA 1
ATOM 2702 C C . TYR B 1 59 ? -15.075 -11.228 -20.238 1.00 23.85 56 TYR B C 1
ATOM 2703 O O . TYR B 1 59 ? -14.737 -10.377 -21.067 1.00 21.68 56 TYR B O 1
ATOM 2712 N N . GLY B 1 60 ? -14.593 -12.470 -20.221 1.00 23.23 57 GLY B N 1
ATOM 2713 C CA . GLY B 1 60 ? -13.790 -12.978 -21.318 1.00 24.61 57 GLY B CA 1
ATOM 2714 C C . GLY B 1 60 ? -12.475 -12.245 -21.443 1.00 23.65 57 GLY B C 1
ATOM 2715 O O . GLY B 1 60 ? -11.780 -11.983 -20.451 1.00 26.01 57 GLY B O 1
ATOM 2716 N N . GLU B 1 61 ? -12.125 -11.908 -22.689 1.00 24.88 58 GLU B N 1
ATOM 2717 C CA . GLU B 1 61 ? -10.887 -11.209 -23.012 1.00 24.96 58 GLU B CA 1
ATOM 2718 C C . GLU B 1 61 ? -11.024 -9.696 -22.913 1.00 25.48 58 GLU B C 1
ATOM 2719 O O . GLU B 1 61 ? -10.014 -8.994 -23.035 1.00 27.04 58 GLU B O 1
ATOM 2725 N N . SER B 1 62 ? -12.233 -9.178 -22.700 1.00 24.33 59 SER B N 1
ATOM 2726 C CA . SER B 1 62 ? -12.378 -7.775 -22.345 1.00 24.20 59 SER B CA 1
ATOM 2727 C C . SER B 1 62 ? -11.787 -7.534 -20.962 1.00 26.21 59 SER B C 1
ATOM 2728 O O . SER B 1 62 ? -11.663 -8.453 -20.143 1.00 28.53 59 SER B O 1
ATOM 2731 N N . GLU B 1 63 ? -11.402 -6.285 -20.700 1.00 25.67 60 GLU B N 1
ATOM 2732 C CA . GLU B 1 63 ? -10.768 -5.970 -19.424 1.00 28.49 60 GLU B CA 1
ATOM 2733 C C . GLU B 1 63 ? -11.159 -4.567 -18.984 1.00 28.35 60 GLU B C 1
ATOM 2734 O O . GLU B 1 63 ? -11.073 -3.620 -19.764 1.00 29.37 60 GLU B O 1
ATOM 2740 N N . LEU B 1 64 ? -11.579 -4.431 -17.734 1.00 26.13 61 LEU B N 1
ATOM 2741 C CA . LEU B 1 64 ? -11.831 -3.108 -17.188 1.00 26.85 61 LEU B CA 1
ATOM 2742 C C . LEU B 1 64 ? -10.516 -2.366 -16.990 1.00 30.96 61 LEU B C 1
ATOM 2743 O O . LEU B 1 64 ? -9.497 -2.960 -16.628 1.00 32.48 61 LEU B O 1
ATOM 2748 N N . THR B 1 65 ? -10.539 -1.054 -17.220 1.00 27.30 62 THR B N 1
ATOM 2749 C CA . THR B 1 65 ? -9.382 -0.211 -16.959 1.00 29.75 62 THR B CA 1
ATOM 2750 C C . THR B 1 65 ? -9.569 0.677 -15.739 1.00 31.00 62 THR B C 1
ATOM 2751 O O . THR B 1 65 ? -8.642 1.401 -15.357 1.00 34.60 62 THR B O 1
ATOM 2755 N N . GLU B 1 66 ? -10.743 0.639 -15.121 1.00 30.64 63 GLU B N 1
ATOM 2756 C CA . GLU B 1 66 ? -11.006 1.316 -13.860 1.00 34.98 63 GLU B CA 1
ATOM 2757 C C . GLU B 1 66 ? -11.991 0.425 -13.121 1.00 31.30 63 GLU B C 1
ATOM 2758 O O . GLU B 1 66 ? -12.754 -0.301 -13.766 1.00 29.20 63 GLU B O 1
ATOM 2764 N N . PRO B 1 67 ? -11.985 0.422 -11.789 1.00 31.88 64 PRO B N 1
ATOM 2765 C CA . PRO B 1 67 ? -12.890 -0.475 -11.055 1.00 29.34 64 PRO B CA 1
ATOM 2766 C C . PRO B 1 67 ? -14.353 -0.109 -11.257 1.00 32.27 64 PRO B C 1
ATOM 2767 O O . PRO B 1 67 ? -14.703 1.027 -11.590 1.00 30.73 64 PRO B O 1
ATOM 2771 N N . LEU B 1 68 ? -15.218 -1.110 -11.071 1.00 29.35 65 LEU B N 1
ATOM 2772 C CA . LEU B 1 68 ? -16.649 -0.847 -11.053 1.00 28.32 65 LEU B CA 1
ATOM 2773 C C . LEU B 1 68 ? -16.976 0.124 -9.923 1.00 27.87 65 LEU B C 1
ATOM 2774 O O . LEU B 1 68 ? -16.289 0.146 -8.897 1.00 32.54 65 LEU B O 1
ATOM 2779 N N . PRO B 1 69 ? -18.022 0.933 -10.080 1.00 27.69 66 PRO B N 1
ATOM 2780 C CA . PRO B 1 69 ? -18.482 1.759 -8.955 1.00 29.49 66 PRO B CA 1
ATOM 2781 C C . PRO B 1 69 ? -18.843 0.878 -7.770 1.00 29.61 66 PRO B C 1
ATOM 2782 O O . PRO B 1 69 ? -19.292 -0.260 -7.931 1.00 28.89 66 PRO B O 1
ATOM 2786 N N . ASP B 1 70 ? -18.626 1.414 -6.562 1.00 34.17 67 ASP B N 1
ATOM 2787 C CA . ASP B 1 70 ? -18.986 0.673 -5.356 1.00 31.19 67 ASP B CA 1
ATOM 2788 C C . ASP B 1 70 ? -20.453 0.255 -5.352 1.00 31.42 67 ASP B C 1
ATOM 2789 O O . ASP B 1 70 ? -20.789 -0.834 -4.871 1.00 36.64 67 ASP B O 1
ATOM 2794 N N . SER B 1 71 ? -21.332 1.080 -5.919 1.00 29.64 68 SER B N 1
ATOM 2795 C CA . SER B 1 71 ? -22.759 0.798 -5.927 1.00 31.81 68 SER B CA 1
ATOM 2796 C C . SER B 1 71 ? -23.164 -0.281 -6.925 1.00 27.59 68 SER B C 1
ATOM 2797 O O . SER B 1 71 ? -24.349 -0.592 -7.005 1.00 27.51 68 SER B O 1
ATOM 2800 N N . ALA B 1 72 ? -22.232 -0.855 -7.694 1.00 27.59 69 ALA B N 1
ATOM 2801 C CA . ALA B 1 72 ? -22.637 -1.834 -8.699 1.00 24.85 69 ALA B CA 1
ATOM 2802 C C . ALA B 1 72 ? -23.175 -3.109 -8.062 1.00 23.64 69 ALA B C 1
ATOM 2803 O O . ALA B 1 72 ? -23.979 -3.818 -8.681 1.00 22.65 69 ALA B O 1
ATOM 2805 N N . SER B 1 73 ? -22.752 -3.425 -6.836 1.00 25.00 70 SER B N 1
ATOM 2806 C CA . SER B 1 73 ? -23.302 -4.596 -6.164 1.00 23.74 70 SER B CA 1
ATOM 2807 C C . SER B 1 73 ? -24.729 -4.369 -5.681 1.00 23.55 70 SER B C 1
ATOM 2808 O O . SER B 1 73 ? -25.383 -5.328 -5.260 1.00 28.48 70 SER B O 1
ATOM 2811 N N . ASN B 1 74 ? -25.229 -3.143 -5.737 1.00 23.01 71 ASN B N 1
ATOM 2812 C CA . ASN B 1 74 ? -26.582 -2.887 -5.280 1.00 23.41 71 ASN B CA 1
ATOM 2813 C C . ASN B 1 74 ? -27.540 -3.498 -6.294 1.00 24.11 71 ASN B C 1
ATOM 2814 O O . ASN B 1 74 ? -27.337 -3.331 -7.508 1.00 22.86 71 ASN B O 1
ATOM 2819 N N . PRO B 1 75 ? -28.578 -4.216 -5.852 1.00 21.36 72 PRO B N 1
ATOM 2820 C CA . PRO B 1 75 ? -29.464 -4.897 -6.812 1.00 22.56 72 PRO B CA 1
ATOM 2821 C C . PRO B 1 75 ? -30.227 -3.960 -7.736 1.00 23.05 72 PRO B C 1
ATOM 2822 O O . PRO B 1 75 ? -30.670 -4.404 -8.805 1.00 23.93 72 PRO B O 1
ATOM 2826 N N . ASP B 1 76 ? -30.418 -2.691 -7.373 1.00 24.37 73 ASP B N 1
ATOM 2827 C CA . ASP B 1 76 ? -31.137 -1.769 -8.251 1.00 24.10 73 ASP B CA 1
ATOM 2828 C C . ASP B 1 76 ? -30.211 -0.863 -9.048 1.00 28.14 73 ASP B C 1
ATOM 2829 O O . ASP B 1 76 ? -30.678 0.121 -9.638 1.00 26.69 73 ASP B O 1
ATOM 2834 N N . SER B 1 77 ? -28.916 -1.171 -9.077 1.00 22.13 74 SER B N 1
ATOM 2835 C CA . SER B 1 77 ? -27.985 -0.400 -9.883 1.00 19.12 74 SER B CA 1
ATOM 2836 C C . SER B 1 77 ? -28.322 -0.559 -11.353 1.00 19.52 74 SER B C 1
ATOM 2837 O O . SER B 1 77 ? -28.626 -1.662 -11.820 1.00 22.04 74 SER B O 1
ATOM 2840 N N . ASP B 1 78 ? -28.246 0.546 -12.087 1.00 21.08 75 ASP B N 1
ATOM 2841 C CA . ASP B 1 78 ? -28.363 0.493 -13.538 1.00 20.87 75 ASP B CA 1
ATOM 2842 C C . ASP B 1 78 ? -27.057 0.804 -14.260 1.00 21.06 75 ASP B C 1
ATOM 2843 O O . ASP B 1 78 ? -27.062 0.899 -15.498 1.00 21.29 75 ASP B O 1
ATOM 2848 N N . TYR B 1 79 ? -25.941 0.941 -13.530 1.00 20.44 76 TYR B N 1
ATOM 2849 C CA . TYR B 1 79 ? -24.676 1.324 -14.151 1.00 19.85 76 TYR B CA 1
ATOM 2850 C C . TYR B 1 79 ? -24.268 0.333 -15.241 1.00 19.82 76 TYR B C 1
ATOM 2851 O O . TYR B 1 79 ? -23.969 0.726 -16.380 1.00 21.63 76 TYR B O 1
ATOM 2860 N N . ARG B 1 80 ? -24.250 -0.967 -14.917 1.00 19.33 77 ARG B N 1
ATOM 2861 C CA . ARG B 1 80 ? -23.671 -1.938 -15.849 1.00 17.63 77 ARG B CA 1
ATOM 2862 C C . ARG B 1 80 ? -24.500 -2.092 -17.118 1.00 18.99 77 ARG B C 1
ATOM 2863 O O . ARG B 1 80 ? -23.934 -2.153 -18.219 1.00 18.25 77 ARG B O 1
ATOM 2871 N N . VAL B 1 81 ? -25.828 -2.179 -16.995 1.00 18.26 78 VAL B N 1
ATOM 2872 C CA . VAL B 1 81 ? -26.639 -2.405 -18.192 1.00 15.48 78 VAL B CA 1
ATOM 2873 C C . VAL B 1 81 ? -26.539 -1.213 -19.141 1.00 19.36 78 VAL B C 1
ATOM 2874 O O . VAL B 1 81 ? -26.426 -1.388 -20.364 1.00 17.82 78 VAL B O 1
ATOM 2878 N N . LYS B 1 82 ? -26.518 0.008 -18.593 1.00 18.48 79 LYS B N 1
ATOM 2879 C CA . LYS B 1 82 ? -26.364 1.199 -19.425 1.00 17.40 79 LYS B CA 1
ATOM 2880 C C . LYS B 1 82 ? -24.996 1.232 -20.087 1.00 19.64 79 LYS B C 1
ATOM 2881 O O . LYS B 1 82 ? -24.878 1.572 -21.273 1.00 21.83 79 LYS B O 1
ATOM 2887 N N . ARG B 1 83 ? -23.951 0.869 -19.337 1.00 18.50 80 ARG B N 1
ATOM 2888 C CA . ARG B 1 83 ? -22.600 0.858 -19.883 1.00 19.71 80 ARG B CA 1
ATOM 2889 C C . ARG B 1 83 ? -22.437 -0.197 -20.979 1.00 20.79 80 ARG B C 1
ATOM 2890 O O . ARG B 1 83 ? -21.780 0.063 -21.999 1.00 19.97 80 ARG B O 1
ATOM 2898 N N . ASP B 1 84 ? -23.027 -1.388 -20.789 1.00 19.73 81 ASP B N 1
ATOM 2899 C CA . ASP B 1 84 ? -22.996 -2.407 -21.839 1.00 18.30 81 ASP B CA 1
ATOM 2900 C C . ASP B 1 84 ? -23.675 -1.894 -23.102 1.00 19.43 81 ASP B C 1
ATOM 2901 O O . ASP B 1 84 ? -23.186 -2.121 -24.220 1.00 18.75 81 ASP B O 1
ATOM 2906 N N . ALA B 1 85 ? -24.820 -1.220 -22.941 1.00 18.04 82 ALA B N 1
ATOM 2907 C CA . ALA B 1 85 ? -25.542 -0.712 -24.103 1.00 18.67 82 ALA B CA 1
ATOM 2908 C C . ALA B 1 85 ? -24.731 0.363 -24.813 1.00 20.57 82 ALA B C 1
ATOM 2909 O O . ALA B 1 85 ? -24.647 0.376 -26.051 1.00 20.46 82 ALA B O 1
ATOM 2911 N N . GLN B 1 86 ? -24.079 1.241 -24.052 1.00 20.34 83 GLN B N 1
ATOM 2912 C CA . GLN B 1 86 ? -23.237 2.262 -24.666 1.00 20.82 83 GLN B CA 1
ATOM 2913 C C . GLN B 1 86 ? -22.051 1.632 -25.391 1.00 22.41 83 GLN B C 1
ATOM 2914 O O . GLN B 1 86 ? -21.632 2.118 -26.449 1.00 23.22 83 GLN B O 1
ATOM 2920 N N . ASP B 1 87 ? -21.508 0.534 -24.846 1.00 20.69 84 ASP B N 1
ATOM 2921 C CA . ASP B 1 87 ? -20.445 -0.183 -25.551 1.00 24.22 84 ASP B CA 1
ATOM 2922 C C . ASP B 1 87 ? -20.912 -0.663 -26.911 1.00 23.86 84 ASP B C 1
ATOM 2923 O O . ASP B 1 87 ? -20.165 -0.568 -27.898 1.00 23.21 84 ASP B O 1
ATOM 2928 N N . ILE B 1 88 ? -22.129 -1.217 -26.982 1.00 19.40 85 ILE B N 1
ATOM 2929 C CA . ILE B 1 88 ? -22.623 -1.703 -28.270 1.00 18.71 85 ILE B CA 1
ATOM 2930 C C . ILE B 1 88 ? -22.768 -0.552 -29.250 1.00 22.16 85 ILE B C 1
ATOM 2931 O O . ILE B 1 88 ? -22.403 -0.672 -30.423 1.00 21.76 85 ILE B O 1
ATOM 2936 N N . ALA B 1 89 ? -23.296 0.583 -28.785 1.00 20.63 86 ALA B N 1
ATOM 2937 C CA . ALA B 1 89 ? -23.491 1.718 -29.680 1.00 22.70 86 ALA B CA 1
ATOM 2938 C C . ALA B 1 89 ? -22.156 2.250 -30.183 1.00 24.39 86 ALA B C 1
ATOM 2939 O O . ALA B 1 89 ? -22.005 2.555 -31.376 1.00 24.21 86 ALA B O 1
ATOM 2941 N N A GLU B 1 90 ? -21.170 2.367 -29.292 0.61 23.38 87 GLU B N 1
ATOM 2942 N N B GLU B 1 90 ? -21.171 2.354 -29.290 0.39 23.42 87 GLU B N 1
ATOM 2943 C CA A GLU B 1 90 ? -19.865 2.852 -29.720 0.61 24.97 87 GLU B CA 1
ATOM 2944 C CA B GLU B 1 90 ? -19.860 2.850 -29.683 0.39 25.02 87 GLU B CA 1
ATOM 2945 C C A GLU B 1 90 ? -19.190 1.854 -30.649 0.61 25.16 87 GLU B C 1
ATOM 2946 C C B GLU B 1 90 ? -19.136 1.857 -30.588 0.39 25.17 87 GLU B C 1
ATOM 2947 O O A GLU B 1 90 ? -18.516 2.248 -31.611 0.61 26.56 87 GLU B O 1
ATOM 2948 O O B GLU B 1 90 ? -18.388 2.266 -31.485 0.39 26.72 87 GLU B O 1
ATOM 2959 N N . LEU B 1 91 ? -19.365 0.557 -30.385 1.00 22.95 88 LEU B N 1
ATOM 2960 C CA . LEU B 1 91 ? -18.805 -0.454 -31.280 1.00 24.81 88 LEU B CA 1
ATOM 2961 C C . LEU B 1 91 ? -19.425 -0.348 -32.667 1.00 26.88 88 LEU B C 1
ATOM 2962 O O . LEU B 1 91 ? -18.718 -0.342 -33.685 1.00 26.84 88 LEU B O 1
ATOM 2967 N N . ALA B 1 92 ? -20.754 -0.238 -32.721 1.00 22.17 89 ALA B N 1
ATOM 2968 C CA . ALA B 1 92 ? -21.440 -0.052 -33.999 1.00 21.33 89 ALA B CA 1
ATOM 2969 C C . ALA B 1 92 ? -20.902 1.158 -34.751 1.00 27.10 89 ALA B C 1
ATOM 2970 O O . ALA B 1 92 ? -20.635 1.083 -35.958 1.00 30.83 89 ALA B O 1
ATOM 2972 N N . LYS B 1 93 ? -20.761 2.296 -34.061 1.00 25.91 90 LYS B N 1
ATOM 2973 C CA . LYS B 1 93 ? -20.280 3.508 -34.721 1.00 27.56 90 LYS B CA 1
ATOM 2974 C C . LYS B 1 93 ? -18.855 3.338 -35.226 1.00 24.92 90 LYS B C 1
ATOM 2975 O O . LYS B 1 93 ? -18.495 3.886 -36.275 1.00 31.06 90 LYS B O 1
ATOM 2981 N N . SER B 1 94 ? -18.032 2.592 -34.485 1.00 28.97 91 SER B N 1
ATOM 2982 C CA . SER B 1 94 ? -16.651 2.356 -34.878 1.00 26.89 91 SER B CA 1
ATOM 2983 C C . SER B 1 94 ? -16.519 1.432 -36.085 1.00 31.02 91 SER B C 1
ATOM 2984 O O . SER B 1 94 ? -15.505 1.509 -36.790 1.00 35.26 91 SER B O 1
ATOM 2987 N N . LEU B 1 95 ? -17.510 0.575 -36.353 1.00 27.66 92 LEU B N 1
ATOM 2988 C CA . LEU B 1 95 ? -17.396 -0.379 -37.451 1.00 29.89 92 LEU B CA 1
ATOM 2989 C C . LEU B 1 95 ? -18.236 -0.040 -38.670 1.00 32.18 92 LEU B C 1
ATOM 2990 O O . LEU B 1 95 ? -18.021 -0.643 -39.726 1.00 35.51 92 LEU B O 1
ATOM 2995 N N . SER B 1 96 ? -19.183 0.886 -38.563 1.00 29.49 93 SER B N 1
ATOM 2996 C CA . SER B 1 96 ? -20.120 1.099 -39.660 1.00 29.74 93 SER B CA 1
ATOM 2997 C C . SER B 1 96 ? -20.597 2.540 -39.655 1.00 29.22 93 SER B C 1
ATOM 2998 O O . SER B 1 96 ? -20.851 3.115 -38.592 1.00 32.33 93 SER B O 1
ATOM 3001 N N . ASP B 1 97 ? -20.726 3.113 -40.849 1.00 33.98 94 ASP B N 1
ATOM 3002 C CA . ASP B 1 97 ? -21.306 4.437 -40.992 1.00 40.27 94 ASP B CA 1
ATOM 3003 C C . ASP B 1 97 ? -22.830 4.400 -41.046 1.00 47.94 94 ASP B C 1
ATOM 3004 O O . ASP B 1 97 ? -23.471 5.440 -40.851 1.00 54.83 94 ASP B O 1
ATOM 3009 N N . GLU B 1 98 ? -23.424 3.225 -41.301 1.00 36.22 95 GLU B N 1
ATOM 3010 C CA . GLU B 1 98 ? -24.862 3.011 -41.336 1.00 37.95 95 GLU B CA 1
ATOM 3011 C C . GLU B 1 98 ? -25.323 2.332 -40.056 1.00 31.93 95 GLU B C 1
ATOM 3012 O O . GLU B 1 98 ? -24.530 1.691 -39.355 1.00 30.47 95 GLU B O 1
ATOM 3018 N N . PRO B 1 99 ? -26.607 2.453 -39.709 1.00 33.06 96 PRO B N 1
ATOM 3019 C CA . PRO B 1 99 ? -27.148 1.623 -38.624 1.00 28.37 96 PRO B CA 1
ATOM 3020 C C . PRO B 1 99 ? -26.957 0.142 -38.926 1.00 26.74 96 PRO B C 1
ATOM 3021 O O . PRO B 1 99 ? -26.926 -0.279 -40.085 1.00 28.06 96 PRO B O 1
ATOM 3025 N N . VAL B 1 100 ? -26.825 -0.653 -37.864 1.00 24.83 97 VAL B N 1
ATOM 3026 C CA . VAL B 1 100 ? -26.403 -2.042 -37.982 1.00 26.05 97 VAL B CA 1
ATOM 3027 C C . VAL B 1 100 ? -27.500 -2.988 -37.490 1.00 24.42 97 VAL B C 1
ATOM 3028 O O . VAL B 1 100 ? -28.488 -2.580 -36.883 1.00 23.11 97 VAL B O 1
ATOM 3032 N N . TYR B 1 101 ? -27.292 -4.279 -37.752 1.00 20.46 98 TYR B N 1
ATOM 3033 C CA . TYR B 1 101 ? -28.165 -5.329 -37.241 1.00 21.98 98 TYR B CA 1
ATOM 3034 C C . TYR B 1 101 ? -27.633 -5.778 -35.885 1.00 21.62 98 TYR B C 1
ATOM 3035 O O . TYR B 1 101 ? -26.417 -5.918 -35.706 1.00 20.69 98 TYR B O 1
ATOM 3044 N N . ILE B 1 102 ? -28.539 -5.998 -34.932 1.00 19.29 99 ILE B N 1
ATOM 3045 C CA . ILE B 1 102 ? -28.150 -6.376 -33.570 1.00 19.30 99 ILE B CA 1
ATOM 3046 C C . ILE B 1 102 ? -29.055 -7.501 -33.104 1.00 19.35 99 ILE B C 1
ATOM 3047 O O . ILE B 1 102 ? -30.278 -7.421 -33.253 1.00 20.16 99 ILE B O 1
ATOM 3052 N N . LEU B 1 103 ? -28.465 -8.546 -32.532 1.00 19.32 100 LEU B N 1
ATOM 3053 C CA . LEU B 1 103 ? -29.225 -9.603 -31.882 1.00 16.97 100 LEU B CA 1
ATOM 3054 C C . LEU B 1 103 ? -28.629 -9.854 -30.506 1.00 16.54 100 LEU B C 1
ATOM 3055 O O . LEU B 1 103 ? -27.426 -10.095 -30.381 1.00 18.12 100 LEU B O 1
ATOM 3060 N N . GLY B 1 104 ? -29.475 -9.852 -29.484 1.00 16.85 101 GLY B N 1
ATOM 3061 C CA . GLY B 1 104 ? -29.062 -10.256 -28.152 1.00 16.84 101 GLY B CA 1
ATOM 3062 C C . GLY B 1 104 ? -29.898 -11.434 -27.703 1.00 15.72 101 GLY B C 1
ATOM 3063 O O . GLY B 1 104 ? -31.056 -11.575 -28.100 1.00 20.19 101 GLY B O 1
ATOM 3064 N N . SER B 1 105 ? -29.312 -12.286 -26.858 1.00 18.69 102 SER B N 1
ATOM 3065 C CA . SER B 1 105 ? -30.077 -13.376 -26.273 1.00 17.57 102 SER B CA 1
ATOM 3066 C C . SER B 1 105 ? -29.952 -13.325 -24.759 1.00 18.41 102 SER B C 1
ATOM 3067 O O . SER B 1 105 ? -28.883 -13.017 -24.237 1.00 18.07 102 SER B O 1
ATOM 3070 N N . SER B 1 106 ? -31.035 -13.665 -24.065 1.00 18.48 103 SER B N 1
ATOM 3071 C CA . SER B 1 106 ? -31.024 -13.751 -22.588 1.00 18.82 103 SER B CA 1
ATOM 3072 C C . SER B 1 106 ? -30.661 -12.379 -22.019 1.00 17.98 103 SER B C 1
ATOM 3073 O O . SER B 1 106 ? -31.243 -11.369 -22.442 1.00 18.64 103 SER B O 1
ATOM 3076 N N A SER B 1 107 ? -29.735 -12.268 -21.060 0.71 19.57 104 SER B N 1
ATOM 3077 N N B SER B 1 107 ? -29.719 -12.288 -21.074 0.29 19.56 104 SER B N 1
ATOM 3078 C CA A SER B 1 107 ? -29.422 -10.922 -20.588 0.71 18.28 104 SER B CA 1
ATOM 3079 C CA B SER B 1 107 ? -29.300 -10.986 -20.566 0.29 18.45 104 SER B CA 1
ATOM 3080 C C A SER B 1 107 ? -28.828 -10.051 -21.697 0.71 17.67 104 SER B C 1
ATOM 3081 C C B SER B 1 107 ? -28.824 -10.075 -21.691 0.29 17.72 104 SER B C 1
ATOM 3082 O O A SER B 1 107 ? -28.895 -8.820 -21.602 0.71 17.40 104 SER B O 1
ATOM 3083 O O B SER B 1 107 ? -28.972 -8.850 -21.605 0.29 17.36 104 SER B O 1
ATOM 3088 N N . GLY B 1 108 ? -28.273 -10.657 -22.758 1.00 19.49 105 GLY B N 1
ATOM 3089 C CA . GLY B 1 108 ? -27.809 -9.864 -23.886 1.00 17.38 105 GLY B CA 1
ATOM 3090 C C . GLY B 1 108 ? -28.944 -9.226 -24.663 1.00 17.78 105 GLY B C 1
ATOM 3091 O O . GLY B 1 108 ? -28.764 -8.172 -25.277 1.00 17.90 105 GLY B O 1
ATOM 3092 N N A SER B 1 109 ? -30.128 -9.838 -24.637 0.69 17.88 106 SER B N 1
ATOM 3093 N N B SER B 1 109 ? -30.124 -9.846 -24.634 0.31 17.83 106 SER B N 1
ATOM 3094 C CA A SER B 1 109 ? -31.299 -9.188 -25.220 0.69 16.33 106 SER B CA 1
ATOM 3095 C CA B SER B 1 109 ? -31.310 -9.216 -25.200 0.31 16.39 106 SER B CA 1
ATOM 3096 C C A SER B 1 109 ? -31.775 -8.004 -24.382 0.69 16.39 106 SER B C 1
ATOM 3097 C C B SER B 1 109 ? -31.735 -7.997 -24.390 0.31 16.45 106 SER B C 1
ATOM 3098 O O A SER B 1 109 ? -32.392 -7.073 -24.918 0.69 17.80 106 SER B O 1
ATOM 3099 O O B SER B 1 109 ? -32.271 -7.035 -24.953 0.31 17.76 106 SER B O 1
ATOM 3104 N N . ILE B 1 110 ? -31.513 -8.021 -23.073 1.00 17.62 107 ILE B N 1
ATOM 3105 C CA . ILE B 1 110 ? -31.817 -6.856 -22.251 1.00 16.79 107 ILE B CA 1
ATOM 3106 C C . ILE B 1 110 ? -30.863 -5.711 -22.579 1.00 16.29 107 ILE B C 1
ATOM 3107 O O . ILE B 1 110 ? -31.288 -4.559 -22.733 1.00 17.52 107 ILE B O 1
ATOM 3112 N N . VAL B 1 111 ? -29.563 -6.013 -22.718 1.00 16.97 108 VAL B N 1
ATOM 3113 C CA . VAL B 1 111 ? -28.626 -5.026 -23.259 1.00 18.18 108 VAL B CA 1
ATOM 3114 C C . VAL B 1 111 ? -29.154 -4.454 -24.573 1.00 16.79 108 VAL B C 1
ATOM 3115 O O . VAL B 1 111 ? -29.184 -3.235 -24.760 1.00 17.92 108 VAL B O 1
ATOM 3119 N N . ALA B 1 112 ? -29.617 -5.328 -25.478 1.00 17.19 109 ALA B N 1
ATOM 3120 C CA . ALA B 1 112 ? -30.126 -4.862 -26.769 1.00 18.16 109 ALA B CA 1
ATOM 3121 C C . ALA B 1 112 ? -31.304 -3.910 -26.601 1.00 18.03 109 ALA B C 1
ATOM 3122 O O . ALA B 1 112 ? -31.413 -2.912 -27.328 1.00 19.40 109 ALA B O 1
ATOM 3124 N N . MET B 1 113 ? -32.193 -4.192 -25.642 1.00 17.19 110 MET B N 1
ATOM 3125 C CA . MET B 1 113 ? -33.314 -3.287 -25.392 1.00 18.42 110 MET B CA 1
ATOM 3126 C C . MET B 1 113 ? -32.830 -1.905 -24.980 1.00 18.77 110 MET B C 1
ATOM 3127 O O . MET B 1 113 ? -33.411 -0.889 -25.377 1.00 20.28 110 MET B O 1
ATOM 3132 N N . HIS B 1 114 ? -31.787 -1.845 -24.143 1.00 17.64 111 HIS B N 1
ATOM 3133 C CA . HIS B 1 114 ? -31.237 -0.559 -23.736 1.00 17.84 111 HIS B CA 1
ATOM 3134 C C . HIS B 1 114 ? -30.507 0.143 -24.874 1.00 19.73 111 HIS B C 1
ATOM 3135 O O . HIS B 1 114 ? -30.474 1.376 -24.900 1.00 19.91 111 HIS B O 1
ATOM 3142 N N . VAL B 1 115 ? -29.923 -0.611 -25.817 1.00 19.08 112 VAL B N 1
ATOM 3143 C CA . VAL B 1 115 ? -29.345 0.006 -27.016 1.00 18.89 112 VAL B CA 1
ATOM 3144 C C . VAL B 1 115 ? -30.425 0.713 -27.811 1.00 18.37 112 VAL B C 1
ATOM 3145 O O . VAL B 1 115 ? -30.259 1.862 -28.239 1.00 21.18 112 VAL B O 1
ATOM 3149 N N . LEU B 1 116 ? -31.547 0.030 -28.025 1.00 20.23 113 LEU B N 1
ATOM 3150 C CA . LEU B 1 116 ? -32.634 0.648 -28.776 1.00 22.89 113 LEU B CA 1
ATOM 3151 C C . LEU B 1 116 ? -33.192 1.863 -28.045 1.00 24.69 113 LEU B C 1
ATOM 3152 O O . LEU B 1 116 ? -33.473 2.897 -28.666 1.00 25.63 113 LEU B O 1
ATOM 3157 N N . LYS B 1 117 ? -33.310 1.777 -26.716 1.00 21.64 114 LYS B N 1
ATOM 3158 C CA . LYS B 1 117 ? -33.879 2.872 -25.937 1.00 23.41 114 LYS B CA 1
ATOM 3159 C C . LYS B 1 117 ? -32.974 4.101 -25.935 1.00 25.44 114 LYS B C 1
ATOM 3160 O O . LYS B 1 117 ? -33.457 5.231 -26.093 1.00 27.82 114 LYS B O 1
ATOM 3166 N N . ASP B 1 118 ? -31.661 3.902 -25.763 1.00 24.03 115 ASP B N 1
ATOM 3167 C CA . ASP B 1 118 ? -30.734 5.009 -25.547 1.00 25.19 115 ASP B CA 1
ATOM 3168 C C . ASP B 1 118 ? -29.969 5.425 -26.799 1.00 27.68 115 ASP B C 1
ATOM 3169 O O . ASP B 1 118 ? -29.531 6.581 -26.878 1.00 27.86 115 ASP B O 1
ATOM 3174 N N . TYR B 1 119 ? -29.814 4.527 -27.782 1.00 26.64 116 TYR B N 1
ATOM 3175 C CA . TYR B 1 119 ? -29.046 4.814 -28.998 1.00 27.39 116 TYR B CA 1
ATOM 3176 C C . TYR B 1 119 ? -29.778 4.253 -30.216 1.00 24.61 116 TYR B C 1
ATOM 3177 O O . TYR B 1 119 ? -29.211 3.483 -31.001 1.00 26.26 116 TYR B O 1
ATOM 3186 N N . PRO B 1 120 ? -31.043 4.642 -30.421 1.00 26.92 117 PRO B N 1
ATOM 3187 C CA . PRO B 1 120 ? -31.795 4.101 -31.566 1.00 27.16 117 PRO B CA 1
ATOM 3188 C C . PRO B 1 120 ? -31.149 4.402 -32.909 1.00 26.45 117 PRO B C 1
ATOM 3189 O O . PRO B 1 120 ? -31.386 3.661 -33.873 1.00 26.22 117 PRO B O 1
ATOM 3193 N N . GLU B 1 121 ? -30.334 5.459 -32.986 1.00 26.08 118 GLU B N 1
ATOM 3194 C CA . GLU B 1 121 ? -29.735 5.880 -34.245 1.00 27.07 118 GLU B CA 1
ATOM 3195 C C . GLU B 1 121 ? -28.757 4.848 -34.799 1.00 28.06 118 GLU B C 1
ATOM 3196 O O . GLU B 1 121 ? -28.442 4.894 -35.990 1.00 33.34 118 GLU B O 1
ATOM 3202 N N . VAL B 1 122 ? -28.261 3.923 -33.965 1.00 26.91 119 VAL B N 1
ATOM 3203 C CA . VAL B 1 122 ? -27.326 2.911 -34.448 1.00 25.80 119 VAL B CA 1
ATOM 3204 C C . VAL B 1 122 ? -28.015 1.623 -34.886 1.00 25.77 119 VAL B C 1
ATOM 3205 O O . VAL B 1 122 ? -27.338 0.711 -35.381 1.00 27.51 119 VAL B O 1
ATOM 3209 N N . VAL B 1 123 ? -29.328 1.509 -34.710 1.00 24.12 120 VAL B N 1
ATOM 3210 C CA . VAL B 1 123 ? -30.041 0.252 -34.911 1.00 21.59 120 VAL B CA 1
ATOM 3211 C C . VAL B 1 123 ? -30.751 0.294 -36.256 1.00 23.36 120 VAL B C 1
ATOM 3212 O O . VAL B 1 123 ? -31.637 1.130 -36.468 1.00 26.45 120 VAL B O 1
ATOM 3216 N N . LYS B 1 124 ? -30.390 -0.618 -37.163 1.00 25.00 121 LYS B N 1
ATOM 3217 C CA . LYS B 1 124 ? -31.187 -0.796 -38.377 1.00 25.49 121 LYS B CA 1
ATOM 3218 C C . LYS B 1 124 ? -32.332 -1.766 -38.108 1.00 22.50 121 LYS B C 1
ATOM 3219 O O . LYS B 1 124 ? -33.498 -1.438 -38.332 1.00 26.80 121 LYS B O 1
ATOM 3225 N N . LYS B 1 125 ? -32.003 -2.954 -37.606 1.00 23.22 122 LYS B N 1
ATOM 3226 C CA . LYS B 1 125 ? -32.981 -3.928 -37.143 1.00 23.15 122 LYS B CA 1
ATOM 3227 C C . LYS B 1 125 ? -32.406 -4.585 -35.902 1.00 22.96 122 LYS B C 1
ATOM 3228 O O . LYS B 1 125 ? -31.188 -4.689 -35.753 1.00 21.62 122 LYS B O 1
ATOM 3234 N N . ILE B 1 126 ? -33.279 -5.039 -35.012 1.00 19.22 123 ILE B N 1
ATOM 3235 C CA . ILE B 1 126 ? -32.811 -5.633 -33.769 1.00 18.01 123 ILE B CA 1
ATOM 3236 C C . ILE B 1 126 ? -33.702 -6.815 -33.413 1.00 20.54 123 ILE B C 1
ATOM 3237 O O . ILE B 1 126 ? -34.903 -6.828 -33.705 1.00 21.55 123 ILE B O 1
ATOM 3242 N N . ALA B 1 127 ? -33.098 -7.828 -32.788 1.00 17.73 124 ALA B N 1
ATOM 3243 C CA . ALA B 1 127 ? -33.832 -9.018 -32.390 1.00 18.40 124 ALA B CA 1
ATOM 3244 C C . ALA B 1 127 ? -33.587 -9.307 -30.921 1.00 16.95 124 ALA B C 1
ATOM 3245 O O . ALA B 1 127 ? -32.440 -9.257 -30.450 1.00 19.36 124 ALA B O 1
ATOM 3247 N N . PHE B 1 128 ? -34.665 -9.582 -30.198 1.00 18.13 125 PHE B N 1
ATOM 3248 C CA . PHE B 1 128 ? -34.595 -9.972 -28.793 1.00 17.34 125 PHE B CA 1
ATOM 3249 C C . PHE B 1 128 ? -34.892 -11.467 -28.718 1.00 18.14 125 PHE B C 1
ATOM 3250 O O . PHE B 1 128 ? -36.054 -11.882 -28.828 1.00 18.56 125 PHE B O 1
ATOM 3258 N N . HIS B 1 129 ? -33.853 -12.274 -28.503 1.00 18.07 126 HIS B N 1
ATOM 3259 C CA . HIS B 1 129 ? -34.012 -13.719 -28.378 1.00 17.82 126 HIS B CA 1
ATOM 3260 C C . HIS B 1 129 ? -34.179 -14.070 -26.896 1.00 18.86 126 HIS B C 1
ATOM 3261 O O . HIS B 1 129 ? -33.266 -13.846 -26.088 1.00 19.57 126 HIS B O 1
ATOM 3268 N N . GLU B 1 130 ? -35.343 -14.601 -26.539 1.00 20.53 127 GLU B N 1
ATOM 3269 C CA . GLU B 1 130 ? -35.655 -15.110 -25.194 1.00 16.53 127 GLU B CA 1
ATOM 3270 C C . GLU B 1 130 ? -35.179 -14.225 -24.043 1.00 18.10 127 GLU B C 1
ATOM 3271 O O . GLU B 1 130 ? -34.331 -14.637 -23.227 1.00 20.02 127 GLU B O 1
ATOM 3277 N N . PRO B 1 131 ? -35.752 -13.033 -23.915 1.00 20.88 128 PRO B N 1
ATOM 3278 C CA . PRO B 1 131 ? -35.373 -12.116 -22.830 1.00 18.12 128 PRO B CA 1
ATOM 3279 C C . PRO B 1 131 ? -35.952 -12.563 -21.499 1.00 18.09 128 PRO B C 1
ATOM 3280 O O . PRO B 1 131 ? -37.105 -13.000 -21.422 1.00 20.80 128 PRO B O 1
ATOM 3284 N N . PRO B 1 132 ? -35.188 -12.440 -20.415 1.00 18.13 129 PRO B N 1
ATOM 3285 C CA . PRO B 1 132 ? -35.727 -12.769 -19.088 1.00 18.25 129 PRO B CA 1
ATOM 3286 C C . PRO B 1 132 ? -36.092 -11.540 -18.252 1.00 18.69 129 PRO B C 1
ATOM 3287 O O . PRO B 1 132 ? -36.217 -11.633 -17.022 1.00 20.03 129 PRO B O 1
ATOM 3291 N N . ILE B 1 133 ? -36.292 -10.386 -18.898 1.00 17.21 130 ILE B N 1
ATOM 3292 C CA . ILE B 1 133 ? -36.663 -9.169 -18.173 1.00 15.58 130 ILE B CA 1
ATOM 3293 C C . ILE B 1 133 ? -38.093 -9.278 -17.654 1.00 19.15 130 ILE B C 1
ATOM 3294 O O . ILE B 1 133 ? -38.988 -9.794 -18.339 1.00 21.52 130 ILE B O 1
ATOM 3299 N N . ASN B 1 134 ? -38.332 -8.780 -16.441 1.00 18.24 131 ASN B N 1
ATOM 3300 C CA . ASN B 1 134 ? -39.653 -8.880 -15.835 1.00 20.52 131 ASN B CA 1
ATOM 3301 C C . ASN B 1 134 ? -40.306 -7.538 -15.532 1.00 21.50 131 ASN B C 1
ATOM 3302 O O . ASN B 1 134 ? -41.479 -7.526 -15.131 1.00 22.30 131 ASN B O 1
ATOM 3307 N N . THR B 1 135 ? -39.602 -6.418 -15.735 1.00 19.10 132 THR B N 1
ATOM 3308 C CA . THR B 1 135 ? -39.994 -5.167 -15.093 1.00 20.03 132 THR B CA 1
ATOM 3309 C C . THR B 1 135 ? -41.396 -4.733 -15.499 1.00 22.09 132 THR B C 1
ATOM 3310 O O . THR B 1 135 ? -42.156 -4.216 -14.676 1.00 23.92 132 THR B O 1
ATOM 3314 N N . PHE B 1 136 ? -41.748 -4.935 -16.766 1.00 22.76 133 PHE B N 1
ATOM 3315 C CA . PHE B 1 136 ? -43.022 -4.484 -17.300 1.00 24.98 133 PHE B CA 1
ATOM 3316 C C . PHE B 1 136 ? -44.106 -5.561 -17.282 1.00 27.55 133 PHE B C 1
ATOM 3317 O O . PHE B 1 136 ? -45.209 -5.312 -17.779 1.00 27.77 133 PHE B O 1
ATOM 3325 N N . LEU B 1 137 ? -43.835 -6.739 -16.725 1.00 26.66 134 LEU B N 1
ATOM 3326 C CA . LEU B 1 137 ? -44.829 -7.799 -16.712 1.00 24.68 134 LEU B CA 1
ATOM 3327 C C . LEU B 1 137 ? -45.930 -7.473 -15.704 1.00 30.37 134 LEU B C 1
ATOM 3328 O O . LEU B 1 137 ? -45.712 -6.719 -14.752 1.00 28.01 134 LEU B O 1
ATOM 3333 N N . PRO B 1 138 ? -47.130 -8.035 -15.886 1.00 27.96 135 PRO B N 1
ATOM 3334 C CA . PRO B 1 138 ? -48.199 -7.809 -14.895 1.00 34.39 135 PRO B CA 1
ATOM 3335 C C . PRO B 1 138 ? -47.990 -8.557 -13.587 1.00 31.62 135 PRO B C 1
ATOM 3336 O O . PRO B 1 138 ? -48.689 -8.270 -12.609 1.00 36.69 135 PRO B O 1
ATOM 3340 N N . ASP B 1 139 ? -47.089 -9.535 -13.553 1.00 27.03 136 ASP B N 1
ATOM 3341 C CA . ASP B 1 139 ? -46.733 -10.283 -12.355 1.00 31.61 136 ASP B CA 1
ATOM 3342 C C . ASP B 1 139 ? -45.249 -10.114 -12.050 1.00 27.08 136 ASP B C 1
ATOM 3343 O O . ASP B 1 139 ? -44.590 -11.024 -11.540 1.00 28.76 136 ASP B O 1
ATOM 3348 N N . SER B 1 140 ? -44.741 -8.912 -12.333 1.00 26.15 137 SER B N 1
ATOM 3349 C CA . SER B 1 140 ? -43.336 -8.587 -12.101 1.00 26.43 137 SER B CA 1
ATOM 3350 C C . SER B 1 140 ? -42.893 -8.883 -10.671 1.00 26.61 137 SER B C 1
ATOM 3351 O O . SER B 1 140 ? -41.783 -9.384 -10.462 1.00 26.02 137 SER B O 1
ATOM 3354 N N . THR B 1 141 ? -43.736 -8.579 -9.672 1.00 26.71 138 THR B N 1
ATOM 3355 C CA . THR B 1 141 ? -43.360 -8.839 -8.278 1.00 26.16 138 THR B CA 1
ATOM 3356 C C . THR B 1 141 ? -42.971 -10.289 -8.069 1.00 25.18 138 THR B C 1
ATOM 3357 O O . THR B 1 141 ? -41.960 -10.585 -7.417 1.00 24.93 138 THR B O 1
ATOM 3361 N N . TYR B 1 142 ? -43.799 -11.213 -8.570 1.00 26.71 139 TYR B N 1
ATOM 3362 C CA . TYR B 1 142 ? -43.512 -12.633 -8.404 1.00 29.35 139 TYR B CA 1
ATOM 3363 C C . TYR B 1 142 ? -42.123 -12.966 -8.929 1.00 25.04 139 TYR B C 1
ATOM 3364 O O . TYR B 1 142 ? -41.320 -13.610 -8.242 1.00 25.92 139 TYR B O 1
ATOM 3373 N N . TRP B 1 143 ? -41.815 -12.517 -10.148 1.00 21.04 140 TRP B N 1
ATOM 3374 C CA . TRP B 1 143 ? -40.560 -12.892 -10.784 1.00 21.54 140 TRP B CA 1
ATOM 3375 C C . TRP B 1 143 ? -39.376 -12.164 -10.165 1.00 23.32 140 TRP B C 1
ATOM 3376 O O . TRP B 1 143 ? -38.322 -12.774 -9.942 1.00 22.80 140 TRP B O 1
ATOM 3387 N N . LYS B 1 144 ? -39.532 -10.867 -9.874 1.00 22.27 141 LYS B N 1
ATOM 3388 C CA . LYS B 1 144 ? -38.449 -10.113 -9.252 1.00 21.74 141 LYS B CA 1
ATOM 3389 C C . LYS B 1 144 ? -38.095 -10.712 -7.900 1.00 22.32 141 LYS B C 1
ATOM 3390 O O . LYS B 1 144 ? -36.915 -10.949 -7.601 1.00 22.86 141 LYS B O 1
ATOM 3396 N N . ASP B 1 145 ? -39.111 -10.974 -7.070 1.00 21.30 142 ASP B N 1
ATOM 3397 C CA . ASP B 1 145 ? -38.839 -11.499 -5.736 1.00 23.67 142 ASP B CA 1
ATOM 3398 C C . ASP B 1 145 ? -38.157 -12.862 -5.818 1.00 24.12 142 ASP B C 1
ATOM 3399 O O . ASP B 1 145 ? -37.285 -13.179 -5.000 1.00 26.26 142 ASP B O 1
ATOM 3404 N N . LYS B 1 146 ? -38.525 -13.678 -6.808 1.00 24.24 143 LYS B N 1
ATOM 3405 C CA . LYS B 1 146 ? -37.879 -14.976 -6.953 1.00 26.32 143 LYS B CA 1
ATOM 3406 C C . LYS B 1 146 ? -36.396 -14.821 -7.258 1.00 24.51 143 LYS B C 1
ATOM 3407 O O . LYS B 1 146 ? -35.560 -15.528 -6.681 1.00 25.14 143 LYS B O 1
ATOM 3413 N N . ASN B 1 147 ? -36.050 -13.901 -8.159 1.00 21.10 144 ASN B N 1
ATOM 3414 C CA . ASN B 1 147 ? -34.641 -13.650 -8.451 1.00 22.92 144 ASN B CA 1
ATOM 3415 C C . ASN B 1 147 ? -33.908 -13.170 -7.208 1.00 23.53 144 ASN B C 1
ATOM 3416 O O . ASN B 1 147 ? -32.808 -13.649 -6.894 1.00 22.93 144 ASN B O 1
ATOM 3421 N N . ASP B 1 148 ? -34.502 -12.211 -6.492 1.00 22.33 145 ASP B N 1
ATOM 3422 C CA . ASP B 1 148 ? -33.864 -11.674 -5.296 1.00 22.09 145 ASP B CA 1
ATOM 3423 C C . ASP B 1 148 ? -33.648 -12.773 -4.262 1.00 21.39 145 ASP B C 1
ATOM 3424 O O . ASP B 1 148 ? -32.593 -12.838 -3.609 1.00 25.03 145 ASP B O 1
ATOM 3429 N N . ASP B 1 149 ? -34.641 -13.652 -4.102 1.00 22.78 146 ASP B N 1
ATOM 3430 C CA . ASP B 1 149 ? -34.563 -14.717 -3.102 1.00 24.19 146 ASP B CA 1
ATOM 3431 C C . ASP B 1 149 ? -33.471 -15.733 -3.424 1.00 24.04 146 ASP B C 1
ATOM 3432 O O . ASP B 1 149 ? -32.761 -16.186 -2.517 1.00 26.05 146 ASP B O 1
ATOM 3437 N N . ILE B 1 150 ? -33.361 -16.154 -4.689 1.00 25.57 147 ILE B N 1
ATOM 3438 C CA . ILE B 1 150 ? -32.344 -17.137 -5.056 1.00 25.06 147 ILE B CA 1
ATOM 3439 C C . ILE B 1 150 ? -30.948 -16.553 -4.901 1.00 26.05 147 ILE B C 1
ATOM 3440 O O . ILE B 1 150 ? -30.041 -17.212 -4.376 1.00 25.94 147 ILE B O 1
ATOM 3445 N N . VAL B 1 151 ? -30.764 -15.298 -5.312 1.00 22.17 148 VAL B N 1
ATOM 3446 C CA . VAL B 1 151 ? -29.475 -14.641 -5.120 1.00 24.31 148 VAL B CA 1
ATOM 3447 C C . VAL B 1 151 ? -29.140 -14.514 -3.632 1.00 23.99 148 VAL B C 1
ATOM 3448 O O . VAL B 1 151 ? -28.013 -14.803 -3.206 1.00 26.29 148 VAL B O 1
ATOM 3452 N N . HIS B 1 152 ? -30.111 -14.097 -2.814 1.00 26.17 149 HIS B N 1
ATOM 3453 C CA . HIS B 1 152 ? -29.875 -13.972 -1.375 1.00 25.26 149 HIS B CA 1
ATOM 3454 C C . HIS B 1 152 ? -29.498 -15.311 -0.750 1.00 25.36 149 HIS B C 1
ATOM 3455 O O . HIS B 1 152 ? -28.704 -15.365 0.195 1.00 25.78 149 HIS B O 1
ATOM 3462 N N . GLN B 1 153 ? -30.086 -16.398 -1.243 1.00 25.91 150 GLN B N 1
ATOM 3463 C CA . GLN B 1 153 ? -29.783 -17.717 -0.703 1.00 28.91 150 GLN B CA 1
ATOM 3464 C C . GLN B 1 153 ? -28.328 -18.079 -0.965 1.00 26.47 150 GLN B C 1
ATOM 3465 O O . GLN B 1 153 ? -27.618 -18.542 -0.064 1.00 27.08 150 GLN B O 1
ATOM 3471 N N . ILE B 1 154 ? -27.858 -17.836 -2.191 1.00 29.87 151 ILE B N 1
ATOM 3472 C CA . ILE B 1 154 ? -26.499 -18.226 -2.557 1.00 31.77 151 ILE B CA 1
ATOM 3473 C C . ILE B 1 154 ? -25.485 -17.308 -1.890 1.00 27.74 151 ILE B C 1
ATOM 3474 O O . ILE B 1 154 ? -24.495 -17.768 -1.307 1.00 30.88 151 ILE B O 1
ATOM 3479 N N . LEU B 1 155 ? -25.708 -15.990 -1.981 1.00 30.01 152 LEU B N 1
ATOM 3480 C CA . LEU B 1 155 ? -24.691 -15.044 -1.531 1.00 29.07 152 LEU B CA 1
ATOM 3481 C C . LEU B 1 155 ? -24.649 -14.836 -0.033 1.00 31.21 152 LEU B C 1
ATOM 3482 O O . LEU B 1 155 ? -23.604 -14.409 0.473 1.00 30.85 152 LEU B O 1
ATOM 3487 N N . THR B 1 156 ? -25.748 -15.089 0.687 1.00 27.03 153 THR B N 1
ATOM 3488 C CA . THR B 1 156 ? -25.743 -14.780 2.118 1.00 28.10 153 THR B CA 1
ATOM 3489 C C . THR B 1 156 ? -26.216 -15.929 2.992 1.00 24.77 153 THR B C 1
ATOM 3490 O O . THR B 1 156 ? -25.649 -16.137 4.074 1.00 26.28 153 THR B O 1
ATOM 3494 N N . GLU B 1 157 ? -27.251 -16.661 2.579 1.00 27.05 154 GLU B N 1
ATOM 3495 C CA . GLU B 1 157 ? -27.863 -17.609 3.512 1.00 29.53 154 GLU B CA 1
ATOM 3496 C C . GLU B 1 157 ? -27.022 -18.864 3.691 1.00 33.09 154 GLU B C 1
ATOM 3497 O O . GLU B 1 157 ? -26.939 -19.395 4.801 1.00 30.70 154 GLU B O 1
ATOM 3503 N N . GLY B 1 158 ? -26.393 -19.357 2.621 1.00 29.62 155 GLY B N 1
ATOM 3504 C CA . GLY B 1 158 ? -25.502 -20.496 2.778 1.00 30.08 155 GLY B CA 1
ATOM 3505 C C . GLY B 1 158 ? -24.399 -20.218 3.775 1.00 31.82 155 GLY B C 1
ATOM 3506 O O . GLY B 1 158 ? -24.058 -21.071 4.600 1.00 28.70 155 GLY B O 1
ATOM 3507 N N . LEU B 1 159 ? -23.851 -19.004 3.733 1.00 27.38 156 LEU B N 1
ATOM 3508 C CA . LEU B 1 159 ? -22.803 -18.611 4.655 1.00 29.68 156 LEU B CA 1
ATOM 3509 C C . LEU B 1 159 ? -23.331 -18.506 6.082 1.00 29.60 156 LEU B C 1
ATOM 3510 O O . LEU B 1 159 ? -22.642 -18.894 7.038 1.00 32.13 156 LEU B O 1
ATOM 3515 N N . GLU B 1 160 ? -24.537 -17.959 6.248 1.00 25.47 157 GLU B N 1
ATOM 3516 C CA . GLU B 1 160 ? -25.116 -17.822 7.586 1.00 31.76 157 GLU B CA 1
ATOM 3517 C C . GLU B 1 160 ? -25.321 -19.183 8.234 1.00 35.88 157 GLU B C 1
ATOM 3518 O O . GLU B 1 160 ? -24.896 -19.415 9.376 1.00 33.91 157 GLU B O 1
ATOM 3524 N N . LYS B 1 161 ? -25.982 -20.095 7.518 1.00 33.42 158 LYS B N 1
ATOM 3525 C CA . LYS B 1 161 ? -26.213 -21.432 8.053 1.00 30.63 158 LYS B CA 1
ATOM 3526 C C . LYS B 1 161 ? -24.897 -22.164 8.290 1.00 33.78 158 LYS B C 1
ATOM 3527 O O . LYS B 1 161 ? -24.704 -22.785 9.342 1.00 33.39 158 LYS B O 1
ATOM 3533 N N . GLY B 1 162 ? -23.958 -22.053 7.350 1.00 31.90 159 GLY B N 1
ATOM 3534 C CA . GLY B 1 162 ? -22.717 -22.799 7.462 1.00 26.75 159 GLY B CA 1
ATOM 3535 C C . GLY B 1 162 ? -21.801 -22.277 8.554 1.00 32.37 159 GLY B C 1
ATOM 3536 O O . GLY B 1 162 ? -21.180 -23.060 9.275 1.00 31.22 159 GLY B O 1
ATOM 3537 N N . MET B 1 163 ? -21.688 -20.952 8.688 1.00 26.40 160 MET B N 1
ATOM 3538 C CA . MET B 1 163 ? -20.839 -20.416 9.748 1.00 26.11 160 MET B CA 1
ATOM 3539 C C . MET B 1 163 ? -21.365 -20.718 11.136 1.00 30.45 160 MET B C 1
ATOM 3540 O O . MET B 1 163 ? -20.570 -20.818 12.078 1.00 27.84 160 MET B O 1
ATOM 3545 N N . LYS B 1 164 ? -22.681 -20.848 11.292 1.00 30.38 161 LYS B N 1
ATOM 3546 C CA . LYS B 1 164 ? -23.214 -21.174 12.608 1.00 30.10 161 LYS B CA 1
ATOM 3547 C C . LYS B 1 164 ? -22.841 -22.598 13.009 1.00 36.97 161 LYS B C 1
ATOM 3548 O O . LYS B 1 164 ? -22.392 -22.833 14.138 1.00 33.80 161 LYS B O 1
ATOM 3554 N N . THR B 1 165 ? -22.968 -23.546 12.085 1.00 30.59 162 THR B N 1
ATOM 3555 C CA . THR B 1 165 ? -22.496 -24.905 12.335 1.00 32.93 162 THR B CA 1
ATOM 3556 C C . THR B 1 165 ? -20.989 -24.924 12.564 1.00 34.17 162 THR B C 1
ATOM 3557 O O . THR B 1 165 ? -20.502 -25.587 13.487 1.00 28.38 162 THR B O 1
ATOM 3561 N N . PHE B 1 166 ? -20.240 -24.185 11.742 1.00 26.89 163 PHE B N 1
ATOM 3562 C CA . PHE B 1 166 ? -18.783 -24.167 11.822 1.00 24.42 163 PHE B CA 1
ATOM 3563 C C . PHE B 1 166 ? -18.320 -23.636 13.169 1.00 29.59 163 PHE B C 1
ATOM 3564 O O . PHE B 1 166 ? -17.389 -24.179 13.779 1.00 27.15 163 PHE B O 1
ATOM 3572 N N . GLY B 1 167 ? -18.957 -22.565 13.643 1.00 24.32 164 GLY B N 1
ATOM 3573 C CA . GLY B 1 167 ? -18.605 -22.038 14.952 1.00 26.90 164 GLY B CA 1
ATOM 3574 C C . GLY B 1 167 ? -18.827 -23.062 16.044 1.00 27.96 164 GLY B C 1
ATOM 3575 O O . GLY B 1 167 ? -18.057 -23.134 17.010 1.00 28.89 164 GLY B O 1
ATOM 3576 N N . GLU B 1 168 ? -19.879 -23.875 15.905 1.00 26.01 165 GLU B N 1
ATOM 3577 C CA . GLU B 1 168 ? -20.102 -24.965 16.852 1.00 26.84 165 GLU B CA 1
ATOM 3578 C C . GLU B 1 168 ? -18.991 -26.006 16.777 1.00 29.97 165 GLU B C 1
ATOM 3579 O O . GLU B 1 168 ? -18.531 -26.508 17.812 1.00 32.61 165 GLU B O 1
ATOM 3585 N N . THR B 1 169 ? -18.561 -26.357 15.563 1.00 27.92 166 THR B N 1
ATOM 3586 C CA . THR B 1 169 ? -17.471 -27.313 15.414 1.00 28.15 166 THR B CA 1
ATOM 3587 C C . THR B 1 169 ? -16.209 -26.842 16.126 1.00 24.49 166 THR B C 1
ATOM 3588 O O . THR B 1 169 ? -15.503 -27.650 16.742 1.00 28.04 166 THR B O 1
ATOM 3592 N N . LEU B 1 170 ? -15.928 -25.539 16.086 1.00 24.68 167 LEU B N 1
ATOM 3593 C CA . LEU B 1 170 ? -14.735 -24.983 16.707 1.00 24.22 167 LEU B CA 1
ATOM 3594 C C . LEU B 1 170 ? -14.978 -24.597 18.165 1.00 25.98 167 LEU B C 1
ATOM 3595 O O . LEU B 1 170 ? -14.057 -24.083 18.817 1.00 24.89 167 LEU B O 1
ATOM 3600 N N . ASN B 1 171 ? -16.194 -24.803 18.679 1.00 27.04 168 ASN B N 1
ATOM 3601 C CA . ASN B 1 171 ? -16.531 -24.469 20.068 1.00 24.85 168 ASN B CA 1
ATOM 3602 C C . ASN B 1 171 ? -16.315 -22.984 20.362 1.00 28.37 168 ASN B C 1
ATOM 3603 O O . ASN B 1 171 ? -15.872 -22.599 21.452 1.00 27.16 168 ASN B O 1
ATOM 3608 N N . ILE B 1 172 ? -16.637 -22.141 19.382 1.00 23.87 169 ILE B N 1
ATOM 3609 C CA . ILE B 1 172 ? -16.528 -20.695 19.543 1.00 27.39 169 ILE B CA 1
ATOM 3610 C C . ILE B 1 172 ? -17.538 -20.225 20.587 1.00 25.79 169 ILE B C 1
ATOM 3611 O O . ILE B 1 172 ? -18.707 -20.632 20.575 1.00 29.17 169 ILE B O 1
ATOM 3616 N N . ALA B 1 173 ? -17.097 -19.350 21.484 1.00 26.26 170 ALA B N 1
ATOM 3617 C CA . ALA B 1 173 ? -17.970 -18.885 22.550 1.00 27.00 170 ALA B CA 1
ATOM 3618 C C . ALA B 1 173 ? -19.163 -18.127 21.970 1.00 23.80 170 ALA B C 1
ATOM 3619 O O . ALA B 1 173 ? -19.012 -17.401 20.975 1.00 24.88 170 ALA B O 1
ATOM 3621 N N . PRO B 1 174 ? -20.352 -18.280 22.554 1.00 27.21 171 PRO B N 1
ATOM 3622 C CA . PRO B 1 174 ? -21.539 -17.588 22.019 1.00 28.11 171 PRO B CA 1
ATOM 3623 C C . PRO B 1 174 ? -21.371 -16.091 21.811 1.00 32.75 171 PRO B C 1
ATOM 3624 O O . PRO B 1 174 ? -21.849 -15.567 20.798 1.00 33.05 171 PRO B O 1
ATOM 3628 N N . ILE B 1 175 ? -20.686 -15.385 22.711 1.00 28.98 172 ILE B N 1
ATOM 3629 C CA . ILE B 1 175 ? -20.566 -13.943 22.534 1.00 29.42 172 ILE B CA 1
ATOM 3630 C C . ILE B 1 175 ? -19.697 -13.621 21.325 1.00 30.40 172 ILE B C 1
ATOM 3631 O O . ILE B 1 175 ? -19.956 -12.653 20.601 1.00 31.71 172 ILE B O 1
ATOM 3636 N N . ASP B 1 176 ? -18.668 -14.434 21.074 1.00 25.25 173 ASP B N 1
ATOM 3637 C CA . ASP B 1 176 ? -17.838 -14.227 19.893 1.00 22.97 173 ASP B CA 1
ATOM 3638 C C . ASP B 1 176 ? -18.618 -14.519 18.622 1.00 28.18 173 ASP B C 1
ATOM 3639 O O . ASP B 1 176 ? -18.519 -13.768 17.644 1.00 27.35 173 ASP B O 1
ATOM 3644 N N . ALA B 1 177 ? -19.384 -15.612 18.612 1.00 25.45 174 ALA B N 1
ATOM 3645 C CA . ALA B 1 177 ? -20.147 -15.952 17.413 1.00 30.84 174 ALA B CA 1
ATOM 3646 C C . ALA B 1 177 ? -21.163 -14.866 17.082 1.00 30.68 174 ALA B C 1
ATOM 3647 O O . ALA B 1 177 ? -21.344 -14.512 15.909 1.00 31.02 174 ALA B O 1
ATOM 3649 N N . LYS B 1 178 ? -21.818 -14.311 18.102 1.00 31.67 175 LYS B N 1
ATOM 3650 C CA . LYS B 1 178 ? -22.811 -13.266 17.877 1.00 33.89 175 LYS B CA 1
ATOM 3651 C C . LYS B 1 178 ? -22.158 -11.991 17.343 1.00 33.08 175 LYS B C 1
ATOM 3652 O O . LYS B 1 178 ? -22.648 -11.392 16.376 1.00 36.47 175 LYS B O 1
ATOM 3658 N N . MET B 1 179 ? -21.043 -11.568 17.955 1.00 30.32 176 MET B N 1
ATOM 3659 C CA . MET B 1 179 ? -20.298 -10.403 17.472 1.00 28.83 176 MET B CA 1
ATOM 3660 C C . MET B 1 179 ? -19.798 -10.597 16.050 1.00 30.21 176 MET B C 1
ATOM 3661 O O . MET B 1 179 ? -19.824 -9.661 15.243 1.00 31.13 176 MET B O 1
ATOM 3666 N N . MET B 1 180 ? -19.326 -11.796 15.728 1.00 25.56 177 MET B N 1
ATOM 3667 C CA . MET B 1 180 ? -18.785 -12.043 14.400 1.00 27.04 177 MET B CA 1
ATOM 3668 C C . MET B 1 180 ? -19.878 -12.116 13.339 1.00 31.30 177 MET B C 1
ATOM 3669 O O . MET B 1 180 ? -19.603 -11.866 12.160 1.00 36.62 177 MET B O 1
ATOM 3674 N N . SER B 1 181 ? -21.107 -12.429 13.734 1.00 32.40 178 SER B N 1
ATOM 3675 C CA . SER B 1 181 ? -22.222 -12.565 12.808 1.00 35.12 178 SER B CA 1
ATOM 3676 C C . SER B 1 181 ? -23.218 -11.416 12.886 1.00 42.24 178 SER B C 1
ATOM 3677 O O . SER B 1 181 ? -24.217 -11.441 12.161 1.00 46.48 178 SER B O 1
ATOM 3680 N N . GLN B 1 182 ? -22.984 -10.421 13.739 1.00 37.55 179 GLN B N 1
ATOM 3681 C CA . GLN B 1 182 ? -23.929 -9.322 13.911 1.00 42.88 179 GLN B CA 1
ATOM 3682 C C . GLN B 1 182 ? -24.148 -8.596 12.591 1.00 45.91 179 GLN B C 1
ATOM 3683 O O . GLN B 1 182 ? -23.176 -8.126 11.981 1.00 42.21 179 GLN B O 1
ATOM 3689 N N . PRO B 1 183 ? -25.384 -8.482 12.117 1.00 42.73 180 PRO B N 1
ATOM 3690 C CA . PRO B 1 183 ? -25.618 -7.803 10.840 1.00 48.32 180 PRO B CA 1
ATOM 3691 C C . PRO B 1 183 ? -25.402 -6.303 10.970 1.00 50.46 180 PRO B C 1
ATOM 3692 O O . PRO B 1 183 ? -25.822 -5.680 11.948 1.00 50.76 180 PRO B O 1
ATOM 3696 N N . ALA B 1 184 ? -24.733 -5.727 9.970 1.00 46.35 181 ALA B N 1
ATOM 3697 C CA . ALA B 1 184 ? -24.551 -4.282 9.914 1.00 48.71 181 ALA B CA 1
ATOM 3698 C C . ALA B 1 184 ? -25.901 -3.573 9.811 1.00 45.34 181 ALA B C 1
ATOM 3699 O O . ALA B 1 184 ? -26.924 -4.166 9.451 1.00 50.19 181 ALA B O 1
ATOM 3701 N N . ASP B 1 185 ? -25.894 -2.275 10.120 1.00 48.44 182 ASP B N 1
ATOM 3702 C CA . ASP B 1 185 ? -27.123 -1.504 10.277 1.00 51.49 182 ASP B CA 1
ATOM 3703 C C . ASP B 1 185 ? -27.628 -0.861 8.989 1.00 50.30 182 ASP B C 1
ATOM 3704 O O . ASP B 1 185 ? -28.630 -0.138 9.031 1.00 49.89 182 ASP B O 1
ATOM 3709 N N . THR B 1 186 ? -26.970 -1.088 7.854 1.00 45.48 183 THR B N 1
ATOM 3710 C CA . THR B 1 186 ? -27.455 -0.596 6.574 1.00 45.86 183 THR B CA 1
ATOM 3711 C C . THR B 1 186 ? -27.491 -1.749 5.584 1.00 39.05 183 THR B C 1
ATOM 3712 O O . THR B 1 186 ? -26.825 -2.770 5.767 1.00 47.20 183 THR B O 1
ATOM 3716 N N . GLU B 1 187 ? -28.289 -1.579 4.527 1.00 46.71 184 GLU B N 1
ATOM 3717 C CA . GLU B 1 187 ? -28.303 -2.584 3.470 1.00 42.74 184 GLU B CA 1
ATOM 3718 C C . GLU B 1 187 ? -26.946 -2.665 2.781 1.00 39.33 184 GLU B C 1
ATOM 3719 O O . GLU B 1 187 ? -26.447 -3.759 2.500 1.00 36.05 184 GLU B O 1
ATOM 3725 N N . GLU B 1 188 ? -26.321 -1.515 2.529 1.00 41.28 185 GLU B N 1
ATOM 3726 C CA . GLU B 1 188 ? -25.019 -1.513 1.870 1.00 36.21 185 GLU B CA 1
ATOM 3727 C C . GLU B 1 188 ? -23.947 -2.119 2.766 1.00 41.02 185 GLU B C 1
ATOM 3728 O O . GLU B 1 188 ? -23.059 -2.834 2.289 1.00 34.11 185 GLU B O 1
ATOM 3734 N N . GLY B 1 189 ? -24.024 -1.858 4.073 1.00 40.04 186 GLY B N 1
ATOM 3735 C CA . GLY B 1 189 ? -23.082 -2.466 4.991 1.00 35.90 186 GLY B CA 1
ATOM 3736 C C . GLY B 1 189 ? -23.218 -3.976 5.054 1.00 28.13 186 GLY B C 1
ATOM 3737 O O . GLY B 1 189 ? -22.222 -4.694 5.152 1.00 31.89 186 GLY B O 1
ATOM 3738 N N . ARG B 1 190 ? -24.459 -4.476 5.000 1.00 37.08 187 ARG B N 1
ATOM 3739 C CA . ARG B 1 190 ? -24.664 -5.921 5.001 1.00 32.57 187 ARG B CA 1
ATOM 3740 C C . ARG B 1 190 ? -24.161 -6.554 3.711 1.00 28.80 187 ARG B C 1
ATOM 3741 O O . ARG B 1 190 ? -23.588 -7.649 3.736 1.00 30.12 187 ARG B O 1
ATOM 3749 N N . ILE B 1 191 ? -24.359 -5.885 2.573 1.00 30.62 188 ILE B N 1
ATOM 3750 C CA . ILE B 1 191 ? -23.790 -6.399 1.327 1.00 30.15 188 ILE B CA 1
ATOM 3751 C C . ILE B 1 191 ? -22.278 -6.533 1.449 1.00 31.13 188 ILE B C 1
ATOM 3752 O O . ILE B 1 191 ? -21.692 -7.557 1.072 1.00 26.67 188 ILE B O 1
ATOM 3757 N N . GLU B 1 192 ? -21.624 -5.514 2.012 1.00 29.79 189 GLU B N 1
ATOM 3758 C CA . GLU B 1 192 ? -20.173 -5.549 2.154 1.00 31.44 189 GLU B CA 1
ATOM 3759 C C . GLU B 1 192 ? -19.733 -6.650 3.113 1.00 25.37 189 GLU B C 1
ATOM 3760 O O . GLU B 1 192 ? -18.707 -7.302 2.889 1.00 26.98 189 GLU B O 1
ATOM 3766 N N . GLN B 1 193 ? -20.497 -6.866 4.190 1.00 25.03 190 GLN B N 1
ATOM 3767 C CA . GLN B 1 193 ? -20.141 -7.885 5.174 1.00 25.84 190 GLN B CA 1
ATOM 3768 C C . GLN B 1 193 ? -20.164 -9.275 4.556 1.00 22.85 190 GLN B C 1
ATOM 3769 O O . GLN B 1 193 ? -19.240 -10.071 4.740 1.00 26.19 190 GLN B O 1
ATOM 3775 N N . TYR B 1 194 ? -21.235 -9.592 3.835 1.00 24.57 191 TYR B N 1
ATOM 3776 C CA . TYR B 1 194 ? -21.309 -10.911 3.217 1.00 26.69 191 TYR B CA 1
ATOM 3777 C C . TYR B 1 194 ? -20.254 -11.082 2.125 1.00 23.95 191 TYR B C 1
ATOM 3778 O O . TYR B 1 194 ? -19.672 -12.162 1.993 1.00 25.05 191 TYR B O 1
ATOM 3787 N N . LYS B 1 195 ? -20.000 -10.040 1.320 1.00 23.97 192 LYS B N 1
ATOM 3788 C CA . LYS B 1 195 ? -18.927 -10.135 0.335 1.00 25.58 192 LYS B CA 1
ATOM 3789 C C . LYS B 1 195 ? -17.594 -10.457 0.994 1.00 25.92 192 LYS B C 1
ATOM 3790 O O . LYS B 1 195 ? -16.835 -11.302 0.503 1.00 23.32 192 LYS B O 1
ATOM 3796 N N . ARG B 1 196 ? -17.290 -9.784 2.102 1.00 21.69 193 ARG B N 1
ATOM 3797 C CA . ARG B 1 196 ? -16.017 -9.990 2.772 1.00 24.22 193 ARG B CA 1
ATOM 3798 C C . ARG B 1 196 ? -15.898 -11.403 3.325 1.00 23.25 193 ARG B C 1
ATOM 3799 O O . ARG B 1 196 ? -14.827 -12.008 3.255 1.00 23.10 193 ARG B O 1
ATOM 3807 N N . THR B 1 197 ? -16.984 -11.953 3.872 1.00 22.00 194 THR B N 1
ATOM 3808 C CA . THR B 1 197 ? -16.910 -13.321 4.375 1.00 21.60 194 THR B CA 1
ATOM 3809 C C . THR B 1 197 ? -16.808 -14.343 3.239 1.00 20.36 194 THR B C 1
ATOM 3810 O O . THR B 1 197 ? -16.066 -15.322 3.351 1.00 22.13 194 THR B O 1
ATOM 3814 N N . MET B 1 198 ? -17.528 -14.134 2.138 1.00 21.78 195 MET B N 1
ATOM 3815 C CA . MET B 1 198 ? -17.364 -15.001 0.974 1.00 23.10 195 MET B CA 1
ATOM 3816 C C . MET B 1 198 ? -15.923 -14.988 0.471 1.00 22.91 195 MET B C 1
ATOM 3817 O O . MET B 1 198 ? -15.388 -16.032 0.068 1.00 21.87 195 MET B O 1
ATOM 3822 N N . PHE B 1 199 ? -15.283 -13.814 0.467 1.00 20.98 196 PHE B N 1
ATOM 3823 C CA . PHE B 1 199 ? -13.878 -13.733 0.065 1.00 21.58 196 PHE B CA 1
ATOM 3824 C C . PHE B 1 199 ? -12.983 -14.487 1.045 1.00 18.23 196 PHE B C 1
ATOM 3825 O O . PHE B 1 199 ? -12.086 -15.237 0.641 1.00 19.92 196 PHE B O 1
ATOM 3833 N N . TRP B 1 200 ? -13.195 -14.274 2.341 1.00 19.61 197 TRP B N 1
ATOM 3834 C CA . TRP B 1 200 ? -12.408 -14.975 3.342 1.00 17.86 197 TRP B CA 1
ATOM 3835 C C . TRP B 1 200 ? -12.561 -16.490 3.202 1.00 19.52 197 TRP B C 1
ATOM 3836 O O . TRP B 1 200 ? -11.579 -17.238 3.301 1.00 18.48 197 TRP B O 1
ATOM 3847 N N . LEU B 1 201 ? -13.780 -16.955 2.908 1.00 18.05 198 LEU B N 1
ATOM 3848 C CA . LEU B 1 201 ? -14.015 -18.388 2.752 1.00 20.15 198 LEU B CA 1
ATOM 3849 C C . LEU B 1 201 ? -13.246 -18.950 1.559 1.00 20.96 198 LEU B C 1
ATOM 3850 O O . LEU B 1 201 ? -12.642 -20.025 1.651 1.00 21.13 198 LEU B O 1
ATOM 3855 N N . GLU B 1 202 ? -13.252 -18.240 0.430 1.00 19.87 199 GLU B N 1
ATOM 3856 C CA . GLU B 1 202 ? -12.621 -18.783 -0.770 1.00 19.73 199 GLU B CA 1
ATOM 3857 C C . GLU B 1 202 ? -11.108 -18.638 -0.730 1.00 21.66 199 GLU B C 1
ATOM 3858 O O . GLU B 1 202 ? -10.389 -19.562 -1.134 1.00 18.57 199 GLU B O 1
ATOM 3864 N N . PHE B 1 203 ? -10.618 -17.497 -0.232 1.00 16.81 200 PHE B N 1
ATOM 3865 C CA . PHE B 1 203 ? -9.236 -17.096 -0.449 1.00 17.10 200 PHE B CA 1
ATOM 3866 C C . PHE B 1 203 ? -8.368 -17.102 0.798 1.00 18.29 200 PHE B C 1
ATOM 3867 O O . PHE B 1 203 ? -7.154 -16.912 0.669 1.00 18.97 200 PHE B O 1
ATOM 3875 N N . GLU B 1 204 ? -8.934 -17.307 1.986 1.00 17.17 201 GLU B N 1
ATOM 3876 C CA . GLU B 1 204 ? -8.144 -17.170 3.208 1.00 15.71 201 GLU B CA 1
ATOM 3877 C C . GLU B 1 204 ? -8.182 -18.392 4.116 1.00 19.00 201 GLU B C 1
ATOM 3878 O O . GLU B 1 204 ? -7.112 -18.876 4.523 1.00 17.30 201 GLU B O 1
ATOM 3884 N N . ILE B 1 205 ? -9.367 -18.904 4.472 1.00 16.93 202 ILE B N 1
ATOM 3885 C CA . ILE B 1 205 ? -9.438 -19.888 5.565 1.00 18.35 202 ILE B CA 1
ATOM 3886 C C . ILE B 1 205 ? -8.569 -21.112 5.277 1.00 17.90 202 ILE B C 1
ATOM 3887 O O . ILE B 1 205 ? -7.722 -21.490 6.095 1.00 19.02 202 ILE B O 1
ATOM 3892 N N . ARG B 1 206 ? -8.740 -21.738 4.111 1.00 17.53 203 ARG B N 1
ATOM 3893 C CA . ARG B 1 206 ? -7.989 -22.962 3.830 1.00 17.29 203 ARG B CA 1
ATOM 3894 C C . ARG B 1 206 ? -6.513 -22.656 3.645 1.00 19.72 203 ARG B C 1
ATOM 3895 O O . ARG B 1 206 ? -5.649 -23.351 4.204 1.00 20.43 203 ARG B O 1
ATOM 3903 N N . GLN B 1 207 ? -6.220 -21.594 2.898 1.00 18.16 204 GLN B N 1
ATOM 3904 C CA . GLN B 1 207 ? -4.846 -21.260 2.530 1.00 17.25 204 GLN B CA 1
ATOM 3905 C C . GLN B 1 207 ? -4.021 -20.895 3.758 1.00 17.63 204 GLN B C 1
ATOM 3906 O O . GLN B 1 207 ? -2.833 -21.247 3.848 1.00 19.66 204 GLN B O 1
ATOM 3912 N N . TYR B 1 208 ? -4.632 -20.200 4.716 1.00 16.13 205 TYR B N 1
ATOM 3913 C CA . TYR B 1 208 ? -3.879 -19.744 5.881 1.00 16.30 205 TYR B CA 1
ATOM 3914 C C . TYR B 1 208 ? -3.812 -20.816 6.961 1.00 17.95 205 TYR B C 1
ATOM 3915 O O . TYR B 1 208 ? -2.742 -21.042 7.545 1.00 17.39 205 TYR B O 1
ATOM 3924 N N . THR B 1 209 ? -4.927 -21.498 7.236 1.00 16.06 206 THR B N 1
ATOM 3925 C CA . THR B 1 209 ? -4.929 -22.464 8.339 1.00 16.21 206 THR B CA 1
ATOM 3926 C C . THR B 1 209 ? -4.163 -23.742 8.020 1.00 17.42 206 THR B C 1
ATOM 3927 O O . THR B 1 209 ? -3.843 -24.497 8.941 1.00 17.66 206 THR B O 1
ATOM 3931 N N . HIS B 1 210 ? -3.873 -24.026 6.753 1.00 16.34 207 HIS B N 1
ATOM 3932 C CA . HIS B 1 210 ? -3.009 -25.149 6.401 1.00 16.74 207 HIS B CA 1
ATOM 3933 C C . HIS B 1 210 ? -1.695 -24.691 5.761 1.00 16.86 207 HIS B C 1
ATOM 3934 O O . HIS B 1 210 ? -1.074 -25.431 4.986 1.00 20.76 207 HIS B O 1
ATOM 3941 N N . SER B 1 211 ? -1.246 -23.481 6.102 1.00 16.85 208 SER B N 1
ATOM 3942 C CA . SER B 1 211 ? -0.001 -22.962 5.558 1.00 17.83 208 SER B CA 1
ATOM 3943 C C . SER B 1 211 ? 1.207 -23.593 6.258 1.00 19.82 208 SER B C 1
ATOM 3944 O O . SER B 1 211 ? 1.092 -24.266 7.290 1.00 20.43 208 SER B O 1
ATOM 3947 N N . ASN B 1 212 ? 2.377 -23.374 5.657 1.00 18.38 209 ASN B N 1
ATOM 3948 C CA . ASN B 1 212 ? 3.609 -24.094 6.006 1.00 18.40 209 ASN B CA 1
ATOM 3949 C C . ASN B 1 212 ? 4.303 -23.410 7.184 1.00 20.51 209 ASN B C 1
ATOM 3950 O O . ASN B 1 212 ? 5.297 -22.696 7.038 1.00 22.17 209 ASN B O 1
ATOM 3955 N N . ILE B 1 213 ? 3.766 -23.648 8.373 1.00 20.01 210 ILE B N 1
ATOM 3956 C CA . ILE B 1 213 ? 4.402 -23.273 9.632 1.00 20.86 210 ILE B CA 1
ATOM 3957 C C . ILE B 1 213 ? 4.595 -24.556 10.425 1.00 20.60 210 ILE B C 1
ATOM 3958 O O . ILE B 1 213 ? 3.662 -25.363 10.537 1.00 22.27 210 ILE B O 1
ATOM 3963 N N . THR B 1 214 ? 5.804 -24.755 10.956 1.00 21.75 211 THR B N 1
ATOM 3964 C CA . THR B 1 214 ? 6.106 -25.898 11.809 1.00 22.88 211 THR B CA 1
ATOM 3965 C C . THR B 1 214 ? 6.491 -25.416 13.206 1.00 24.06 211 THR B C 1
ATOM 3966 O O . THR B 1 214 ? 6.788 -24.239 13.430 1.00 24.98 211 THR B O 1
ATOM 3970 N N . LEU B 1 215 ? 6.509 -26.361 14.149 1.00 25.36 212 LEU B N 1
ATOM 3971 C CA . LEU B 1 215 ? 6.953 -26.029 15.502 1.00 27.20 212 LEU B CA 1
ATOM 3972 C C . LEU B 1 215 ? 8.386 -25.519 15.502 1.00 26.90 212 LEU B C 1
ATOM 3973 O O . LEU B 1 215 ? 8.749 -24.675 16.332 1.00 28.82 212 LEU B O 1
ATOM 3978 N N . ASP B 1 216 ? 9.210 -26.027 14.584 1.00 28.95 213 ASP B N 1
ATOM 3979 C CA . ASP B 1 216 ? 10.592 -25.581 14.457 1.00 28.55 213 ASP B CA 1
ATOM 3980 C C . ASP B 1 216 ? 10.670 -24.094 14.141 1.00 30.12 213 ASP B C 1
ATOM 3981 O O . ASP B 1 216 ? 11.625 -23.425 14.541 1.00 32.74 213 ASP B O 1
ATOM 3986 N N . ASP B 1 217 ? 9.676 -23.556 13.429 1.00 27.19 214 ASP B N 1
ATOM 3987 C CA . ASP B 1 217 ? 9.635 -22.118 13.184 1.00 28.65 214 ASP B CA 1
ATOM 3988 C C . ASP B 1 217 ? 9.485 -21.334 14.484 1.00 32.75 214 ASP B C 1
ATOM 3989 O O . ASP B 1 217 ? 10.052 -20.245 14.617 1.00 34.84 214 ASP B O 1
ATOM 3994 N N . PHE B 1 218 ? 8.746 -21.873 15.459 1.00 27.36 215 PHE B N 1
ATOM 3995 C CA . PHE B 1 218 ? 8.592 -21.175 16.737 1.00 25.80 215 PHE B CA 1
ATOM 3996 C C . PHE B 1 218 ? 9.821 -21.348 17.622 1.00 30.26 215 PHE B C 1
ATOM 3997 O O . PHE B 1 218 ? 10.245 -20.399 18.288 1.00 30.04 215 PHE B O 1
ATOM 4005 N N . THR B 1 219 ? 10.407 -22.544 17.639 1.00 27.97 216 THR B N 1
ATOM 4006 C CA . THR B 1 219 ? 11.549 -22.783 18.518 1.00 25.13 216 THR B CA 1
ATOM 4007 C C . THR B 1 219 ? 12.772 -21.945 18.140 1.00 29.99 216 THR B C 1
ATOM 4008 O O . THR B 1 219 ? 13.551 -21.577 19.025 1.00 32.52 216 THR B O 1
ATOM 4012 N N . LYS B 1 220 ? 12.969 -21.630 16.851 1.00 33.13 217 LYS B N 1
ATOM 4013 C CA . LYS B 1 220 ? 14.126 -20.813 16.478 1.00 30.84 217 LYS B CA 1
ATOM 4014 C C . LYS B 1 220 ? 14.114 -19.443 17.136 1.00 31.16 217 LYS B C 1
ATOM 4015 O O . LYS B 1 220 ? 15.178 -18.859 17.346 1.00 34.39 217 LYS B O 1
ATOM 4021 N N . TYR B 1 221 ? 12.937 -18.887 17.415 1.00 30.82 218 TYR B N 1
ATOM 4022 C CA . TYR B 1 221 ? 12.853 -17.540 17.972 1.00 33.17 218 TYR B CA 1
ATOM 4023 C C . TYR B 1 221 ? 11.982 -17.528 19.209 1.00 27.72 218 TYR B C 1
ATOM 4024 O O . TYR B 1 221 ? 11.231 -16.583 19.451 1.00 27.67 218 TYR B O 1
ATOM 4033 N N . SER B 1 222 ? 12.098 -18.570 20.034 1.00 29.56 219 SER B N 1
ATOM 4034 C CA . SER B 1 222 ? 11.159 -18.740 21.138 1.00 26.43 219 SER B CA 1
ATOM 4035 C C . SER B 1 222 ? 11.202 -17.581 22.135 1.00 26.83 219 SER B C 1
ATOM 4036 O O . SER B 1 222 ? 10.164 -17.234 22.720 1.00 28.14 219 SER B O 1
ATOM 4039 N N . ASP B 1 223 ? 12.367 -16.953 22.328 1.00 28.45 220 ASP B N 1
ATOM 4040 C CA . ASP B 1 223 ? 12.454 -15.809 23.244 1.00 31.31 220 ASP B CA 1
ATOM 4041 C C . ASP B 1 223 ? 11.569 -14.634 22.841 1.00 29.05 220 ASP B C 1
ATOM 4042 O O . ASP B 1 223 ? 11.271 -13.786 23.692 1.00 29.59 220 ASP B O 1
ATOM 4047 N N . LYS B 1 224 ? 11.160 -14.544 21.572 1.00 26.84 221 LYS B N 1
ATOM 4048 C CA . LYS B 1 224 ? 10.379 -13.400 21.110 1.00 27.32 221 LYS B CA 1
ATOM 4049 C C . LYS B 1 224 ? 8.873 -13.594 21.199 1.00 21.27 221 LYS B C 1
ATOM 4050 O O . LYS B 1 224 ? 8.140 -12.616 21.010 1.00 23.96 221 LYS B O 1
ATOM 4056 N N . ILE B 1 225 ? 8.393 -14.803 21.485 1.00 21.50 222 ILE B N 1
ATOM 4057 C CA . ILE B 1 225 ? 7.005 -15.189 21.233 1.00 22.07 222 ILE B CA 1
ATOM 4058 C C . ILE B 1 225 ? 6.219 -15.250 22.540 1.00 21.47 222 ILE B C 1
ATOM 4059 O O . ILE B 1 225 ? 6.679 -15.843 23.525 1.00 25.87 222 ILE B O 1
ATOM 4064 N N . THR B 1 226 ? 5.021 -14.664 22.540 1.00 20.48 223 THR B N 1
ATOM 4065 C CA . THR B 1 226 ? 3.991 -14.896 23.551 1.00 20.99 223 THR B CA 1
ATOM 4066 C C . THR B 1 226 ? 2.740 -15.464 22.881 1.00 23.32 223 THR B C 1
ATOM 4067 O O . THR B 1 226 ? 2.300 -14.952 21.842 1.00 20.32 223 THR B O 1
ATOM 4071 N N . LEU B 1 227 ? 2.147 -16.502 23.468 1.00 19.69 224 LEU B N 1
ATOM 4072 C CA . LEU B 1 227 ? 0.845 -16.993 23.010 1.00 19.96 224 LEU B CA 1
ATOM 4073 C C . LEU B 1 227 ? -0.232 -16.379 23.894 1.00 22.10 224 LEU B C 1
ATOM 4074 O O . LEU B 1 227 ? -0.060 -16.299 25.112 1.00 22.62 224 LEU B O 1
ATOM 4079 N N . LEU B 1 228 ? -1.342 -15.944 23.296 1.00 21.12 225 LEU B N 1
ATOM 4080 C CA . LEU B 1 228 ? -2.411 -15.304 24.058 1.00 18.76 225 LEU B CA 1
ATOM 4081 C C . LEU B 1 228 ? -3.709 -16.082 23.917 1.00 21.57 225 LEU B C 1
ATOM 4082 O O . LEU B 1 228 ? -4.156 -16.366 22.791 1.00 20.89 225 LEU B O 1
ATOM 4087 N N . ASN B 1 229 ? -4.311 -16.408 25.066 1.00 20.22 226 ASN B N 1
ATOM 4088 C CA . ASN B 1 229 ? -5.612 -17.056 25.155 1.00 23.24 226 ASN B CA 1
ATOM 4089 C C . ASN B 1 229 ? -6.570 -16.119 25.882 1.00 22.99 226 ASN B C 1
ATOM 4090 O O . ASN B 1 229 ? -6.244 -15.593 26.958 1.00 22.83 226 ASN B O 1
ATOM 4095 N N . GLY B 1 230 ? -7.755 -15.921 25.310 1.00 22.13 227 GLY B N 1
ATOM 4096 C CA . GLY B 1 230 ? -8.764 -15.123 25.979 1.00 21.55 227 GLY B CA 1
ATOM 4097 C C . GLY B 1 230 ? -9.360 -15.824 27.191 1.00 24.14 227 GLY B C 1
ATOM 4098 O O . GLY B 1 230 ? -9.466 -17.045 27.246 1.00 25.84 227 GLY B O 1
ATOM 4099 N N . THR B 1 231 ? -9.766 -15.028 28.186 1.00 26.17 228 THR B N 1
ATOM 4100 C CA . THR B 1 231 ? -10.411 -15.601 29.366 1.00 26.01 228 THR B CA 1
ATOM 4101 C C . THR B 1 231 ? -11.864 -15.977 29.121 1.00 27.08 228 THR B C 1
ATOM 4102 O O . THR B 1 231 ? -12.408 -16.792 29.874 1.00 31.17 228 THR B O 1
ATOM 4106 N N . ASP B 1 232 ? -12.501 -15.404 28.097 1.00 25.07 229 ASP B N 1
ATOM 4107 C CA . ASP B 1 232 ? -13.916 -15.628 27.825 1.00 26.49 229 ASP B CA 1
ATOM 4108 C C . ASP B 1 232 ? -14.143 -16.619 26.689 1.00 26.64 229 ASP B C 1
ATOM 4109 O O . ASP B 1 232 ? -15.293 -16.873 26.318 1.00 28.41 229 ASP B O 1
ATOM 4114 N N . SER B 1 233 ? -13.075 -17.195 26.149 1.00 25.40 230 SER B N 1
ATOM 4115 C CA . SER B 1 233 ? -13.145 -18.111 25.015 1.00 25.86 230 SER B CA 1
ATOM 4116 C C . SER B 1 233 ? -12.588 -19.491 25.360 1.00 25.59 230 SER B C 1
ATOM 4117 O O . SER B 1 233 ? -12.102 -20.208 24.485 1.00 25.49 230 SER B O 1
ATOM 4120 N N A ARG B 1 234 ? -12.625 -19.872 26.633 0.50 28.05 231 ARG B N 1
ATOM 4121 N N B ARG B 1 234 ? -12.660 -19.876 26.633 0.50 28.07 231 ARG B N 1
ATOM 4122 C CA A ARG B 1 234 ? -12.126 -21.187 27.007 0.50 28.33 231 ARG B CA 1
ATOM 4123 C CA B ARG B 1 234 ? -12.183 -21.189 27.043 0.50 28.35 231 ARG B CA 1
ATOM 4124 C C A ARG B 1 234 ? -12.924 -22.288 26.320 0.50 27.55 231 ARG B C 1
ATOM 4125 C C B ARG B 1 234 ? -12.940 -22.290 26.306 0.50 27.55 231 ARG B C 1
ATOM 4126 O O A ARG B 1 234 ? -14.127 -22.163 26.072 0.50 28.67 231 ARG B O 1
ATOM 4127 O O B ARG B 1 234 ? -14.132 -22.168 26.008 0.50 28.65 231 ARG B O 1
ATOM 4142 N N . GLY B 1 235 ? -12.228 -23.375 26.003 1.00 26.94 232 GLY B N 1
ATOM 4143 C CA . GLY B 1 235 ? -12.822 -24.526 25.366 1.00 26.06 232 GLY B CA 1
ATOM 4144 C C . GLY B 1 235 ? -12.852 -24.455 23.857 1.00 23.89 232 GLY B C 1
ATOM 4145 O O . GLY B 1 235 ? -13.272 -25.431 23.214 1.00 27.75 232 GLY B O 1
ATOM 4146 N N . SER B 1 236 ? -12.424 -23.342 23.275 1.00 24.62 233 SER B N 1
ATOM 4147 C CA . SER B 1 236 ? -12.484 -23.159 21.831 1.00 22.66 233 SER B CA 1
ATOM 4148 C C . SER B 1 236 ? -11.249 -23.728 21.143 1.00 22.48 233 SER B C 1
ATOM 4149 O O . SER B 1 236 ? -10.170 -23.855 21.727 1.00 24.74 233 SER B O 1
ATOM 4152 N N . PHE B 1 237 ? -11.416 -24.043 19.856 1.00 20.69 234 PHE B N 1
ATOM 4153 C CA . PHE B 1 237 ? -10.320 -24.626 19.090 1.00 20.58 234 PHE B CA 1
ATOM 4154 C C . PHE B 1 237 ? -9.058 -23.770 19.081 1.00 21.59 234 PHE B C 1
ATOM 4155 O O . PHE B 1 237 ? -7.965 -24.340 19.248 1.00 21.51 234 PHE B O 1
ATOM 4163 N N . PRO B 1 238 ? -9.108 -22.445 18.875 1.00 20.69 235 PRO B N 1
ATOM 4164 C CA . PRO B 1 238 ? -7.850 -21.686 18.836 1.00 20.83 235 PRO B CA 1
ATOM 4165 C C . PRO B 1 238 ? -7.047 -21.801 20.117 1.00 21.16 235 PRO B C 1
ATOM 4166 O O . PRO B 1 238 ? -5.810 -21.807 20.069 1.00 21.08 235 PRO B O 1
ATOM 4170 N N . GLN B 1 239 ? -7.705 -21.928 21.270 1.00 20.89 236 GLN B N 1
ATOM 4171 C CA . GLN B 1 239 ? -6.941 -22.127 22.499 1.00 23.40 236 GLN B CA 1
ATOM 4172 C C . GLN B 1 239 ? -6.217 -23.468 22.497 1.00 27.33 236 GLN B C 1
ATOM 4173 O O . GLN B 1 239 ? -5.091 -23.568 23.001 1.00 23.77 236 GLN B O 1
ATOM 4179 N N . ASP B 1 240 ? -6.831 -24.503 21.912 1.00 23.03 237 ASP B N 1
ATOM 4180 C CA . ASP B 1 240 ? -6.164 -25.799 21.811 1.00 22.62 237 ASP B CA 1
ATOM 4181 C C . ASP B 1 240 ? -4.910 -25.704 20.947 1.00 23.86 237 ASP B C 1
ATOM 4182 O O . ASP B 1 240 ? -3.918 -26.395 21.210 1.00 24.68 237 ASP B O 1
ATOM 4187 N N . VAL B 1 241 ? -4.928 -24.858 19.913 1.00 19.83 238 VAL B N 1
ATOM 4188 C CA . VAL B 1 241 ? -3.714 -24.648 19.128 1.00 19.49 238 VAL B CA 1
ATOM 4189 C C . VAL B 1 241 ? -2.603 -24.100 20.019 1.00 21.45 238 VAL B C 1
ATOM 4190 O O . VAL B 1 241 ? -1.478 -24.611 20.020 1.00 21.87 238 VAL B O 1
ATOM 4194 N N . ASN B 1 242 ? -2.910 -23.058 20.794 1.00 20.66 239 ASN B N 1
ATOM 4195 C CA . ASN B 1 242 ? -1.923 -22.505 21.718 1.00 21.90 239 ASN B CA 1
ATOM 4196 C C . ASN B 1 242 ? -1.476 -23.528 22.756 1.00 22.58 239 ASN B C 1
ATOM 4197 O O . ASN B 1 242 ? -0.288 -23.591 23.087 1.00 22.21 239 ASN B O 1
ATOM 4202 N N . PHE B 1 243 ? -2.395 -24.350 23.267 1.00 22.32 240 PHE B N 1
ATOM 4203 C CA . PHE B 1 243 ? -1.983 -25.367 24.237 1.00 23.92 240 PHE B CA 1
ATOM 4204 C C . PHE B 1 243 ? -0.975 -26.331 23.626 1.00 26.25 240 PHE B C 1
ATOM 4205 O O . PHE B 1 243 ? -0.025 -26.755 24.294 1.00 28.40 240 PHE B O 1
ATOM 4213 N N . TYR B 1 244 ? -1.156 -26.687 22.351 1.00 21.89 241 TYR B N 1
ATOM 4214 C CA . TYR B 1 244 ? -0.230 -27.617 21.717 1.00 26.85 241 TYR B CA 1
ATOM 4215 C C . TYR B 1 244 ? 1.138 -26.975 21.487 1.00 25.41 241 TYR B C 1
ATOM 4216 O O . TYR B 1 244 ? 2.176 -27.586 21.780 1.00 24.38 241 TYR B O 1
ATOM 4225 N N . ILE B 1 245 ? 1.165 -25.741 20.975 1.00 22.97 242 ILE B N 1
ATOM 4226 C CA . ILE B 1 245 ? 2.439 -25.032 20.838 1.00 22.07 242 ILE B CA 1
ATOM 4227 C C . ILE B 1 245 ? 3.176 -25.005 22.173 1.00 21.87 242 ILE B C 1
ATOM 4228 O O . ILE B 1 245 ? 4.369 -25.317 22.252 1.00 24.62 242 ILE B O 1
ATOM 4233 N N . ASN B 1 246 ? 2.464 -24.657 23.250 1.00 22.32 243 ASN B N 1
ATOM 4234 C CA . ASN B 1 246 ? 3.132 -24.487 24.538 1.00 21.59 243 ASN B CA 1
ATOM 4235 C C . ASN B 1 246 ? 3.645 -25.829 25.052 1.00 24.42 243 ASN B C 1
ATOM 4236 O O . ASN B 1 246 ? 4.754 -25.911 25.595 1.00 27.27 243 ASN B O 1
ATOM 4241 N N . LYS B 1 247 ? 2.856 -26.894 24.871 1.00 25.76 244 LYS B N 1
ATOM 4242 C CA . LYS B 1 247 ? 3.256 -28.220 25.342 1.00 26.60 244 LYS B CA 1
ATOM 4243 C C . LYS B 1 247 ? 4.525 -28.695 24.647 1.00 28.19 244 LYS B C 1
ATOM 4244 O O . LYS B 1 247 ? 5.379 -29.328 25.272 1.00 30.14 244 LYS B O 1
ATOM 4250 N N . GLU B 1 248 ? 4.670 -28.400 23.356 1.00 27.37 245 GLU B N 1
ATOM 4251 C CA . GLU B 1 248 ? 5.800 -28.923 22.600 1.00 28.23 245 GLU B CA 1
ATOM 4252 C C . GLU B 1 248 ? 7.037 -28.040 22.686 1.00 30.08 245 GLU B C 1
ATOM 4253 O O . GLU B 1 248 ? 8.156 -28.549 22.555 1.00 37.67 245 GLU B O 1
ATOM 4259 N N . THR B 1 249 ? 6.870 -26.737 22.930 1.00 27.71 246 THR B N 1
ATOM 4260 C CA . THR B 1 249 ? 7.969 -25.782 22.845 1.00 28.45 246 THR B CA 1
ATOM 4261 C C . THR B 1 249 ? 8.292 -25.059 24.139 1.00 26.90 246 THR B C 1
ATOM 4262 O O . THR B 1 249 ? 9.357 -24.438 24.216 1.00 29.46 246 THR B O 1
ATOM 4266 N N . GLY B 1 250 ? 7.404 -25.068 25.127 1.00 24.81 247 GLY B N 1
ATOM 4267 C CA . GLY B 1 250 ? 7.639 -24.290 26.329 1.00 27.03 247 GLY B CA 1
ATOM 4268 C C . GLY B 1 250 ? 7.342 -22.813 26.197 1.00 26.39 247 GLY B C 1
ATOM 4269 O O . GLY B 1 250 ? 7.420 -22.087 27.201 1.00 27.91 247 GLY B O 1
ATOM 4270 N N . ILE B 1 251 ? 6.998 -22.343 25.000 1.00 23.40 248 ILE B N 1
ATOM 4271 C CA . ILE B 1 251 ? 6.678 -20.923 24.832 1.00 25.55 248 ILE B CA 1
ATOM 4272 C C . ILE B 1 251 ? 5.464 -20.586 25.690 1.00 23.79 248 ILE B C 1
ATOM 4273 O O . ILE B 1 251 ? 4.458 -21.329 25.665 1.00 23.90 248 ILE B O 1
ATOM 4278 N N . PRO B 1 252 ? 5.498 -19.517 26.481 1.00 25.60 249 PRO B N 1
ATOM 4279 C CA . PRO B 1 252 ? 4.447 -19.306 27.478 1.00 24.56 249 PRO B CA 1
ATOM 4280 C C . PRO B 1 252 ? 3.131 -18.838 26.879 1.00 23.22 249 PRO B C 1
ATOM 4281 O O . PRO B 1 252 ? 3.082 -18.140 25.859 1.00 23.34 249 PRO B O 1
ATOM 4285 N N . ILE B 1 253 ? 2.055 -19.235 27.552 1.00 24.26 250 ILE B N 1
ATOM 4286 C CA . ILE B 1 253 ? 0.718 -18.715 27.299 1.00 22.39 250 ILE B CA 1
ATOM 4287 C C . ILE B 1 253 ? 0.441 -17.653 28.348 1.00 25.72 250 ILE B C 1
ATOM 4288 O O . ILE B 1 253 ? 0.653 -17.879 29.548 1.00 26.71 250 ILE B O 1
ATOM 4293 N N . VAL B 1 254 ? -0.016 -16.497 27.897 1.00 25.42 251 VAL B N 1
ATOM 4294 C CA . VAL B 1 254 ? -0.498 -15.440 28.767 1.00 23.82 251 VAL B CA 1
ATOM 4295 C C . VAL B 1 254 ? -1.994 -15.319 28.537 1.00 23.54 251 VAL B C 1
ATOM 4296 O O . VAL B 1 254 ? -2.445 -15.250 27.383 1.00 23.62 251 VAL B O 1
ATOM 4300 N N . ASP B 1 255 ? -2.761 -15.307 29.621 1.00 24.53 252 ASP B N 1
ATOM 4301 C CA . ASP B 1 255 ? -4.204 -15.166 29.542 1.00 22.96 252 ASP B CA 1
ATOM 4302 C C . ASP B 1 255 ? -4.562 -13.689 29.509 1.00 26.43 252 ASP B C 1
ATOM 4303 O O . ASP B 1 255 ? -3.959 -12.874 30.216 1.00 31.53 252 ASP B O 1
ATOM 4308 N N . ILE B 1 256 ? -5.557 -13.348 28.695 1.00 24.92 253 ILE B N 1
ATOM 4309 C CA . ILE B 1 256 ? -5.860 -11.944 28.429 1.00 23.51 253 ILE B CA 1
ATOM 4310 C C . ILE B 1 256 ? -7.378 -11.765 28.418 1.00 24.98 253 ILE B C 1
ATOM 4311 O O . ILE B 1 256 ? -8.104 -12.668 27.975 1.00 24.89 253 ILE B O 1
ATOM 4316 N N . PRO B 1 257 ? -7.908 -10.639 28.895 1.00 24.24 254 PRO B N 1
ATOM 4317 C CA . PRO B 1 257 ? -9.369 -10.491 28.983 1.00 24.99 254 PRO B CA 1
ATOM 4318 C C . PRO B 1 257 ? -10.091 -10.549 27.643 1.00 26.92 254 PRO B C 1
ATOM 4319 O O . PRO B 1 257 ? -9.531 -10.285 26.575 1.00 27.76 254 PRO B O 1
ATOM 4323 N N . GLY B 1 258 ? -11.384 -10.870 27.728 1.00 26.67 255 GLY B N 1
ATOM 4324 C CA . GLY B 1 258 ? -12.218 -11.016 26.551 1.00 25.06 255 GLY B CA 1
ATOM 4325 C C . GLY B 1 258 ? -12.125 -12.405 25.955 1.00 27.83 255 GLY B C 1
ATOM 4326 O O . GLY B 1 258 ? -11.437 -13.298 26.451 1.00 25.95 255 GLY B O 1
ATOM 4327 N N . GLY B 1 259 ? -12.848 -12.585 24.860 1.00 23.26 256 GLY B N 1
ATOM 4328 C CA . GLY B 1 259 ? -12.861 -13.828 24.104 1.00 22.33 256 GLY B CA 1
ATOM 4329 C C . GLY B 1 259 ? -12.021 -13.738 22.847 1.00 21.47 256 GLY B C 1
ATOM 4330 O O . GLY B 1 259 ? -10.982 -13.069 22.812 1.00 21.18 256 GLY B O 1
ATOM 4331 N N . HIS B 1 260 ? -12.472 -14.429 21.795 1.00 21.40 257 HIS B N 1
ATOM 4332 C CA . HIS B 1 260 ? -11.802 -14.354 20.498 1.00 19.74 257 HIS B CA 1
ATOM 4333 C C . HIS B 1 260 ? -11.633 -12.916 20.019 1.00 21.67 257 HIS B C 1
ATOM 4334 O O . HIS B 1 260 ? -10.643 -12.594 19.344 1.00 21.96 257 HIS B O 1
ATOM 4341 N N . LEU B 1 261 ? -12.592 -12.052 20.332 1.00 22.21 258 LEU B N 1
ATOM 4342 C CA . LEU B 1 261 ? -12.570 -10.639 19.966 1.00 22.65 258 LEU B CA 1
ATOM 4343 C C . LEU B 1 261 ? -12.250 -9.745 21.162 1.00 21.82 258 LEU B C 1
ATOM 4344 O O . LEU B 1 261 ? -12.751 -8.622 21.266 1.00 23.00 258 LEU B O 1
ATOM 4349 N N . GLY B 1 262 ? -11.404 -10.234 22.065 1.00 21.54 259 GLY B N 1
ATOM 4350 C CA . GLY B 1 262 ? -11.221 -9.557 23.339 1.00 21.89 259 GLY B CA 1
ATOM 4351 C C . GLY B 1 262 ? -10.624 -8.167 23.223 1.00 24.56 259 GLY B C 1
ATOM 4352 O O . GLY B 1 262 ? -10.892 -7.306 24.064 1.00 24.84 259 GLY B O 1
ATOM 4353 N N . TYR B 1 263 ? -9.818 -7.927 22.180 1.00 25.20 260 TYR B N 1
ATOM 4354 C CA . TYR B 1 263 ? -9.176 -6.623 22.008 1.00 24.12 260 TYR B CA 1
ATOM 4355 C C . TYR B 1 263 ? -10.191 -5.502 21.824 1.00 22.08 260 TYR B C 1
ATOM 4356 O O . TYR B 1 263 ? -9.885 -4.343 22.109 1.00 23.26 260 TYR B O 1
ATOM 4365 N N . ILE B 1 264 ? -11.383 -5.812 21.301 1.00 24.54 261 ILE B N 1
ATOM 4366 C CA . ILE B 1 264 ? -12.457 -4.827 21.216 1.00 24.18 261 ILE B CA 1
ATOM 4367 C C . ILE B 1 264 ? -13.550 -5.027 22.269 1.00 26.85 261 ILE B C 1
ATOM 4368 O O . ILE B 1 264 ? -14.233 -4.055 22.628 1.00 30.27 261 ILE B O 1
ATOM 4373 N N . GLN B 1 265 ? -13.716 -6.248 22.785 1.00 25.93 262 GLN B N 1
ATOM 4374 C CA . GLN B 1 265 ? -14.667 -6.476 23.868 1.00 25.83 262 GLN B CA 1
ATOM 4375 C C . GLN B 1 265 ? -14.215 -5.799 25.160 1.00 27.58 262 GLN B C 1
ATOM 4376 O O . GLN B 1 265 ? -15.033 -5.211 25.870 1.00 31.11 262 GLN B O 1
ATOM 4382 N N . LYS B 1 266 ? -12.921 -5.882 25.482 1.00 28.12 263 LYS B N 1
ATOM 4383 C CA . LYS B 1 266 ? -12.379 -5.407 26.762 1.00 28.47 263 LYS B CA 1
ATOM 4384 C C . LYS B 1 266 ? -11.052 -4.701 26.519 1.00 31.43 263 LYS B C 1
ATOM 4385 O O . LYS B 1 266 ? -9.989 -5.175 26.939 1.00 27.03 263 LYS B O 1
ATOM 4391 N N . PRO B 1 267 ? -11.075 -3.550 25.842 1.00 27.67 264 PRO B N 1
ATOM 4392 C CA . PRO B 1 267 ? -9.799 -2.960 25.407 1.00 31.80 264 PRO B CA 1
ATOM 4393 C C . PRO B 1 267 ? -8.907 -2.519 26.556 1.00 27.91 264 PRO B C 1
ATOM 4394 O O . PRO B 1 267 ? -7.681 -2.621 26.433 1.00 27.44 264 PRO B O 1
ATOM 4398 N N . GLU B 1 268 ? -9.474 -2.069 27.678 1.00 30.02 265 GLU B N 1
ATOM 4399 C CA . GLU B 1 268 ? -8.643 -1.668 28.810 1.00 27.93 265 GLU B CA 1
ATOM 4400 C C . GLU B 1 268 ? -7.936 -2.872 29.425 1.00 29.77 265 GLU B C 1
ATOM 4401 O O . GLU B 1 268 ? -6.723 -2.836 29.663 1.00 30.28 265 GLU B O 1
ATOM 4407 N N . GLY B 1 269 ? -8.680 -3.942 29.708 1.00 27.66 266 GLY B N 1
ATOM 4408 C CA . GLY B 1 269 ? -8.061 -5.124 30.283 1.00 27.70 266 GLY B CA 1
ATOM 4409 C C . GLY B 1 269 ? -7.064 -5.770 29.341 1.00 29.29 266 GLY B C 1
ATOM 4410 O O . GLY B 1 269 ? -6.009 -6.244 29.769 1.00 28.27 266 GLY B O 1
ATOM 4411 N N . PHE B 1 270 ? -7.382 -5.793 28.047 1.00 25.21 267 PHE B N 1
ATOM 4412 C CA . PHE B 1 270 ? -6.453 -6.322 27.053 1.00 23.99 267 PHE B CA 1
ATOM 4413 C C . PHE B 1 270 ? -5.159 -5.512 27.046 1.00 24.40 267 PHE B C 1
ATOM 4414 O O . PHE B 1 270 ? -4.054 -6.074 27.077 1.00 25.47 267 PHE B O 1
ATOM 4422 N N . ALA B 1 271 ? -5.279 -4.180 27.029 1.00 25.17 268 ALA B N 1
ATOM 4423 C CA . ALA B 1 271 ? -4.102 -3.314 27.017 1.00 25.43 268 ALA B CA 1
ATOM 4424 C C . ALA B 1 271 ? -3.240 -3.511 28.259 1.00 29.07 268 ALA B C 1
ATOM 4425 O O . ALA B 1 271 ? -2.006 -3.478 28.178 1.00 26.56 268 ALA B O 1
ATOM 4427 N N . ASP B 1 272 ? -3.872 -3.683 29.423 1.00 27.10 269 ASP B N 1
ATOM 4428 C CA . ASP B 1 272 ? -3.107 -3.827 30.660 1.00 30.40 269 ASP B CA 1
ATOM 4429 C C . ASP B 1 272 ? -2.146 -5.009 30.580 1.00 27.93 269 ASP B C 1
ATOM 4430 O O . ASP B 1 272 ? -1.008 -4.927 31.061 1.00 30.88 269 ASP B O 1
ATOM 4435 N N . VAL B 1 273 ? -2.602 -6.126 30.003 1.00 28.37 270 VAL B N 1
ATOM 4436 C CA . VAL B 1 273 ? -1.759 -7.307 29.842 1.00 25.85 270 VAL B CA 1
ATOM 4437 C C . VAL B 1 273 ? -0.633 -7.037 28.848 1.00 28.77 270 VAL B C 1
ATOM 4438 O O . VAL B 1 273 ? 0.530 -7.387 29.093 1.00 27.88 270 VAL B O 1
ATOM 4442 N N . LEU B 1 274 ? -0.954 -6.407 27.717 1.00 25.13 271 LEU B N 1
ATOM 4443 C CA . LEU B 1 274 ? 0.082 -6.062 26.748 1.00 26.61 271 LEU B CA 1
ATOM 4444 C C . LEU B 1 274 ? 1.130 -5.149 27.374 1.00 28.70 271 LEU B C 1
ATOM 4445 O O . LEU B 1 274 ? 2.328 -5.302 27.119 1.00 26.52 271 LEU B O 1
ATOM 4450 N N . LEU B 1 275 ? 0.698 -4.207 28.224 1.00 27.00 272 LEU B N 1
ATOM 4451 C CA . LEU B 1 275 ? 1.647 -3.310 28.877 1.00 27.71 272 LEU B CA 1
ATOM 4452 C C . LEU B 1 275 ? 2.507 -4.058 29.888 1.00 32.17 272 LEU B C 1
ATOM 4453 O O . LEU B 1 275 ? 3.699 -3.761 30.047 1.00 32.17 272 LEU B O 1
ATOM 4458 N N . ASN B 1 276 ? 1.920 -5.029 30.584 1.00 26.31 273 ASN B N 1
ATOM 4459 C CA . ASN B 1 276 ? 2.707 -5.853 31.491 1.00 30.15 273 ASN B CA 1
ATOM 4460 C C . ASN B 1 276 ? 3.712 -6.697 30.718 1.00 29.54 273 ASN B C 1
ATOM 4461 O O . ASN B 1 276 ? 4.841 -6.918 31.180 1.00 33.40 273 ASN B O 1
ATOM 4466 N N . MET B 1 277 ? 3.322 -7.157 29.529 1.00 28.26 274 MET B N 1
ATOM 4467 C CA . MET B 1 277 ? 4.193 -8.007 28.727 1.00 29.30 274 MET B CA 1
ATOM 4468 C C . MET B 1 277 ? 5.370 -7.210 28.184 1.00 30.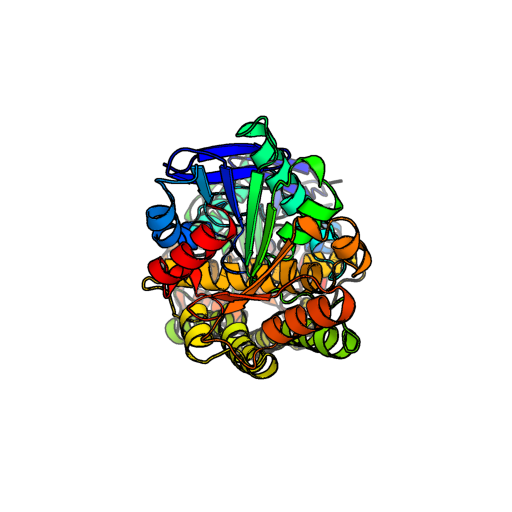50 274 MET B C 1
ATOM 4469 O O . MET B 1 277 ? 6.527 -7.646 28.260 1.00 29.34 274 MET B O 1
ATOM 4474 N N . TRP B 1 278 ? 5.083 -6.032 27.621 1.00 27.16 275 TRP B N 1
ATOM 4475 C CA . TRP B 1 278 ? 5.993 -5.345 26.720 1.00 29.49 275 TRP B CA 1
ATOM 4476 C C . TRP B 1 278 ? 6.290 -3.913 27.110 1.00 32.57 275 TRP B C 1
ATOM 4477 O O . TRP B 1 278 ? 7.197 -3.318 26.519 1.00 32.89 275 TRP B O 1
ATOM 4488 N N . GLY B 1 279 ? 5.552 -3.333 28.051 1.00 31.85 276 GLY B N 1
ATOM 4489 C CA . GLY B 1 279 ? 5.790 -1.961 28.467 1.00 35.64 276 GLY B CA 1
ATOM 4490 C C . GLY B 1 279 ? 7.007 -1.797 29.350 1.00 36.09 276 GLY B C 1
ATOM 4491 O O . GLY B 1 279 ? 7.506 -0.685 29.519 1.00 45.86 276 GLY B O 1
#

Solvent-accessible surface area: 23254 Å² total; per-residue (Å²): 123,53,80,61,35,136,28,134,12,1,69,1,43,12,36,83,37,34,112,45,71,10,0,0,0,0,0,2,36,34,0,22,0,77,24,0,55,54,0,0,84,79,0,75,104,88,4,17,1,0,1,0,4,3,6,32,10,53,107,11,74,61,81,101,111,40,49,121,59,1,18,64,68,128,17,86,76,6,0,59,27,2,0,60,2,1,0,55,0,2,108,60,56,25,155,129,55,1,17,0,0,0,0,18,3,0,0,0,0,0,3,2,0,3,59,62,46,30,110,7,0,100,74,0,0,0,0,0,0,17,0,0,42,27,16,109,70,13,93,105,31,72,66,80,11,40,91,14,4,91,84,2,10,53,60,18,19,110,139,0,65,150,50,15,18,106,21,24,96,27,19,110,100,1,38,123,76,92,79,121,86,29,143,60,106,147,25,96,70,82,33,44,96,64,20,27,34,31,0,22,32,0,7,29,7,0,6,68,7,95,3,66,40,105,31,2,63,152,41,41,114,49,6,19,0,0,2,0,44,77,0,153,60,2,10,0,2,76,0,0,102,44,0,50,156,79,29,58,3,80,44,45,78,0,38,0,2,14,12,0,7,56,40,97,32,115,22,0,2,76,26,0,38,131,48,22,89,127,48,85,72,36,124,21,152,16,0,53,1,57,13,30,80,43,31,142,41,77,11,0,0,0,0,0,2,36,33,0,24,0,77,26,0,57,53,0,1,84,80,0,78,126,88,2,18,1,0,1,0,4,4,5,21,3,47,112,5,87,54,70,122,108,38,53,140,54,1,5,27,46,130,17,80,79,7,1,49,23,3,0,62,2,1,0,66,0,3,102,62,51,27,146,121,60,2,18,0,0,0,0,18,6,0,0,0,0,0,3,0,0,2,44,60,48,28,107,9,0,97,76,0,0,0,0,0,0,14,0,1,39,24,18,106,70,24,96,116,40,70,77,78,10,38,73,2,0,85,66,3,14,12,48,21,12,81,139,0,43,138,68,17,14,107,35,18,94,27,15,117,81,1,40,124,71,91,82,92,79,30,139,72,126,103,22,79,35,90,44,35,63,75,32,24,43,32,0,28,34,0,6,38,7,0,6,68,8,101,1,59,40,82,11,2,65,133,58,42,131,58,6,16,0,0,2,1,43,62,2,156,58,2,10,2,3,75,0,0,104,39,0,51,140,82,30,58,4,76,44,44,80,0,34,0,0,12,14,0,5,60,48,90,32,112,22,0,1,83,31,0,39,132,44,22,89

Sequence (554 aa):
GMETLELQGAKLRYHQVGQGPVLIFIPGANGTGDIFLPLAEQLKDHFTVVAVVDRRDYGESELTEPLPDSASNPDSDYRVKRDAQDIAELAKSLSDDEPVYILGSSSSGSSIVAMHVLKDYPEVVKKIAFHEPPINTFLPPDSTYWKDKNDDIVHQILTEGLEEKGMKTFGETLNIAPIDAKMMSQPADTEEGRIEQYKRTMFWLEEFEIRQYTHSNITLDDFTKYSDDKITLLNGTDSRGSFPQDVNFYINKETGIPIVDIPGGHLGYIQKPPEGFADVLLNMWGGMETLELQGAKLRYHQVVGQGPVLIFIPGANGTGDIFLPLAEQLKDHFTVVAVDRRDYGESELTEPLPDSASNPDSDYRVKRDAQDIAEELAKSLSDEPVYILGSSSSGSSIVAMHVLKDYPEVVKKIAFHEPPINTFLPDSTYWKDKNDDIVHQILTEGLEKGMKTFGETLNIAPIDAKMMSQPADTEEGRIEQYKRTMFWLEFEIRQYTHSNITLDDFTKYSDKITLLNGTDSRRGSFPQDVNFYINKETGIPIVDIPGGHLGYIQKPEGFADVLLNMWG

Radius of gyration: 27.58 Å; Cα contacts (8 Å, |Δi|>4): 1126; chains: 2; bounding box: 65×44×78 Å

Nearest PDB structures (foldseek):
  8g48-assembly1_A  TM=8.523E-01  e=4.189E-56  Staphylococcus aureus USA300-CA-263
  3qyj-assembly1_A  TM=4.596E-01  e=1.290E-10  Nostoc sp. PCC 7120 = FACHB-418
  5k3e-assembly1_A  TM=4.383E-01  e=1.660E-10  Rhodopseudomonas palustris CGA009
  3r3v-assembly1_A  TM=4.411E-01  e=3.767E-10  Rhodopseudomonas palustris
  5k3f-assembly1_A  TM=4.424E-01  e=3.767E-10  Rhodopseudomonas palustris CGA009